Protein 3BK2 (pdb70)

GO terms:
  GO:0042802 identical protein binding (F, IPI)

Nearest PDB structures (foldseek):
  4xww-assembly1_B  TM=8.956E-01  e=1.267E-73  Deinococcus radiodurans
  7pcr-assembly1_A-2  TM=8.971E-01  e=1.942E-52  Helicobacter pylori 26695
  5a0v-assembly2_B  TM=9.326E-01  e=5.349E-48  Streptomyces coelicolor A3(2)
  8cgl-assembly1_A  TM=8.802E-01  e=2.478E-50  Helicobacter pylori B128
  6k6w-assembly2_B  TM=9.043E-01  e=8.623E-46  Staphylococcus epidermidis ATCC 12228

Organism: Thermus thermophilus (strain ATCC BAA-163 / DSM 7039 / HB27) (NCBI:txid262724)

Sequence (535 aa):
QDHVEIIPLGGGEIGKNITVFRFRDEIFVLDGGLAFPEEGPGVDLLIPRVDYLIEHRHKIKAWVLTHGHEDHIGGLPFLLPIFGKESPVPIYGARLTLGLLRGKLEEFGLRPGAFNLKEISPDDRIQVGRYFTLDLFRTHSIPDNSGVVIRTPIGTIVHTGDFKLDPTPIDGKVSHLAKVAQAGAEGVLLLIADATNAERPGYTPSEEIAKELDRVIGRAPGRVFVTTFASHIHRIQSVIWAAEKYGRKVAEGRSLKFSRIALELGYLKVKDRLYTLEEVKDLPDHQVLILATGSQGQPSVLHRLAFEGHAKAIKPGDTVILSSSPIPGNEEAVNRVINRLYALGAYVLYPPTYKVHASGHASQEELKLILNLTTPRFFLPWHGEVRHQNFKWLAESSRPPEKTLIGENGAVYRLTRETFEKVGEVPHGVLYVDGLGVGDITEEILADRRHAEEGLVVITALAGEDPVVEVVSRGFVKAGERLLGEVRRALEALKNGVREKKPLERIRDDIYYPVKKFLKKATGRDPILPVVIEG

Foldseek 3Di:
DWWKKKAWQDFLFFFQGKIWIDTDQAIEIEFGAWAQDFPPDQFGIKGKDVPVCLVSVVRYQAYEFFAQDRRGHVCVLPVVCSPNLADAREYEAADLNVLLNQLVNVVSVRDRNSYHYDHDAQQDWDDGPDFWIKGWWAFFLAPRGTWIWTQGPFFTETGGGFAFQAPQAQVRDGTDCPVLLVRQVVAHAEYEYALAALVFPDGWYHLVLLVLLLVVLLVQPFAEEEEDFLRSLRLVQSNLVSLVVQQAAEEEEQNVSSVVSCVVVVVHDHPPDYYYLVVCVPPTRSRYYYYDAYNSGHNVVLCQQQPVHDPSHQAASYEYEYAYADRVNCNVVVVVSVVSSVVRHYHYDYPPVHSNYIHRHTHLVRLVVSCSSRVHQEYEYTNHNPVSLNSQVSQVPVRRHVYYDHDDRQWMWIGHNPDIGTDGGHDIDMWTAGPVGINPDDPVNVVLVVLVPAWEKEWEWEQDPPIDIDIDTGPHDVQVRVCVVVLRCLRVLSVVCNVVVHDQVVSQVSSPVVSQVVCCVVVVGRRYHYHYHYD

Structure (mmCIF, N/CA/C/O backbone):
data_3BK2
#
_entry.id   3BK2
#
_cell.length_a   98.080
_cell.length_b   118.000
_cell.length_c   228.320
_cell.angle_alpha   90.000
_cell.angle_beta   90.000
_cell.angle_gamma   90.000
#
_symmetry.space_group_name_H-M   'F 2 2 2'
#
loop_
_entity.id
_entity.type
_entity.pdbx_description
1 polymer 'Metal dependent hydrolase'
2 non-polymer 'SULFATE ION'
3 non-polymer 'ZINC ION'
4 non-polymer "URIDINE-5'-MONOPHOSPHATE"
5 non-polymer GLYCEROL
6 water water
#
loop_
_atom_site.group_PDB
_atom_site.id
_atom_site.type_symbol
_atom_site.label_atom_id
_atom_site.label_alt_id
_atom_site.label_comp_id
_atom_site.label_asym_id
_atom_site.label_entity_id
_atom_site.label_seq_id
_atom_site.pdbx_PDB_ins_code
_atom_site.Cartn_x
_atom_site.Cartn_y
_atom_site.Cartn_z
_atom_site.occupancy
_atom_site.B_iso_or_equiv
_atom_site.auth_seq_id
_atom_site.auth_comp_id
_atom_site.auth_asym_id
_atom_site.auth_atom_id
_atom_site.pdbx_PDB_model_num
ATOM 1 N N . GLN A 1 14 ? -18.893 10.440 36.479 1.00 66.56 7 GLN A N 1
ATOM 2 C CA . GLN A 1 14 ? -18.838 10.725 35.017 1.00 66.83 7 GLN A CA 1
ATOM 3 C C . GLN A 1 14 ? -18.244 12.104 34.715 1.00 64.81 7 GLN A C 1
ATOM 4 O O . GLN A 1 14 ? -17.478 12.269 33.764 1.00 62.41 7 GLN A O 1
ATOM 10 N N . ASP A 1 15 ? -18.592 13.092 35.530 1.00 63.07 8 ASP A N 1
ATOM 11 C CA . ASP A 1 15 ? -18.090 14.445 35.331 1.00 56.61 8 ASP A CA 1
ATOM 12 C C . ASP A 1 15 ? -16.584 14.532 35.555 1.00 54.34 8 ASP A C 1
ATOM 13 O O . ASP A 1 15 ? -16.025 13.824 36.394 1.00 53.27 8 ASP A O 1
ATOM 18 N N . HIS A 1 16 ? -15.928 15.405 34.799 1.00 50.06 9 HIS A N 1
ATOM 19 C CA . HIS A 1 16 ? -14.488 15.579 34.930 1.00 47.74 9 HIS A CA 1
ATOM 20 C C . HIS A 1 16 ? -14.039 16.939 34.429 1.00 45.15 9 HIS A C 1
ATOM 21 O O . HIS A 1 16 ? -14.645 17.520 33.528 1.00 41.87 9 HIS A O 1
ATOM 28 N N . VAL A 1 17 ? -12.979 17.451 35.040 1.00 42.50 10 VAL A N 1
ATOM 29 C CA . VAL A 1 17 ? -12.418 18.727 34.636 1.00 39.12 10 VAL A CA 1
ATOM 30 C C . VAL A 1 17 ? -11.210 18.422 33.762 1.00 38.59 10 VAL A C 1
ATOM 31 O O . VAL A 1 17 ? -10.473 17.474 34.026 1.00 38.24 10 VAL A O 1
ATOM 35 N N . GLU A 1 18 ? -11.022 19.203 32.708 1.00 36.72 11 GLU A N 1
ATOM 36 C CA . GLU A 1 18 ? -9.874 19.002 31.846 1.00 37.61 11 GLU A CA 1
ATOM 37 C C . GLU A 1 18 ? -8.922 20.189 32.002 1.00 37.05 11 GLU A C 1
ATOM 38 O O . GLU A 1 18 ? -9.328 21.346 31.887 1.00 36.67 11 GLU A O 1
ATOM 44 N N . ILE A 1 19 ? -7.661 19.898 32.294 1.00 36.10 12 ILE A N 1
ATOM 45 C CA . ILE A 1 19 ? -6.662 20.947 32.457 1.00 36.67 12 ILE A CA 1
ATOM 46 C C . ILE A 1 19 ? -5.706 20.828 31.284 1.00 33.07 12 ILE A C 1
ATOM 47 O O . ILE A 1 19 ? -5.147 19.756 31.035 1.00 34.69 12 ILE A O 1
ATOM 52 N N . ILE A 1 20 ? -5.539 21.927 30.557 1.00 30.60 13 ILE A N 1
ATOM 53 C CA . ILE A 1 20 ? -4.691 21.937 29.375 1.00 31.89 13 ILE A CA 1
ATOM 54 C C . ILE A 1 20 ? -3.702 23.098 29.344 1.00 29.73 13 ILE A C 1
ATOM 55 O O . ILE A 1 20 ? -4.060 24.224 28.995 1.00 31.04 13 ILE A O 1
ATOM 60 N N . PRO A 1 21 ? -2.444 22.841 29.721 1.00 32.87 14 PRO A N 1
ATOM 61 C CA . PRO A 1 21 ? -1.430 23.899 29.712 1.00 30.43 14 PRO A CA 1
ATOM 62 C C . PRO A 1 21 ? -0.975 24.167 28.279 1.00 32.00 14 PRO A C 1
ATOM 63 O O . PRO A 1 21 ? -0.736 23.229 27.531 1.00 34.52 14 PRO A O 1
ATOM 67 N N . LEU A 1 22 ? -0.855 25.434 27.899 1.00 31.29 15 LEU A N 1
ATOM 68 C CA . LEU A 1 22 ? -0.391 25.776 26.554 1.00 32.03 15 LEU A CA 1
ATOM 69 C C . LEU A 1 22 ? 0.949 26.486 26.655 1.00 31.79 15 LEU A C 1
ATOM 70 O O . LEU A 1 22 ? 1.598 26.767 25.653 1.00 30.48 15 LEU A O 1
ATOM 75 N N . GLY A 1 23 ? 1.354 26.768 27.888 1.00 31.63 16 GLY A N 1
ATOM 76 C CA . GLY A 1 23 ? 2.620 27.426 28.141 1.00 30.42 16 GLY A CA 1
ATOM 77 C C . GLY A 1 23 ? 2.854 27.471 29.639 1.00 32.15 16 GLY A C 1
ATOM 78 O O . GLY A 1 23 ? 1.893 27.477 30.404 1.00 26.79 16 GLY A O 1
ATOM 79 N N . GLY A 1 24 ? 4.116 27.487 30.062 1.00 30.46 17 GLY A N 1
ATOM 80 C CA . GLY A 1 24 ? 4.418 27.543 31.488 1.00 32.01 17 GLY A CA 1
ATOM 81 C C . GLY A 1 24 ? 4.732 26.212 32.159 1.00 33.18 17 GLY A C 1
ATOM 82 O O . GLY A 1 24 ? 5.072 26.173 33.346 1.00 31.24 17 GLY A O 1
ATOM 91 N N . GLY A 1 26 ? 7.145 22.940 32.350 1.00 32.05 19 GLY A N 1
ATOM 92 C CA . GLY A 1 26 ? 8.465 22.499 31.936 1.00 33.65 19 GLY A CA 1
ATOM 93 C C . GLY A 1 26 ? 9.322 23.670 31.501 1.00 32.99 19 GLY A C 1
ATOM 94 O O . GLY A 1 26 ? 10.316 23.507 30.806 1.00 34.72 19 GLY A O 1
ATOM 95 N N . GLU A 1 27 ? 8.921 24.864 31.918 1.00 34.03 20 GLU A N 1
ATOM 96 C CA . GLU A 1 27 ? 9.645 26.085 31.587 1.00 32.89 20 GLU A CA 1
ATOM 97 C C . GLU A 1 27 ? 9.186 27.174 32.537 1.00 32.71 20 GLU A C 1
ATOM 98 O O . GLU A 1 27 ? 8.205 27.009 33.265 1.00 30.61 20 GLU A O 1
ATOM 104 N N . ILE A 1 28 ? 9.910 28.285 32.516 1.00 30.11 21 ILE A N 1
ATOM 105 C CA . ILE A 1 28 ? 9.568 29.452 33.309 1.00 33.78 21 ILE A CA 1
ATOM 106 C C . ILE A 1 28 ? 9.292 30.516 32.255 1.00 34.77 21 ILE A C 1
ATOM 107 O O . ILE A 1 28 ? 10.224 31.041 31.641 1.00 34.67 21 ILE A O 1
ATOM 112 N N . GLY A 1 29 ? 8.011 30.803 32.023 1.00 33.82 22 GLY A N 1
ATOM 113 C CA . GLY A 1 29 ? 7.638 31.782 31.015 1.00 30.09 22 GLY A CA 1
ATOM 114 C C . GLY A 1 29 ? 6.370 31.409 30.251 1.00 30.22 22 GLY A C 1
ATOM 115 O O . GLY A 1 29 ? 5.904 30.274 30.325 1.00 28.63 22 GLY A O 1
ATOM 116 N N . LYS A 1 30 ? 5.838 32.378 29.505 1.00 29.01 23 LYS A N 1
ATOM 117 C CA . LYS A 1 30 ? 4.616 32.252 28.711 1.00 28.86 23 LYS A CA 1
ATOM 118 C C . LYS A 1 30 ? 3.519 31.376 29.300 1.00 30.09 23 LYS A C 1
ATOM 119 O O . LYS A 1 30 ? 3.008 30.464 28.651 1.00 31.48 23 LYS A O 1
ATOM 125 N N . ASN A 1 31 ? 3.144 31.701 30.536 1.00 26.00 24 ASN A N 1
ATOM 126 C CA . ASN A 1 31 ? 2.108 30.985 31.261 1.00 30.04 24 ASN A CA 1
ATOM 127 C C . ASN A 1 31 ? 0.716 31.221 30.703 1.00 28.06 24 ASN A C 1
ATOM 128 O O . ASN A 1 31 ? 0.314 32.351 30.416 1.00 30.00 24 ASN A O 1
ATOM 133 N N . ILE A 1 32 ? -0.003 30.122 30.540 1.00 27.37 25 ILE A N 1
ATOM 134 C CA . ILE A 1 32 ? -1.377 30.120 30.073 1.00 27.09 25 ILE A CA 1
ATOM 135 C C . ILE A 1 32 ? -1.859 28.708 30.330 1.00 27.24 25 ILE A C 1
ATOM 136 O O . ILE A 1 32 ? -1.230 27.750 29.902 1.00 28.20 25 ILE A O 1
ATOM 141 N N . THR A 1 33 ? -2.966 28.584 31.048 1.00 26.98 26 THR A N 1
ATOM 142 C CA . THR A 1 33 ? -3.507 27.278 31.382 1.00 27.23 26 THR A CA 1
ATOM 143 C C . THR A 1 33 ? -5.012 27.280 31.143 1.00 30.04 26 THR A C 1
ATOM 144 O O . THR A 1 33 ? -5.732 28.185 31.582 1.00 28.42 26 THR A O 1
ATOM 148 N N . VAL A 1 34 ? -5.479 26.266 30.423 1.00 30.55 27 VAL A N 1
ATOM 149 C CA . VAL A 1 34 ? -6.892 26.156 30.095 1.00 28.25 27 VAL A CA 1
ATOM 150 C C . VAL A 1 34 ? -7.609 25.183 31.017 1.00 27.55 27 VAL A C 1
ATOM 151 O O . VAL A 1 34 ? -7.119 24.090 31.282 1.00 28.56 27 VAL A O 1
ATOM 155 N N . PHE A 1 35 ? -8.760 25.606 31.528 1.00 27.37 28 PHE A N 1
ATOM 156 C CA . PHE A 1 35 ? -9.568 24.746 32.381 1.00 28.71 28 PHE A CA 1
ATOM 157 C C . PHE A 1 35 ? -10.899 24.546 31.661 1.00 30.66 28 PHE A C 1
ATOM 158 O O . PHE A 1 35 ? -11.431 25.468 31.044 1.00 28.93 28 PHE A O 1
ATOM 166 N N . ARG A 1 36 ? -11.434 23.340 31.727 1.00 30.68 29 ARG A N 1
ATOM 167 C CA . ARG A 1 36 ? -12.692 23.076 31.060 1.00 34.99 29 ARG A CA 1
ATOM 168 C C . ARG A 1 36 ? -13.553 22.049 31.766 1.00 36.27 29 ARG A C 1
ATOM 169 O O . ARG A 1 36 ? -13.058 21.066 32.313 1.00 39.48 29 ARG A O 1
ATOM 177 N N . PHE A 1 37 ? -14.850 22.312 31.764 1.00 32.48 30 PHE A N 1
ATOM 178 C CA . PHE A 1 37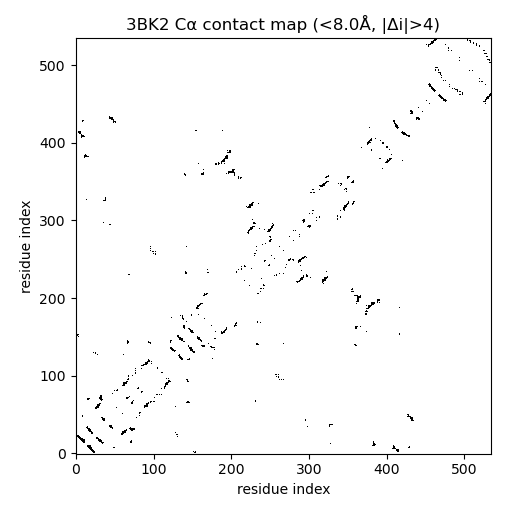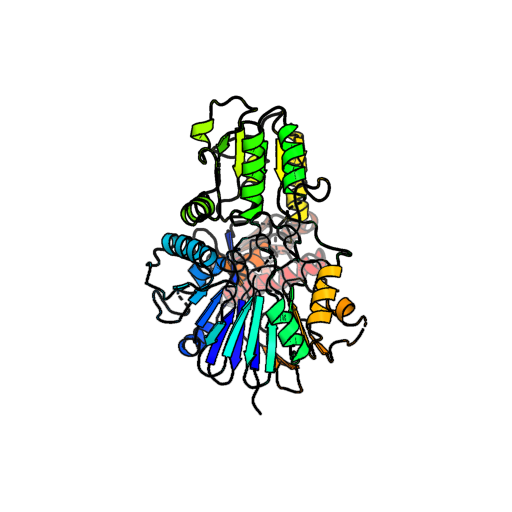 ? -15.833 21.399 32.325 1.00 38.58 30 PHE A CA 1
ATOM 179 C C . PHE A 1 37 ? -16.925 21.353 31.251 1.00 36.71 30 PHE A C 1
ATOM 180 O O . PHE A 1 37 ? -17.481 22.388 30.877 1.00 33.49 30 PHE A O 1
ATOM 188 N N . ARG A 1 38 ? -17.209 20.160 30.742 1.00 39.62 31 ARG A N 1
ATOM 189 C CA . ARG A 1 38 ? -18.198 19.995 29.682 1.00 43.18 31 ARG A CA 1
ATOM 190 C C . ARG A 1 38 ? -17.878 20.923 28.521 1.00 43.20 31 ARG A C 1
ATOM 191 O O . ARG A 1 38 ? -16.854 20.750 27.858 1.00 44.02 31 ARG A O 1
ATOM 199 N N . ASP A 1 39 ? -18.730 21.913 28.278 1.00 42.06 32 ASP A N 1
ATOM 200 C CA . ASP A 1 39 ? -18.498 22.843 27.179 1.00 42.87 32 ASP A CA 1
ATOM 201 C C . ASP A 1 39 ? -18.206 24.287 27.581 1.00 40.28 32 ASP A C 1
ATOM 202 O O . ASP A 1 39 ? -18.443 25.210 26.802 1.00 41.42 32 ASP A O 1
ATOM 207 N N . GLU A 1 40 ? -17.686 24.485 28.789 1.00 36.74 33 GLU A N 1
ATOM 208 C CA . GLU A 1 40 ? -17.358 25.829 29.253 1.00 35.12 33 GLU A CA 1
ATOM 209 C C . GLU A 1 40 ? -15.879 25.926 29.629 1.00 35.12 33 GLU A C 1
ATOM 210 O O . GLU A 1 40 ? -15.369 25.145 30.440 1.00 30.35 33 GLU A O 1
ATOM 216 N N . ILE A 1 41 ? -15.197 26.893 29.030 1.00 34.79 34 ILE A N 1
ATOM 217 C CA . ILE A 1 41 ? -13.766 27.086 29.256 1.00 34.25 34 ILE A CA 1
ATOM 218 C C . ILE A 1 41 ? -13.424 28.440 29.873 1.00 35.38 34 ILE A C 1
ATOM 219 O O . ILE A 1 41 ? -14.111 29.432 29.632 1.00 34.59 34 ILE A O 1
ATOM 224 N N . PHE A 1 42 ? -12.374 28.470 30.688 1.00 33.43 35 PHE A N 1
ATOM 225 C CA . PHE A 1 42 ? -11.878 29.732 31.217 1.00 30.18 35 PHE A CA 1
ATOM 226 C C . PHE A 1 42 ? -10.363 29.567 31.140 1.00 29.14 35 PHE A C 1
ATOM 227 O O . PHE A 1 42 ? -9.843 28.450 31.249 1.00 28.89 35 PHE A O 1
ATOM 235 N N . VAL A 1 43 ? -9.664 30.663 30.877 1.00 27.49 36 VAL A N 1
ATOM 236 C CA . VAL A 1 43 ? -8.221 30.610 30.737 1.00 29.74 36 VAL A CA 1
ATOM 237 C C . VAL A 1 43 ? -7.539 31.377 31.861 1.00 29.04 36 VAL A C 1
ATOM 238 O O . VAL A 1 43 ? -7.996 32.453 32.261 1.00 27.75 36 VAL A O 1
ATOM 242 N N . LEU A 1 44 ? -6.452 30.807 32.374 1.00 30.21 37 LEU A N 1
ATOM 243 C CA . LEU A 1 44 ? -5.682 31.430 33.442 1.00 26.85 37 LEU A CA 1
ATOM 244 C C . LEU A 1 44 ? -4.378 31.986 32.854 1.00 25.76 37 LEU A C 1
ATOM 245 O O . LEU A 1 44 ? -3.462 31.233 32.532 1.00 26.48 37 LEU A O 1
ATOM 250 N N . ASP A 1 45 ? -4.328 33.308 32.713 1.00 25.68 38 ASP A N 1
ATOM 251 C CA . ASP A 1 45 ? -3.181 34.047 32.177 1.00 28.24 38 ASP A CA 1
ATOM 252 C C . ASP A 1 45 ? -2.890 33.807 30.692 1.00 27.70 38 ASP A C 1
ATOM 253 O O . ASP A 1 45 ? -3.476 32.934 30.054 1.00 31.53 38 ASP A O 1
ATOM 258 N N . GLY A 1 46 ? -1.990 34.620 30.152 1.00 28.41 39 GLY A N 1
ATOM 259 C CA . GLY A 1 46 ? -1.594 34.512 28.758 1.00 29.70 39 GLY A CA 1
ATOM 260 C C . GLY A 1 46 ? -0.307 35.299 28.627 1.00 28.54 39 GLY A C 1
ATOM 261 O O . GLY A 1 46 ? -0.277 36.388 28.047 1.00 28.15 39 GLY A O 1
ATOM 262 N N . GLY A 1 47 ? 0.767 34.756 29.185 1.00 28.74 40 GLY A N 1
ATOM 263 C CA . GLY A 1 47 ? 2.031 35.468 29.139 1.00 26.25 40 GLY A CA 1
ATOM 264 C C . GLY A 1 47 ? 2.875 35.227 27.903 1.00 28.84 40 GLY A C 1
ATOM 265 O O . GLY A 1 47 ? 2.494 34.491 26.986 1.00 28.69 40 GLY A O 1
ATOM 266 N N . LEU A 1 48 ? 4.021 35.893 27.869 1.00 29.41 41 LEU A N 1
ATOM 267 C CA . LEU A 1 48 ? 4.979 35.722 26.792 1.00 31.39 41 LEU A CA 1
ATOM 268 C C . LEU A 1 48 ? 6.231 35.177 27.469 1.00 32.40 41 LEU A C 1
ATOM 269 O O . LEU A 1 48 ? 6.279 35.037 28.699 1.00 31.30 41 LEU A O 1
ATOM 274 N N . ALA A 1 49 ? 7.233 34.843 26.673 1.00 31.76 42 ALA A N 1
ATOM 275 C CA . ALA A 1 49 ? 8.487 34.375 27.228 1.00 33.41 42 ALA A CA 1
ATOM 276 C C . ALA A 1 49 ? 9.536 35.204 26.512 1.00 38.34 42 ALA A C 1
ATOM 277 O O . ALA A 1 49 ? 9.384 35.507 25.321 1.00 34.45 42 ALA A O 1
ATOM 279 N N . PHE A 1 50 ? 10.569 35.615 27.239 1.00 35.82 43 PHE A N 1
ATOM 280 C CA . PHE A 1 50 ? 11.644 36.378 26.635 1.00 38.77 43 PHE A CA 1
ATOM 281 C C . PHE A 1 50 ? 12.577 35.376 25.946 1.00 40.45 43 PHE A C 1
ATOM 282 O O . PHE A 1 50 ? 12.662 34.215 26.351 1.00 38.76 43 PHE A O 1
ATOM 290 N N . PRO A 1 51 ? 13.276 35.812 24.888 1.00 41.06 44 PRO A N 1
ATOM 291 C CA . PRO A 1 51 ? 14.192 34.953 24.137 1.00 46.19 44 PRO A CA 1
ATOM 292 C C . PRO A 1 51 ? 15.573 34.817 24.756 1.00 47.70 44 PRO A C 1
ATOM 293 O O . PRO A 1 51 ? 16.039 35.702 25.467 1.00 48.07 44 PRO A O 1
ATOM 297 N N . GLU A 1 52 ? 16.221 33.696 24.469 1.00 50.43 45 GLU A N 1
ATOM 298 C CA . GLU A 1 52 ? 17.573 33.455 24.946 1.00 52.33 45 GLU A CA 1
ATOM 299 C C . GLU A 1 52 ? 18.476 34.152 23.931 1.00 55.71 45 GLU A C 1
ATOM 300 O O . GLU A 1 52 ? 18.071 34.383 22.783 1.00 51.28 45 GLU A O 1
ATOM 306 N N . GLU A 1 53 ? 19.685 34.512 24.347 1.00 53.10 46 GLU A N 1
ATOM 307 C CA . GLU A 1 53 ? 20.614 35.143 23.418 1.00 55.92 46 GLU A CA 1
ATOM 308 C C . GLU A 1 53 ? 20.928 34.044 22.400 1.00 57.83 46 GLU A C 1
ATOM 309 O O . GLU A 1 53 ? 20.662 32.864 22.648 1.00 58.72 46 GLU A O 1
ATOM 315 N N . GLY A 1 54 ? 21.482 34.414 21.256 1.00 61.90 47 GLY A N 1
ATOM 316 C CA . GLY A 1 54 ? 21.779 33.404 20.257 1.00 65.18 47 GLY A CA 1
ATOM 317 C C . GLY A 1 54 ? 20.575 33.236 19.358 1.00 65.14 47 GLY A C 1
ATOM 318 O O . GLY A 1 54 ? 20.657 32.645 18.279 1.00 66.16 47 GLY A O 1
ATOM 327 N N . PRO A 1 56 ? 18.904 35.867 18.077 1.00 60.90 49 PRO A N 1
ATOM 328 C CA . PRO A 1 56 ? 18.841 37.284 17.705 1.00 61.23 49 PRO A CA 1
ATOM 329 C C . PRO A 1 56 ? 17.671 37.569 16.780 1.00 58.93 49 PRO A C 1
ATOM 330 O O . PRO A 1 56 ? 17.188 36.678 16.075 1.00 57.87 49 PRO A O 1
ATOM 334 N N . GLY A 1 57 ? 17.233 38.822 16.767 1.00 58.90 50 GLY A N 1
ATOM 335 C CA . GLY A 1 57 ? 16.115 39.202 15.923 1.00 60.62 50 GLY A CA 1
ATOM 336 C C . GLY A 1 57 ? 14.786 39.040 16.641 1.00 57.25 50 GLY A C 1
ATOM 337 O O . GLY A 1 57 ? 13.920 39.916 16.558 1.00 58.14 50 GLY A O 1
ATOM 338 N N . VAL A 1 58 ? 14.629 37.925 17.353 1.00 54.62 51 VAL A N 1
ATOM 339 C CA . VAL A 1 58 ? 13.400 37.634 18.091 1.00 54.08 51 VAL A CA 1
ATOM 340 C C . VAL A 1 58 ? 13.228 38.552 19.302 1.00 52.43 51 VAL A C 1
ATOM 341 O O . VAL A 1 58 ? 14.119 38.657 20.141 1.00 51.28 51 VAL A O 1
ATOM 345 N N . ASP A 1 59 ? 12.081 39.217 19.389 1.00 49.72 52 ASP A N 1
ATOM 346 C CA . ASP A 1 59 ? 11.813 40.113 20.509 1.00 50.08 52 ASP A CA 1
ATOM 347 C C . ASP A 1 59 ? 11.141 39.389 21.667 1.00 47.49 52 ASP A C 1
ATOM 348 O O . ASP A 1 59 ? 11.484 39.604 22.830 1.00 44.40 52 ASP A O 1
ATOM 353 N N . LEU A 1 60 ? 10.179 38.534 21.338 1.00 45.19 53 LEU A N 1
ATOM 354 C CA . LEU A 1 60 ? 9.441 37.798 22.348 1.00 42.67 53 LEU A CA 1
ATOM 355 C C . LEU A 1 60 ? 8.810 36.541 21.768 1.00 41.64 53 LEU A C 1
ATOM 356 O O . LEU A 1 60 ? 8.646 36.419 20.551 1.00 40.65 53 LEU A O 1
ATOM 361 N N . LEU A 1 61 ? 8.474 35.603 22.647 1.00 36.63 54 LEU A N 1
ATOM 362 C CA . LEU A 1 61 ? 7.843 34.362 22.236 1.00 36.19 54 LEU A CA 1
ATOM 363 C C . LEU A 1 61 ? 6.455 34.303 22.866 1.00 37.22 54 LEU A C 1
ATOM 364 O O . LEU A 1 61 ? 6.260 34.742 24.004 1.00 31.94 54 LEU A O 1
ATOM 369 N N . ILE A 1 62 ? 5.487 33.780 22.123 1.00 34.84 55 ILE A N 1
ATOM 370 C CA . ILE A 1 62 ? 4.138 33.642 22.646 1.00 34.96 55 ILE A CA 1
ATOM 371 C C . ILE A 1 62 ? 3.674 32.208 22.409 1.00 34.20 55 ILE A C 1
ATOM 372 O O . ILE A 1 62 ? 4.110 31.555 21.465 1.00 35.55 55 ILE A O 1
ATOM 377 N N . PRO A 1 63 ? 2.790 31.698 23.274 1.00 32.28 56 PRO A N 1
ATOM 378 C CA . PRO A 1 63 ? 2.301 30.328 23.113 1.00 32.98 56 PRO A CA 1
ATOM 379 C C . PRO A 1 63 ? 1.309 30.195 21.968 1.00 34.38 56 PRO A C 1
ATOM 380 O O . PRO A 1 63 ? 0.559 31.126 21.679 1.00 34.58 56 PRO A O 1
ATOM 384 N N . ARG A 1 64 ? 1.311 29.036 21.322 1.00 34.65 57 ARG A N 1
ATOM 385 C CA . ARG A 1 64 ? 0.366 28.780 20.242 1.00 39.23 57 ARG A CA 1
ATOM 386 C C . ARG A 1 64 ? -0.972 28.472 20.906 1.00 38.15 57 ARG A C 1
ATOM 387 O O . ARG A 1 64 ? -1.048 27.637 21.812 1.00 36.39 57 ARG A O 1
ATOM 395 N N . VAL A 1 65 ? -2.022 29.145 20.457 1.00 37.61 58 VAL A N 1
ATOM 396 C CA . VAL A 1 65 ? -3.342 28.953 21.035 1.00 38.41 58 VAL A CA 1
ATOM 397 C C . VAL A 1 65 ? -4.370 28.357 20.067 1.00 41.39 58 VAL A C 1
ATOM 398 O O . VAL A 1 65 ? -5.544 28.721 20.085 1.00 36.64 58 VAL A O 1
ATOM 402 N N . ASP A 1 66 ? -3.918 27.428 19.233 1.00 41.53 59 ASP A N 1
ATOM 403 C CA . ASP A 1 66 ? -4.776 26.764 18.257 1.00 41.80 59 ASP A CA 1
ATOM 404 C C . ASP A 1 66 ? -6.041 26.234 18.928 1.00 41.72 59 ASP A C 1
ATOM 405 O O . ASP A 1 66 ? -7.144 26.365 18.399 1.00 37.76 59 ASP A O 1
ATOM 410 N N . TYR A 1 67 ? -5.866 25.632 20.101 1.00 39.75 60 TYR A N 1
ATOM 411 C CA . TYR A 1 67 ? -6.974 25.050 20.847 1.00 38.64 60 TYR A CA 1
ATOM 412 C C . TYR A 1 67 ? -8.041 26.063 21.242 1.00 40.61 60 TYR A C 1
ATOM 413 O O . TYR A 1 67 ? -9.233 25.765 21.193 1.00 39.19 60 TYR A O 1
ATOM 422 N N . LEU A 1 68 ? -7.613 27.259 21.628 1.00 38.79 61 LEU A N 1
ATOM 423 C CA . LEU A 1 68 ? -8.545 28.302 22.039 1.00 40.21 61 LEU A CA 1
ATOM 424 C C . LEU A 1 68 ? -9.208 28.983 20.852 1.00 38.08 61 LEU A C 1
ATOM 425 O O . LEU A 1 68 ? -10.327 29.483 20.964 1.00 37.51 61 LEU A O 1
ATOM 430 N N . ILE A 1 69 ? -8.509 29.025 19.725 1.00 38.42 62 ILE A N 1
ATOM 431 C CA . ILE A 1 69 ? -9.062 29.638 18.527 1.00 41.31 62 ILE A CA 1
ATOM 432 C C . ILE A 1 69 ? -10.211 28.753 18.059 1.00 41.27 62 ILE A C 1
ATOM 433 O O . ILE A 1 69 ? -11.282 29.232 17.701 1.00 41.19 62 ILE A O 1
ATOM 438 N N . GLU A 1 70 ? -9.969 27.449 18.091 1.00 38.78 63 GLU A N 1
ATOM 439 C CA . GLU A 1 70 ? -10.947 26.460 17.677 1.00 42.67 63 GLU A CA 1
ATOM 440 C C . GLU A 1 70 ? -12.167 26.442 18.586 1.00 46.18 63 GLU A C 1
ATOM 441 O O . GLU A 1 70 ? -13.298 26.328 18.111 1.00 44.25 63 GLU A O 1
ATOM 447 N N . HIS A 1 71 ? -11.936 26.566 19.892 1.00 42.47 64 HIS A N 1
ATOM 448 C CA . HIS A 1 71 ? -13.015 26.542 20.875 1.00 41.14 64 HIS A CA 1
ATOM 449 C C . HIS A 1 71 ? -13.344 27.923 21.418 1.00 41.35 64 HIS A C 1
ATOM 450 O O . HIS A 1 71 ? -13.924 28.048 22.498 1.00 41.47 64 HIS A O 1
ATOM 457 N N . ARG A 1 72 ? -12.990 28.953 20.661 1.00 38.17 65 ARG A N 1
ATOM 458 C CA . ARG A 1 72 ? -13.199 30.327 21.094 1.00 39.67 65 ARG A CA 1
ATOM 459 C C . ARG A 1 72 ? -14.572 30.634 21.683 1.00 43.59 65 ARG A C 1
ATOM 460 O O . ARG A 1 72 ? -14.671 31.292 22.720 1.00 40.89 65 ARG A O 1
ATOM 468 N N . HIS A 1 73 ? -15.630 30.141 21.054 1.00 41.11 66 HIS A N 1
ATOM 469 C CA . HIS A 1 73 ? -16.961 30.433 21.553 1.00 44.36 66 HIS A CA 1
ATOM 470 C C . HIS A 1 73 ? -17.277 29.762 22.893 1.00 41.15 66 HIS A C 1
ATOM 471 O O . HIS A 1 73 ? -18.255 30.116 23.549 1.00 44.43 66 HIS A O 1
ATOM 478 N N . LYS A 1 74 ? -16.444 28.810 23.309 1.00 41.97 67 LYS A N 1
ATOM 479 C CA . LYS A 1 74 ? -16.647 28.115 24.586 1.00 39.14 67 LYS A CA 1
ATOM 480 C C . LYS A 1 74 ? -16.008 28.829 25.780 1.00 37.03 67 LYS A C 1
ATOM 481 O O . LYS A 1 74 ? -16.316 28.522 26.935 1.00 34.11 67 LYS A O 1
ATOM 487 N N . ILE A 1 75 ? -15.116 29.772 25.503 1.00 37.09 68 ILE A N 1
ATOM 488 C CA . ILE A 1 75 ? -14.424 30.517 26.557 1.00 37.75 68 ILE A CA 1
ATOM 489 C C . ILE A 1 75 ? -15.376 31.486 27.258 1.00 35.04 68 ILE A C 1
ATOM 490 O O . ILE A 1 75 ? -15.911 32.408 26.637 1.00 32.58 68 ILE A O 1
ATOM 495 N N . LYS A 1 76 ? -15.579 31.281 28.554 1.00 31.85 69 LYS A N 1
ATOM 496 C CA . LYS A 1 76 ? -16.484 32.130 29.319 1.00 29.64 69 LYS A CA 1
ATOM 497 C C . LYS A 1 76 ? -15.794 33.288 30.022 1.00 33.68 69 LYS A C 1
ATOM 498 O O . LYS A 1 76 ? -16.440 34.249 30.427 1.00 33.57 69 LYS A O 1
ATOM 504 N N . ALA A 1 77 ? -14.479 33.209 30.164 1.00 31.51 70 ALA A N 1
ATOM 505 C CA . ALA A 1 77 ? -13.749 34.274 30.837 1.00 30.92 70 ALA A CA 1
ATOM 506 C C . ALA A 1 77 ? -12.258 34.049 30.763 1.00 30.84 70 ALA A C 1
ATOM 507 O O . ALA A 1 77 ? -11.798 32.937 30.524 1.00 28.80 70 ALA A O 1
ATOM 509 N N . TRP A 1 78 ? -11.505 35.122 30.964 1.00 31.57 71 TRP A N 1
ATOM 510 C CA . TRP A 1 78 ? -10.060 35.030 30.985 1.00 29.80 71 TRP A CA 1
ATOM 511 C C . TRP A 1 78 ? -9.666 35.640 32.332 1.00 30.00 71 TRP A C 1
ATOM 512 O O . TRP A 1 78 ? -10.048 36.772 32.642 1.00 30.44 71 TRP A O 1
ATOM 523 N N . VAL A 1 79 ? -8.924 34.878 33.134 1.00 28.88 72 VAL A N 1
ATOM 524 C CA . VAL A 1 79 ? -8.499 35.328 34.453 1.00 26.38 72 VAL A CA 1
ATOM 525 C C . VAL A 1 79 ? -6.986 35.550 34.532 1.00 29.30 72 VAL A C 1
ATOM 526 O O . VAL A 1 79 ? -6.192 34.650 34.221 1.00 25.54 72 VAL A O 1
ATOM 530 N N . LEU A 1 80 ? -6.605 36.752 34.961 1.00 29.52 73 LEU A N 1
ATOM 531 C CA . LEU A 1 80 ? -5.197 37.152 35.072 1.00 27.27 73 LEU A CA 1
ATOM 532 C C . LEU A 1 80 ? -4.771 37.305 36.537 1.00 30.45 73 LEU A C 1
ATOM 533 O O . LEU A 1 80 ? -5.370 38.086 37.291 1.00 27.93 73 LEU A O 1
ATOM 538 N N . THR A 1 81 ? -3.728 36.562 36.917 1.00 28.04 74 THR A N 1
ATOM 539 C CA . THR A 1 81 ? -3.212 36.537 38.286 1.00 25.76 74 THR A CA 1
ATOM 540 C C . THR A 1 81 ? -2.350 37.716 38.728 1.00 26.21 74 THR A C 1
ATOM 541 O O . THR A 1 81 ? -2.336 38.061 39.917 1.00 26.45 74 THR A O 1
ATOM 545 N N . HIS A 1 82 ? -1.600 38.298 37.795 1.00 24.96 75 HIS A N 1
ATOM 546 C CA . HIS A 1 82 ? -0.756 39.453 38.084 1.00 24.95 75 HIS A CA 1
ATOM 547 C C . HIS A 1 82 ? -0.163 40.030 36.801 1.00 27.16 75 HIS A C 1
ATOM 548 O O . HIS A 1 82 ? -0.232 39.401 35.748 1.00 27.02 75 HIS A O 1
ATOM 555 N N . GLY A 1 83 ? 0.424 41.224 36.910 1.00 27.42 76 GLY A N 1
ATOM 556 C CA . GLY A 1 83 ? 0.964 41.918 35.752 1.00 29.87 76 GLY A CA 1
ATOM 557 C C . GLY A 1 83 ? 2.340 41.627 35.187 1.00 28.95 76 GLY A C 1
ATOM 558 O O . GLY A 1 83 ? 2.839 42.432 34.409 1.00 30.73 76 GLY A O 1
ATOM 559 N N . HIS A 1 84 ? 2.961 40.513 35.563 1.00 27.65 77 HIS A N 1
ATOM 560 C CA . HIS A 1 84 ? 4.273 40.149 35.020 1.00 29.53 77 HIS A CA 1
ATOM 561 C C . HIS A 1 84 ? 4.127 39.767 33.542 1.00 32.49 77 HIS A C 1
ATOM 562 O O . HIS A 1 84 ? 3.134 39.144 33.142 1.00 27.97 77 HIS A O 1
ATOM 569 N N . GLU A 1 85 ? 5.118 40.137 32.738 1.00 29.63 78 GLU A N 1
ATOM 570 C CA . GLU A 1 85 ? 5.080 39.871 31.305 1.00 31.65 78 GLU A CA 1
ATOM 571 C C . GLU A 1 85 ? 4.819 38.412 30.967 1.00 31.38 78 GLU A C 1
ATOM 572 O O . GLU A 1 85 ? 4.166 38.117 29.959 1.00 30.24 78 GLU A O 1
ATOM 578 N N . ASP A 1 86 ? 5.309 37.491 31.797 1.00 28.67 79 ASP A N 1
ATOM 579 C CA . ASP A 1 86 ? 5.075 36.080 31.514 1.00 29.52 79 ASP A CA 1
ATOM 580 C C . ASP A 1 86 ? 3.693 35.621 31.979 1.00 28.63 79 ASP A C 1
ATOM 581 O O . ASP A 1 86 ? 3.436 34.422 32.125 1.00 29.17 79 ASP A O 1
ATOM 586 N N . HIS A 1 87 ? 2.801 36.583 32.204 1.00 27.00 80 HIS A N 1
ATOM 587 C CA . HIS A 1 87 ? 1.431 36.267 32.591 1.00 29.96 80 HIS A CA 1
ATOM 588 C C . HIS A 1 87 ? 0.398 37.070 31.802 1.00 26.48 80 HIS A C 1
ATOM 589 O O . HIS A 1 87 ? -0.730 36.619 31.628 1.00 29.01 80 HIS A O 1
ATOM 596 N N . ILE A 1 88 ? 0.785 38.246 31.316 1.00 29.06 81 ILE A N 1
ATOM 597 C CA . ILE A 1 88 ? -0.122 39.082 30.524 1.00 31.85 81 ILE A CA 1
ATOM 598 C C . ILE A 1 88 ? 0.543 39.629 29.261 1.00 31.73 81 ILE A C 1
ATOM 599 O O . ILE A 1 88 ? -0.105 40.282 28.443 1.00 34.00 81 ILE A O 1
ATOM 604 N N . GLY A 1 89 ? 1.831 39.367 29.107 1.00 30.96 82 GLY A N 1
ATOM 605 C CA . GLY A 1 89 ? 2.559 39.872 27.958 1.00 29.09 82 GLY A CA 1
ATOM 606 C C . GLY A 1 89 ? 2.141 39.379 26.583 1.00 29.70 82 GLY A C 1
ATOM 607 O O . GLY A 1 89 ? 2.407 40.046 25.589 1.00 33.78 82 GLY A O 1
ATOM 608 N N . GLY A 1 90 ? 1.492 38.222 26.517 1.00 27.53 83 GLY A N 1
ATOM 609 C CA . GLY A 1 90 ? 1.081 37.691 25.231 1.00 31.83 83 GLY A CA 1
ATOM 610 C C . GLY A 1 90 ? -0.287 38.161 24.774 1.00 35.01 83 GLY A C 1
ATOM 611 O O . GLY A 1 90 ? -0.598 38.118 23.586 1.00 35.09 83 GLY A O 1
ATOM 612 N N . LEU A 1 91 ? -1.099 38.621 25.718 1.00 33.21 84 LEU A N 1
ATOM 613 C CA . LEU A 1 91 ? -2.457 39.079 25.431 1.00 33.70 84 LEU A CA 1
ATOM 614 C C . LEU A 1 91 ? -2.659 40.023 24.239 1.00 36.90 84 LEU A C 1
ATOM 615 O O . LEU A 1 91 ? -3.621 39.867 23.486 1.00 39.20 84 LEU A O 1
ATOM 620 N N . PRO A 1 92 ? -1.780 41.025 24.061 1.00 37.03 85 PRO A N 1
ATOM 621 C CA . PRO A 1 92 ? -1.956 41.934 22.923 1.00 37.57 85 PRO A CA 1
ATOM 622 C C . PRO A 1 92 ? -1.897 41.184 21.594 1.00 40.67 85 PRO A C 1
ATOM 623 O O . PRO A 1 92 ? -2.349 41.683 20.563 1.00 39.99 85 PRO A O 1
ATOM 627 N N . PHE A 1 93 ? -1.329 39.985 21.633 1.00 36.92 86 PHE A N 1
ATOM 628 C CA . PHE A 1 93 ? -1.198 39.150 20.451 1.00 36.89 86 PHE A CA 1
ATOM 629 C C . PHE A 1 93 ? -2.256 38.054 20.451 1.00 38.81 86 PHE A C 1
ATOM 630 O O . PHE A 1 93 ? -2.918 37.821 19.442 1.00 38.08 86 PHE A O 1
ATOM 638 N N . LEU A 1 94 ? -2.414 37.398 21.598 1.00 34.39 87 LEU A N 1
ATOM 639 C CA . LEU A 1 94 ? -3.367 36.301 21.742 1.00 35.60 87 LEU A CA 1
ATOM 640 C C . LEU A 1 94 ? -4.831 36.673 21.563 1.00 36.78 87 LEU A C 1
ATOM 641 O O . LEU A 1 94 ? -5.566 35.956 20.889 1.00 38.90 87 LEU A O 1
ATOM 646 N N . LEU A 1 95 ? -5.255 37.782 22.167 1.00 34.19 88 LEU A N 1
ATOM 647 C CA . LEU A 1 95 ? -6.650 38.202 22.074 1.00 39.26 88 LEU A CA 1
ATOM 648 C C . LEU A 1 95 ? -7.119 38.377 20.622 1.00 41.00 88 LEU A C 1
ATOM 649 O O . LEU A 1 95 ? -8.129 37.800 20.227 1.00 42.23 88 LEU A O 1
ATOM 654 N N . PRO A 1 96 ? -6.399 39.173 19.812 1.00 42.08 89 PRO A N 1
ATOM 655 C CA . PRO A 1 96 ? -6.807 39.360 18.412 1.00 43.11 89 PRO A CA 1
ATOM 656 C C . PRO A 1 96 ? -6.873 38.025 17.649 1.00 43.18 89 PRO A C 1
ATOM 657 O O . PRO A 1 96 ? -7.765 37.806 16.835 1.00 45.25 89 PRO A O 1
ATOM 669 N N . ILE A 1 98 ? -7.621 35.128 18.812 1.00 39.57 91 ILE A N 1
ATOM 670 C CA . ILE A 1 98 ? -8.725 34.299 19.270 1.00 42.68 91 ILE A CA 1
ATOM 671 C C . ILE A 1 98 ? -10.116 34.899 19.072 1.00 43.75 91 ILE A C 1
ATOM 672 O O . ILE A 1 98 ? -11.030 34.209 18.616 1.00 45.56 91 ILE A O 1
ATOM 677 N N . PHE A 1 99 ? -10.271 36.177 19.412 1.00 44.20 92 PHE A N 1
ATOM 678 C CA . PHE A 1 99 ? -11.568 36.854 19.323 1.00 45.79 92 PHE A CA 1
ATOM 679 C C . PHE A 1 99 ? -11.694 37.897 18.213 1.00 46.95 92 PHE A C 1
ATOM 680 O O . PHE A 1 99 ? -12.800 38.294 17.859 1.00 46.46 92 PHE A O 1
ATOM 688 N N . GLY A 1 100 ? -10.569 38.348 17.675 1.00 46.76 93 GLY A N 1
ATOM 689 C CA . GLY A 1 100 ? -10.622 39.376 16.656 1.00 48.87 93 GLY A CA 1
ATOM 690 C C . GLY A 1 100 ? -10.283 40.685 17.342 1.00 49.27 93 GLY A C 1
ATOM 691 O O . GLY A 1 100 ? -9.634 40.677 18.389 1.00 49.40 93 GLY A O 1
ATOM 692 N N . LYS A 1 101 ? -10.725 41.808 16.790 1.00 51.69 94 LYS A N 1
ATOM 693 C CA . LYS A 1 101 ? -10.403 43.097 17.392 1.00 55.67 94 LYS A CA 1
ATOM 694 C C . LYS A 1 101 ? -11.345 43.546 18.510 1.00 52.60 94 LYS A C 1
ATOM 695 O O . LYS A 1 101 ? -11.242 44.669 19.007 1.00 51.92 94 LYS A O 1
ATOM 701 N N . GLU A 1 102 ? -12.253 42.665 18.917 1.00 49.32 95 GLU A N 1
ATOM 702 C CA . GLU A 1 102 ? -13.189 42.977 19.995 1.00 50.34 95 GLU A CA 1
ATOM 703 C C . GLU A 1 102 ? -13.809 41.709 20.555 1.00 47.38 95 GLU A C 1
ATOM 704 O O . GLU A 1 102 ? -13.843 40.676 19.884 1.00 47.20 95 GLU A O 1
ATOM 710 N N . SER A 1 103 ? -14.296 41.789 21.788 1.00 43.21 96 SER A N 1
ATOM 711 C CA . SER A 1 103 ? -14.924 40.640 22.428 1.00 44.66 96 SER A CA 1
ATOM 712 C C . SER A 1 103 ? -15.678 41.025 23.695 1.00 42.32 96 SER A C 1
ATOM 713 O O . SER A 1 103 ? -15.306 41.974 24.390 1.00 42.31 96 SER A O 1
ATOM 716 N N . PRO A 1 104 ? -16.769 40.298 23.994 1.00 42.50 97 PRO A N 1
ATOM 717 C CA . PRO A 1 104 ? -17.606 40.524 25.176 1.00 41.72 97 PRO A CA 1
ATOM 718 C C . PRO A 1 104 ? -17.125 39.651 26.339 1.00 38.59 97 PRO A C 1
ATOM 719 O O . PRO A 1 104 ? -17.568 39.815 27.479 1.00 36.88 97 PRO A O 1
ATOM 723 N N . VAL A 1 105 ? -16.232 38.713 26.038 1.00 39.39 98 VAL A N 1
ATOM 724 C CA . VAL A 1 105 ? -15.724 37.797 27.055 1.00 35.59 98 VAL A CA 1
ATOM 725 C C . VAL A 1 105 ? -15.060 38.548 28.205 1.00 35.59 98 VAL A C 1
ATOM 726 O O . VAL A 1 105 ? -14.187 39.396 27.990 1.00 35.51 98 VAL A O 1
ATOM 730 N N . PRO A 1 106 ? -15.476 38.246 29.444 1.00 31.75 99 PRO A N 1
ATOM 731 C CA . PRO A 1 106 ? -14.938 38.880 30.650 1.00 35.89 99 PRO A CA 1
ATOM 732 C C . PRO A 1 106 ? -13.465 38.549 30.853 1.00 31.13 99 PRO A C 1
ATOM 733 O O . PRO A 1 106 ? -13.093 37.376 30.854 1.00 32.36 99 PRO A O 1
ATOM 737 N N . ILE A 1 107 ? -12.642 39.578 31.027 1.00 34.19 100 ILE A N 1
ATOM 738 C CA . ILE A 1 107 ? -11.217 39.404 31.290 1.00 30.84 100 ILE A CA 1
ATOM 739 C C . ILE A 1 107 ? -11.002 39.994 32.685 1.00 32.01 100 ILE A C 1
ATOM 740 O O . ILE A 1 107 ? -10.907 41.210 32.845 1.00 33.19 100 ILE A O 1
ATOM 745 N N . TYR A 1 108 ? -10.945 39.130 33.696 1.00 29.51 101 TYR A N 1
ATOM 746 C CA . TYR A 1 108 ? -10.789 39.587 35.070 1.00 30.70 101 TYR A CA 1
ATOM 747 C C . TYR A 1 108 ? -9.339 39.756 35.497 1.00 32.08 101 TYR A C 1
ATOM 748 O O . TYR A 1 108 ? -8.471 38.973 35.114 1.00 28.87 101 TYR A O 1
ATOM 757 N N . GLY A 1 109 ? -9.101 40.783 36.307 1.00 30.42 102 GLY A N 1
ATOM 758 C CA . GLY A 1 109 ? -7.773 41.062 36.811 1.00 29.19 102 GLY A CA 1
ATOM 759 C C . GLY A 1 109 ? -7.820 42.185 37.827 1.00 31.29 102 GLY A C 1
ATOM 760 O O . GLY A 1 109 ? -8.755 42.987 37.833 1.00 32.27 102 GLY A O 1
ATOM 761 N N . ALA A 1 110 ? -6.822 42.235 38.700 1.00 27.83 103 ALA A N 1
ATOM 762 C CA . ALA A 1 110 ? -6.746 43.279 39.716 1.00 30.52 103 ALA A CA 1
ATOM 763 C C . ALA A 1 110 ? -6.451 44.622 39.056 1.00 28.52 103 ALA A C 1
ATOM 764 O O . ALA A 1 110 ? -6.071 44.683 37.884 1.00 32.21 103 ALA A O 1
ATOM 766 N N . ARG A 1 111 ? -6.607 45.690 39.830 1.00 32.46 104 ARG A N 1
ATOM 767 C CA . ARG A 1 111 ? -6.385 47.039 39.347 1.00 33.97 104 ARG A CA 1
ATOM 768 C C . ARG A 1 111 ? -5.061 47.258 38.624 1.00 33.55 104 ARG A C 1
ATOM 769 O O . ARG A 1 111 ? -5.051 47.740 37.490 1.00 32.73 104 ARG A O 1
ATOM 777 N N . LEU A 1 112 ? -3.942 46.923 39.268 1.00 30.90 105 LEU A N 1
ATOM 778 C CA . LEU A 1 112 ? -2.648 47.143 38.624 1.00 29.48 105 LEU A CA 1
ATOM 779 C C . LEU A 1 112 ? -2.504 46.268 37.396 1.00 27.90 105 LEU A C 1
ATOM 780 O O . LEU A 1 112 ? -2.031 46.726 36.357 1.00 30.85 105 LEU A O 1
ATOM 785 N N . THR A 1 113 ? -2.926 45.011 37.522 1.00 28.77 106 THR A N 1
ATOM 786 C CA . THR A 1 113 ? -2.839 44.045 36.433 1.00 29.86 106 THR A CA 1
ATOM 787 C C . THR A 1 113 ? -3.533 44.576 35.178 1.00 32.29 106 THR A C 1
ATOM 788 O O . THR A 1 113 ? -2.969 44.541 34.081 1.00 31.46 106 THR A O 1
ATOM 792 N N . LEU A 1 114 ? -4.755 45.073 35.339 1.00 34.09 107 LEU A N 1
ATOM 793 C CA . LEU A 1 114 ? -5.497 45.601 34.199 1.00 35.26 107 LEU A CA 1
ATOM 794 C C . LEU A 1 114 ? -4.942 46.941 33.732 1.00 35.34 107 LEU A C 1
ATOM 795 O O . LEU A 1 114 ? -4.971 47.248 32.540 1.00 36.17 107 LEU A O 1
ATOM 800 N N . GLY A 1 115 ? -4.433 47.736 34.668 1.00 35.07 108 GLY A N 1
ATOM 801 C CA . GLY A 1 115 ? -3.840 49.008 34.303 1.00 33.80 108 GLY A CA 1
ATOM 802 C C . GLY A 1 115 ? -2.689 48.763 33.337 1.00 38.01 108 GLY A C 1
ATOM 803 O O . GLY A 1 115 ? -2.581 49.428 32.306 1.00 39.26 108 GLY A O 1
ATOM 804 N N . LEU A 1 116 ? -1.826 47.801 33.657 1.00 36.27 109 LEU A N 1
ATOM 805 C CA . LEU A 1 116 ? -0.702 47.485 32.784 1.00 36.35 109 LEU A CA 1
ATOM 806 C C . LEU A 1 116 ? -1.210 46.877 31.474 1.00 39.99 109 LEU A C 1
ATOM 807 O O . LEU A 1 116 ? -0.718 47.214 30.395 1.00 41.16 109 LEU A O 1
ATOM 812 N N . LEU A 1 117 ? -2.199 45.990 31.559 1.00 37.43 110 LEU A N 1
ATOM 813 C CA . LEU A 1 117 ? -2.746 45.384 30.348 1.00 40.34 110 LEU A CA 1
ATOM 814 C C . LEU A 1 117 ? -3.282 46.455 29.397 1.00 44.77 110 LEU A C 1
ATOM 815 O O . LEU A 1 117 ? -2.954 46.452 28.212 1.00 45.83 110 LEU A O 1
ATOM 820 N N . ARG A 1 118 ? -4.110 47.364 29.913 1.00 41.45 111 ARG A N 1
ATOM 821 C CA . ARG A 1 118 ? -4.664 48.431 29.082 1.00 44.26 111 ARG A CA 1
ATOM 822 C C . ARG A 1 118 ? -3.542 49.221 28.420 1.00 47.81 111 ARG A C 1
ATOM 823 O O . ARG A 1 118 ? -3.660 49.632 27.265 1.00 50.24 111 ARG A O 1
ATOM 831 N N . GLY A 1 119 ? -2.454 49.420 29.157 1.00 46.40 112 GLY A N 1
ATOM 832 C CA . GLY A 1 119 ? -1.319 50.143 28.618 1.00 48.72 112 GLY A CA 1
ATOM 833 C C . GLY A 1 119 ? -0.747 49.439 27.402 1.00 51.75 112 GLY A C 1
ATOM 834 O O . GLY A 1 119 ? -0.407 50.081 26.411 1.00 55.63 112 GLY A O 1
ATOM 835 N N . LYS A 1 120 ? -0.641 48.115 27.481 1.00 48.03 113 LYS A N 1
ATOM 836 C CA . LYS A 1 120 ? -0.118 47.309 26.383 1.00 49.75 113 LYS A CA 1
ATOM 837 C C . LYS A 1 120 ? -1.060 47.332 25.182 1.00 53.54 113 LYS A C 1
ATOM 838 O O . LYS A 1 120 ? -0.627 47.547 24.051 1.00 54.20 113 LYS A O 1
ATOM 844 N N . LEU A 1 121 ? -2.345 47.100 25.431 1.00 50.97 114 LEU A N 1
ATOM 845 C CA . LEU A 1 121 ? -3.337 47.092 24.362 1.00 53.01 114 LEU A CA 1
ATOM 846 C C . LEU A 1 121 ? -3.304 48.398 23.573 1.00 57.70 114 LEU A C 1
ATOM 847 O O . LEU A 1 121 ? -3.347 48.388 22.346 1.00 59.26 114 LEU A O 1
ATOM 852 N N . GLU A 1 122 ? -3.231 49.519 24.283 1.00 59.36 115 GLU A N 1
ATOM 853 C CA . GLU A 1 122 ? -3.160 50.828 23.643 1.00 60.37 115 GLU A CA 1
ATOM 854 C C . GLU A 1 122 ? -2.127 50.788 22.524 1.00 60.15 115 GLU A C 1
ATOM 855 O O . GLU A 1 122 ? -2.425 51.109 21.374 1.00 61.00 115 GLU A O 1
ATOM 861 N N . GLU A 1 123 ? -0.912 50.381 22.878 1.00 58.71 116 GLU A N 1
ATOM 862 C CA . GLU A 1 123 ? 0.199 50.303 21.937 1.00 60.40 116 GLU A CA 1
ATOM 863 C C . GLU A 1 123 ? -0.073 49.491 20.672 1.00 59.96 116 GLU A C 1
ATOM 864 O O . GLU A 1 123 ? 0.631 49.640 19.677 1.00 59.69 116 GLU A O 1
ATOM 870 N N . PHE A 1 124 ? -1.080 48.628 20.705 1.00 59.41 117 PHE A N 1
ATOM 871 C CA . PHE A 1 124 ? -1.398 47.810 19.541 1.00 57.22 117 PHE A CA 1
ATOM 872 C C . PHE A 1 124 ? -2.639 48.314 18.827 1.00 61.24 117 PHE A C 1
ATOM 873 O O . PHE A 1 124 ? -3.226 47.614 18.006 1.00 61.19 117 PHE A O 1
ATOM 881 N N . GLY A 1 125 ? -3.036 49.540 19.139 1.00 63.27 118 GLY A N 1
ATOM 882 C CA . GLY A 1 125 ? -4.212 50.102 18.507 1.00 63.85 118 GLY A CA 1
ATOM 883 C C . GLY A 1 125 ? -5.478 49.409 18.967 1.00 65.90 118 GLY A C 1
ATOM 884 O O . GLY A 1 125 ? -6.549 49.627 18.401 1.00 66.94 118 GLY A O 1
ATOM 885 N N . LEU A 1 126 ? -5.364 48.558 19.983 1.00 62.77 119 LEU A N 1
ATOM 886 C CA . LEU A 1 126 ? -6.540 47.871 20.498 1.00 64.22 119 LEU A CA 1
ATOM 887 C C . LEU A 1 126 ? -7.342 48.860 21.336 1.00 65.16 119 LEU A C 1
ATOM 888 O O . LEU A 1 126 ? -6.891 49.305 22.393 1.00 67.11 119 LEU A O 1
ATOM 893 N N . ARG A 1 127 ? -8.525 49.215 20.845 1.00 66.60 120 ARG A N 1
ATOM 894 C CA . ARG A 1 127 ? -9.394 50.162 21.536 1.00 69.21 120 ARG A CA 1
ATOM 895 C C . ARG A 1 127 ? -9.535 49.827 23.020 1.00 69.79 120 ARG A C 1
ATOM 896 O O . ARG A 1 127 ? -9.253 48.703 23.451 1.00 67.14 120 ARG A O 1
ATOM 898 N N . PRO A 1 128 ? -9.980 50.806 23.824 1.00 70.59 121 PRO A N 1
ATOM 899 C CA . PRO A 1 128 ? -10.158 50.620 25.267 1.00 70.01 121 PRO A CA 1
ATOM 900 C C . PRO A 1 128 ? -11.158 49.510 25.551 1.00 66.07 121 PRO A C 1
ATOM 901 O O . PRO A 1 128 ? -10.785 48.382 25.891 1.00 62.22 121 PRO A O 1
ATOM 905 N N . GLY A 1 129 ? -12.434 49.855 25.400 1.00 62.23 122 GLY A N 1
ATOM 906 C CA . GLY A 1 129 ? -13.509 48.912 25.633 1.00 60.66 122 GLY A CA 1
ATOM 907 C C . GLY A 1 129 ? -13.652 47.909 24.511 1.00 57.93 122 GLY A C 1
ATOM 908 O O . GLY A 1 129 ? -14.673 47.231 24.409 1.00 58.32 122 GLY A O 1
ATOM 909 N N . ALA A 1 130 ? -12.636 47.820 23.658 1.00 59.76 123 ALA A N 1
ATOM 910 C CA . ALA A 1 130 ? -12.662 46.861 22.565 1.00 57.78 123 ALA A CA 1
ATOM 911 C C . ALA A 1 130 ? -12.811 45.499 23.224 1.00 54.86 123 ALA A C 1
ATOM 912 O O . ALA A 1 130 ? -13.342 44.553 22.637 1.00 51.40 123 ALA A O 1
ATOM 914 N N . PHE A 1 131 ? -12.335 45.417 24.461 1.00 51.94 124 PHE A N 1
ATOM 915 C CA . PHE A 1 131 ? -12.415 44.190 25.233 1.00 49.91 124 PHE A CA 1
ATOM 916 C C . PHE A 1 131 ? -13.087 44.472 26.565 1.00 47.50 124 PHE A C 1
ATOM 917 O O . PHE A 1 131 ? -13.157 45.620 27.004 1.00 50.20 124 PHE A O 1
ATOM 925 N N . ASN A 1 132 ? -13.593 43.421 27.197 1.00 41.83 125 ASN A N 1
ATOM 926 C CA . ASN A 1 132 ? -14.320 43.555 28.448 1.00 41.31 125 ASN A CA 1
ATOM 927 C C . ASN A 1 1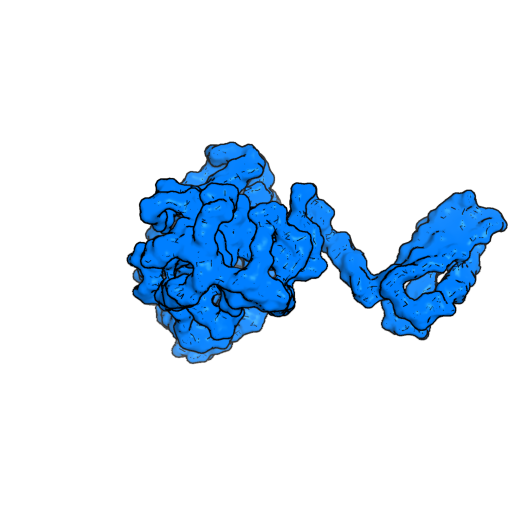32 ? -13.461 43.275 29.677 1.00 39.51 125 ASN A C 1
ATOM 928 O O . ASN A 1 132 ? -13.558 42.212 30.283 1.00 38.72 125 ASN A O 1
ATOM 933 N N . LEU A 1 133 ? -12.619 44.236 30.044 1.00 39.90 126 LEU A N 1
ATOM 934 C CA . LEU A 1 133 ? -11.754 44.075 31.208 1.00 38.25 126 LEU A CA 1
ATOM 935 C C . LEU A 1 133 ? -12.567 44.319 32.470 1.00 39.51 126 LEU A C 1
ATOM 936 O O . LEU A 1 133 ? -13.168 45.375 32.637 1.00 43.34 126 LEU A O 1
ATOM 941 N N . LYS A 1 134 ? -12.586 43.333 33.356 1.00 37.20 127 LYS A N 1
ATOM 942 C CA . LYS A 1 134 ? -13.338 43.441 34.594 1.00 36.34 127 LYS A CA 1
ATOM 943 C C . LYS A 1 134 ? -12.403 43.472 35.791 1.00 35.95 127 LYS A C 1
ATOM 944 O O . LYS A 1 134 ? -11.780 42.474 36.145 1.00 33.95 127 LYS A O 1
ATOM 950 N N . GLU A 1 135 ? -12.313 44.641 36.407 1.00 36.23 128 GLU A N 1
ATOM 951 C CA . GLU A 1 135 ? -11.445 44.863 37.551 1.00 36.27 128 GLU A CA 1
ATOM 952 C C . GLU A 1 135 ? -11.983 44.216 38.812 1.00 37.58 128 GLU A C 1
ATOM 953 O O . GLU A 1 135 ? -13.132 44.451 39.200 1.00 36.41 128 GLU A O 1
ATOM 959 N N . ILE A 1 136 ? -11.147 43.401 39.450 1.00 32.46 129 ILE A N 1
ATOM 960 C CA . ILE A 1 136 ? -11.531 42.726 40.678 1.00 31.10 129 ILE A CA 1
ATOM 961 C C . ILE A 1 136 ? -10.487 42.885 41.770 1.00 34.53 129 ILE A C 1
ATOM 962 O O . ILE A 1 136 ? -9.398 43.410 41.550 1.00 33.22 129 ILE A O 1
ATOM 967 N N . SER A 1 137 ? -10.838 42.415 42.957 1.00 32.50 130 SER A N 1
ATOM 968 C CA . SER A 1 137 ? -9.944 42.472 44.096 1.00 34.56 130 SER A CA 1
ATOM 969 C C . SER A 1 137 ? -9.025 41.252 44.074 1.00 31.43 130 SER A C 1
ATOM 970 O O . SER A 1 137 ? -9.413 40.187 43.613 1.00 32.68 130 SER A O 1
ATOM 973 N N . PRO A 1 138 ? -7.782 41.400 44.550 1.00 30.96 131 PRO A N 1
ATOM 974 C CA . PRO A 1 138 ? -6.869 40.250 44.558 1.00 30.13 131 PRO A CA 1
ATOM 975 C C . PRO A 1 138 ? -7.419 39.112 45.425 1.00 30.14 131 PRO A C 1
ATOM 976 O O . PRO A 1 138 ? -6.936 37.976 45.363 1.00 27.91 131 PRO A O 1
ATOM 980 N N . ASP A 1 139 ? -8.433 39.434 46.225 1.00 29.09 132 ASP A N 1
ATOM 981 C CA . ASP A 1 139 ? -9.066 38.475 47.127 1.00 29.30 132 ASP A CA 1
ATOM 982 C C . ASP A 1 139 ? -10.531 38.209 46.768 1.00 31.23 132 ASP A C 1
ATOM 983 O O . ASP A 1 139 ? -11.300 37.698 47.580 1.00 31.86 132 ASP A O 1
ATOM 988 N N . ASP A 1 140 ? -10.909 38.546 45.545 1.00 31.02 133 ASP A N 1
ATOM 989 C CA . ASP A 1 140 ? -12.286 38.401 45.093 1.00 32.00 133 ASP A CA 1
ATOM 990 C C . ASP A 1 140 ? -12.800 36.986 44.858 1.00 33.29 133 ASP A C 1
ATOM 991 O O . ASP A 1 140 ? -12.054 36.007 44.888 1.00 32.53 133 ASP A O 1
ATOM 996 N N . ARG A 1 141 ? -14.101 36.894 44.626 1.00 29.24 134 ARG A N 1
ATOM 997 C CA . ARG A 1 141 ? -14.742 35.626 44.309 1.00 30.85 134 ARG A CA 1
ATOM 998 C C . ARG A 1 141 ? -15.533 35.880 43.033 1.00 36.07 134 ARG A C 1
ATOM 999 O O . ARG A 1 141 ? -16.341 36.810 42.979 1.00 35.31 134 ARG A O 1
ATOM 1007 N N . ILE A 1 142 ? -15.298 35.075 42.001 1.00 32.40 135 ILE A N 1
ATOM 1008 C CA . ILE A 1 142 ? -16.030 35.268 40.762 1.00 33.19 135 ILE A CA 1
ATOM 1009 C C . ILE A 1 142 ? -16.627 33.970 40.258 1.00 35.59 135 ILE A C 1
ATOM 1010 O O . ILE A 1 142 ? -16.063 32.897 40.451 1.00 34.61 135 ILE A O 1
ATOM 1015 N N . GLN A 1 143 ? -17.791 34.079 39.629 1.00 33.23 136 GLN A N 1
ATOM 1016 C CA . GLN A 1 143 ? -18.481 32.927 39.084 1.00 31.20 136 GLN A CA 1
ATOM 1017 C C . GLN A 1 143 ? -18.213 32.905 37.584 1.00 32.95 136 GLN A C 1
ATOM 1018 O O . GLN A 1 143 ? -18.429 33.899 36.888 1.00 33.00 136 GLN A O 1
ATOM 1024 N N . VAL A 1 144 ? -17.725 31.774 37.092 1.00 31.18 137 VAL A N 1
ATOM 1025 C CA . VAL A 1 144 ? -17.424 31.648 35.677 1.00 32.04 137 VAL A CA 1
ATOM 1026 C C . VAL A 1 144 ? -18.344 30.614 35.044 1.00 32.42 137 VAL A C 1
ATOM 1027 O O . VAL A 1 144 ? -18.170 29.409 35.226 1.00 33.15 137 VAL A O 1
ATOM 1031 N N . GLY A 1 145 ? -19.329 31.100 34.300 1.00 36.31 138 GLY A N 1
ATOM 1032 C CA . GLY A 1 145 ? -20.269 30.205 33.662 1.00 37.47 138 GLY A CA 1
ATOM 1033 C C . GLY A 1 145 ? -21.066 29.483 34.725 1.00 35.04 138 GLY A C 1
ATOM 1034 O O . GLY A 1 145 ? -21.297 30.029 35.802 1.00 35.92 138 GLY A O 1
ATOM 1035 N N . ARG A 1 146 ? -21.460 28.248 34.431 1.00 37.09 139 ARG A N 1
ATOM 1036 C CA . ARG A 1 146 ? -22.249 27.437 35.347 1.00 36.19 139 ARG A CA 1
ATOM 1037 C C . ARG A 1 146 ? -21.416 26.548 36.261 1.00 39.71 139 ARG A C 1
ATOM 1038 O O . ARG A 1 146 ? -21.848 26.202 37.359 1.00 35.69 139 ARG A O 1
ATOM 1046 N N . TYR A 1 147 ? -20.220 26.188 35.810 1.00 35.34 140 TYR A N 1
ATOM 1047 C CA . TYR A 1 147 ? -19.399 25.237 36.542 1.00 36.48 140 TYR A CA 1
ATOM 1048 C C . TYR A 1 147 ? -18.207 25.673 37.387 1.00 36.94 140 TYR A C 1
ATOM 1049 O O . TYR A 1 147 ? -17.695 24.870 38.167 1.00 37.25 140 TYR A O 1
ATOM 1058 N N . PHE A 1 148 ? -17.756 26.916 37.252 1.00 35.04 141 PHE A N 1
ATOM 1059 C CA . PHE A 1 148 ? -16.593 27.356 38.016 1.00 33.46 141 PHE A CA 1
ATOM 1060 C C . PHE A 1 148 ? -16.820 28.537 38.946 1.00 32.65 141 PHE A C 1
ATOM 1061 O O . PHE A 1 148 ? -17.380 29.559 38.552 1.00 33.33 141 PHE A O 1
ATOM 1069 N N . THR A 1 149 ? -16.369 28.386 40.186 1.00 31.47 142 THR A N 1
ATOM 1070 C CA . THR A 1 149 ? -16.445 29.449 41.175 1.00 30.84 142 THR A CA 1
ATOM 1071 C C . THR A 1 149 ? -14.997 29.656 41.583 1.00 31.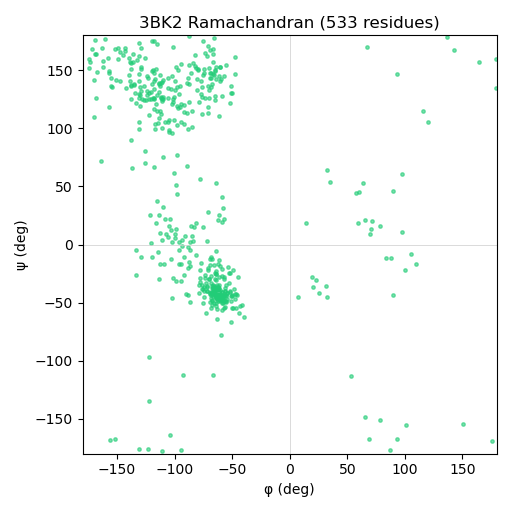60 142 THR A C 1
ATOM 1072 O O . THR A 1 149 ? -14.388 28.772 42.195 1.00 32.52 142 THR A O 1
ATOM 1076 N N . LEU A 1 150 ? -14.438 30.808 41.221 1.00 31.05 143 LEU A N 1
ATOM 1077 C CA . LEU A 1 150 ? -13.041 31.091 41.532 1.00 32.75 143 LEU A CA 1
ATOM 1078 C C . LEU A 1 150 ? -12.878 32.022 42.738 1.00 31.05 143 LEU A C 1
ATOM 1079 O O . LEU A 1 150 ? -13.443 33.119 42.786 1.00 31.83 143 LEU A O 1
ATOM 1084 N N . ASP A 1 151 ? -12.106 31.563 43.714 1.00 27.87 144 ASP A N 1
ATOM 1085 C CA . ASP A 1 151 ? -11.847 32.332 44.921 1.00 28.60 144 ASP A CA 1
ATOM 1086 C C . ASP A 1 151 ? -10.394 32.757 44.903 1.00 29.53 144 ASP A C 1
ATOM 1087 O O . ASP A 1 151 ? -9.509 31.962 45.214 1.00 27.37 144 ASP A O 1
ATOM 1092 N N . LEU A 1 152 ? -10.145 34.002 44.517 1.0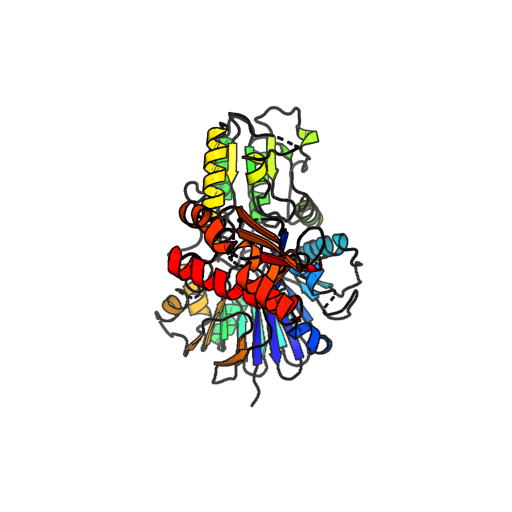0 29.71 145 LEU A N 1
ATOM 1093 C CA . LEU A 1 152 ? -8.785 34.505 44.470 1.00 27.47 145 LEU A CA 1
ATOM 1094 C C . LEU A 1 152 ? -8.287 34.906 45.854 1.00 30.66 145 LEU A C 1
ATOM 1095 O O . LEU A 1 152 ? -9.069 35.294 46.728 1.00 28.66 145 LEU A O 1
ATOM 1100 N N . PHE A 1 153 ? -6.982 34.790 46.055 1.00 28.60 146 PHE A N 1
ATOM 1101 C CA . PHE A 1 153 ? -6.372 35.184 47.318 1.00 28.32 146 PHE A CA 1
ATOM 1102 C C . PHE A 1 153 ? -5.024 35.840 47.049 1.00 27.72 146 PHE A C 1
ATOM 1103 O O . PHE A 1 153 ? -4.227 35.361 46.241 1.00 26.06 146 PHE A O 1
ATOM 1111 N N . ARG A 1 154 ? -4.786 36.956 47.723 1.00 26.49 147 ARG A N 1
ATOM 1112 C CA . ARG A 1 154 ? -3.553 37.702 47.550 1.00 28.94 147 ARG A CA 1
ATOM 1113 C C . ARG A 1 154 ? -2.333 36.928 48.035 1.00 30.26 147 ARG A C 1
ATOM 1114 O O . ARG A 1 154 ? -2.358 36.321 49.107 1.00 28.11 147 ARG A O 1
ATOM 1130 N N . THR A 1 156 ? 2.047 37.351 48.271 1.00 25.46 149 THR A N 1
ATOM 1131 C CA . THR A 1 156 ? 3.188 38.233 48.083 1.00 24.77 149 THR A CA 1
ATOM 1132 C C . THR A 1 156 ? 4.002 37.704 46.902 1.00 26.72 149 THR A C 1
ATOM 1133 O O . THR A 1 156 ? 4.172 36.491 46.746 1.00 23.50 149 THR A O 1
ATOM 1137 N N . HIS A 1 157 ? 4.485 38.618 46.067 1.00 27.32 150 HIS A N 1
ATOM 1138 C CA . HIS A 1 157 ? 5.282 38.257 44.903 1.00 27.98 150 HIS A CA 1
ATOM 1139 C C . HIS A 1 157 ? 6.143 39.462 44.519 1.00 30.08 150 HIS A C 1
ATOM 1140 O O . HIS A 1 157 ? 6.251 40.415 45.296 1.00 32.35 150 HIS A O 1
ATOM 1147 N N . SER A 1 158 ? 6.760 39.426 43.340 1.00 29.13 151 SER A N 1
ATOM 1148 C CA . SER A 1 158 ? 7.624 40.518 42.908 1.00 30.71 151 SER A CA 1
ATOM 1149 C C . SER A 1 158 ? 6.890 41.667 42.213 1.00 32.12 151 SER A C 1
ATOM 1150 O O . SER A 1 158 ? 7.511 42.503 41.545 1.00 33.15 151 SER A O 1
ATOM 1153 N N . ILE A 1 159 ? 5.570 41.702 42.376 1.00 31.36 152 ILE A N 1
ATOM 1154 C CA . ILE A 1 159 ? 4.735 42.763 41.816 1.00 28.87 152 ILE A CA 1
ATOM 1155 C C . ILE A 1 159 ? 3.469 42.840 42.663 1.00 30.27 152 ILE A C 1
ATOM 1156 O O . ILE A 1 159 ? 2.983 41.816 43.132 1.00 29.18 152 ILE A O 1
ATOM 1161 N N . PRO A 1 160 ? 2.930 44.055 42.895 1.00 30.33 153 PRO A N 1
ATOM 1162 C CA . PRO A 1 160 ? 1.706 44.179 43.704 1.00 30.71 153 PRO A CA 1
ATOM 1163 C C . PRO A 1 160 ? 0.495 43.552 42.990 1.00 28.10 153 PRO A C 1
ATOM 1164 O O . PRO A 1 160 ? 0.571 43.228 41.800 1.00 28.33 153 PRO A O 1
ATOM 1168 N N . ASP A 1 161 ? -0.611 43.392 43.715 1.00 28.96 154 ASP A N 1
ATOM 1169 C CA . ASP A 1 161 ? -1.843 42.841 43.146 1.00 27.49 154 ASP A CA 1
ATOM 1170 C C . ASP A 1 161 ? -1.694 41.460 42.526 1.00 29.65 154 ASP A C 1
ATOM 1171 O O . ASP A 1 161 ? -2.218 41.188 41.436 1.00 27.44 154 ASP A O 1
ATOM 1176 N N . ASN A 1 162 ? -0.994 40.585 43.233 1.00 26.10 155 ASN A N 1
ATOM 1177 C CA . ASN A 1 162 ? -0.748 39.230 42.761 1.00 23.92 155 ASN A CA 1
ATOM 1178 C C . ASN A 1 162 ? -1.604 38.232 43.513 1.00 27.56 155 ASN A C 1
ATOM 1179 O O . ASN A 1 162 ? -1.690 38.283 44.743 1.00 25.30 155 ASN A O 1
ATOM 1184 N N . SER A 1 163 ? -2.213 37.302 42.774 1.00 25.05 156 SER A N 1
ATOM 1185 C CA . SER A 1 163 ? -3.092 36.315 43.382 1.00 24.89 156 SER A CA 1
ATOM 1186 C C . SER A 1 163 ? -2.908 34.862 42.984 1.00 27.18 156 SER A C 1
ATOM 1187 O O . SER A 1 163 ? -2.364 34.540 41.928 1.00 26.60 156 SER A O 1
ATOM 1190 N N . GLY A 1 164 ? -3.399 33.998 43.866 1.00 24.13 157 GLY A N 1
ATOM 1191 C CA . GLY A 1 164 ? -3.429 32.573 43.620 1.00 25.29 157 GLY A CA 1
ATOM 1192 C C . GLY A 1 164 ? -4.935 32.388 43.479 1.00 26.58 157 GLY A C 1
ATOM 1193 O O . GLY A 1 164 ? -5.676 33.375 43.546 1.00 25.10 157 GLY A O 1
ATOM 1194 N N . VAL A 1 165 ? -5.424 31.173 43.276 1.00 27.48 158 VAL A N 1
ATOM 1195 C CA . VAL A 1 165 ? -6.864 31.013 43.161 1.00 26.89 158 VAL A CA 1
ATOM 1196 C C . VAL A 1 165 ? -7.379 29.621 43.520 1.00 25.42 158 VAL A C 1
ATOM 1197 O O . VAL A 1 165 ? -6.781 28.607 43.165 1.00 24.59 158 VAL A O 1
ATOM 1201 N N . VAL A 1 166 ? -8.469 29.587 44.277 1.00 25.67 159 VAL A N 1
ATOM 1202 C CA . VAL A 1 166 ? -9.104 28.332 44.636 1.00 29.33 159 VAL A CA 1
ATOM 1203 C C . VAL A 1 166 ? -10.134 28.144 43.517 1.00 30.80 159 VAL A C 1
ATOM 1204 O O . VAL A 1 166 ? -11.064 28.939 43.376 1.00 29.72 159 VAL A O 1
ATOM 1208 N N . ILE A 1 167 ? -9.944 27.123 42.694 1.00 29.47 160 ILE A N 1
ATOM 1209 C CA . ILE A 1 167 ? -10.867 26.877 41.597 1.00 31.22 160 ILE A CA 1
ATOM 1210 C C . ILE A 1 167 ? -11.856 25.809 42.034 1.00 31.64 160 ILE A C 1
ATOM 1211 O O . ILE A 1 167 ? -11.519 24.627 42.088 1.00 29.88 160 ILE A O 1
ATOM 1216 N N . ARG A 1 168 ? -13.069 26.236 42.370 1.00 31.60 161 ARG A N 1
ATOM 1217 C CA . ARG A 1 168 ? -14.100 25.313 42.816 1.00 32.46 161 ARG A CA 1
ATOM 1218 C C . ARG A 1 168 ? -14.849 24.790 41.599 1.00 32.90 161 ARG A C 1
ATOM 1219 O O . ARG A 1 168 ? -15.409 25.571 40.829 1.00 30.91 161 ARG A O 1
ATOM 1227 N N . THR A 1 169 ? -14.856 23.468 41.441 1.00 35.04 162 THR A N 1
ATOM 1228 C CA . THR A 1 169 ? -15.510 22.814 40.309 1.00 37.35 162 THR A CA 1
ATOM 1229 C C . THR A 1 169 ? -16.603 21.862 40.790 1.00 38.36 162 THR A C 1
ATOM 1230 O O . THR A 1 169 ? -16.780 21.663 41.990 1.00 36.25 162 THR A O 1
ATOM 1234 N N . PRO A 1 170 ? -17.357 21.260 39.854 1.00 42.57 163 PRO A N 1
ATOM 1235 C CA . PRO A 1 170 ? -18.427 20.328 40.228 1.00 42.15 163 PRO A CA 1
ATOM 1236 C C . PRO A 1 170 ? -17.912 19.013 40.825 1.00 44.58 163 PRO A C 1
ATOM 1237 O O . PRO A 1 170 ? -18.660 18.284 41.469 1.00 43.97 163 PRO A O 1
ATOM 1241 N N . ILE A 1 171 ? -16.637 18.712 40.603 1.00 41.19 164 ILE A N 1
ATOM 1242 C CA . ILE A 1 171 ? -16.050 17.475 41.110 1.00 41.00 164 ILE A CA 1
ATOM 1243 C C . ILE A 1 171 ? -15.001 17.699 42.194 1.00 39.71 164 ILE A C 1
ATOM 1244 O O . ILE A 1 171 ? -14.297 16.764 42.569 1.00 40.62 164 ILE A O 1
ATOM 1249 N N . GLY A 1 172 ? -14.884 18.928 42.688 1.00 37.10 165 GLY A N 1
ATOM 1250 C CA . GLY A 1 172 ? -13.899 19.196 43.718 1.00 38.47 165 GLY A CA 1
ATOM 1251 C C . GLY A 1 172 ? -13.099 20.474 43.541 1.00 35.57 165 GLY A C 1
ATOM 1252 O O . GLY A 1 172 ? -13.253 21.203 42.563 1.00 35.61 165 GLY A O 1
ATOM 1253 N N . THR A 1 173 ? -12.220 20.733 44.499 1.00 36.87 166 THR A N 1
ATOM 1254 C CA . THR A 1 173 ? -11.407 21.939 44.502 1.00 35.25 166 THR A CA 1
ATOM 1255 C C . THR A 1 173 ? -9.993 21.795 43.949 1.00 32.70 166 THR A C 1
ATOM 1256 O O . THR A 1 173 ? -9.267 20.852 44.259 1.00 31.80 166 THR A O 1
ATOM 1260 N N . ILE A 1 174 ? -9.608 22.759 43.130 1.00 32.21 167 ILE A N 1
ATOM 1261 C CA . ILE A 1 174 ? -8.270 22.800 42.562 1.00 30.56 167 ILE A CA 1
ATOM 1262 C C . ILE A 1 174 ? -7.633 24.052 43.152 1.00 30.05 167 ILE A C 1
ATOM 1263 O O . ILE A 1 174 ? -8.097 25.158 42.895 1.00 28.99 167 ILE A O 1
ATOM 1268 N N . VAL A 1 175 ? -6.593 23.891 43.956 1.00 26.22 168 VAL A N 1
ATOM 1269 C CA . VAL A 1 175 ? -5.937 25.068 44.507 1.00 26.79 168 VAL A CA 1
ATOM 1270 C C . VAL A 1 175 ? -4.754 25.437 43.620 1.00 26.08 168 VAL A C 1
ATOM 1271 O O . VAL A 1 175 ? -3.849 24.622 43.408 1.00 26.86 168 VAL A O 1
ATOM 1275 N N . HIS A 1 176 ? -4.773 26.654 43.085 1.00 27.43 169 HIS A N 1
ATOM 1276 C CA . HIS A 1 176 ? -3.676 27.120 42.248 1.00 24.81 169 HIS A CA 1
ATOM 1277 C C . HIS A 1 176 ? -2.966 28.221 43.031 1.00 28.20 169 HIS A C 1
ATOM 1278 O O . HIS A 1 176 ? -3.537 29.282 43.277 1.00 26.51 169 HIS A O 1
ATOM 1285 N N . THR A 1 177 ? -1.729 27.956 43.444 1.00 26.91 170 THR A N 1
ATOM 1286 C CA . THR A 1 177 ? -0.958 28.924 44.227 1.00 26.28 170 THR A CA 1
ATOM 1287 C C . THR A 1 177 ? -0.619 30.210 43.491 1.00 26.46 170 THR A C 1
ATOM 1288 O O . THR A 1 177 ? -0.388 31.243 44.125 1.00 26.61 170 THR A O 1
ATOM 1292 N N . GLY A 1 178 ? -0.582 30.148 42.161 1.00 24.49 171 GLY A N 1
ATOM 1293 C CA . GLY A 1 178 ? -0.184 31.304 41.379 1.00 25.26 171 GLY A CA 1
ATOM 1294 C C . GLY A 1 178 ? 1.305 31.496 41.655 1.00 25.76 171 GLY A C 1
ATOM 1295 O O . GLY A 1 178 ? 1.949 30.600 42.215 1.00 24.38 171 GLY A O 1
ATOM 1296 N N . ASP A 1 179 ? 1.866 32.633 41.259 1.00 24.73 172 ASP A N 1
ATOM 1297 C CA . ASP A 1 179 ? 3.275 32.930 41.529 1.00 24.60 172 ASP A CA 1
ATOM 1298 C C . ASP A 1 179 ? 3.339 33.431 42.975 1.00 25.59 172 ASP A C 1
ATOM 1299 O O . ASP A 1 179 ? 2.539 34.292 43.358 1.00 27.81 172 ASP A O 1
ATOM 1304 N N . PHE A 1 180 ? 4.278 32.928 43.775 1.00 22.85 173 PHE A N 1
ATOM 1305 C CA . PHE A 1 180 ? 4.350 33.389 45.154 1.00 25.00 173 PHE A CA 1
ATOM 1306 C C . PHE A 1 180 ? 5.576 32.991 45.950 1.00 25.82 173 PHE A C 1
ATOM 1307 O O . PHE A 1 180 ? 6.316 32.073 45.607 1.00 21.93 173 PHE A O 1
ATOM 1315 N N . LYS A 1 181 ? 5.734 33.713 47.049 1.00 25.35 174 LYS A N 1
ATOM 1316 C CA . LYS A 1 181 ? 6.729 33.452 48.068 1.00 24.97 174 LYS A CA 1
ATOM 1317 C C . LYS A 1 181 ? 5.924 33.948 49.263 1.00 26.68 174 LYS A C 1
ATOM 1318 O O . LYS A 1 181 ? 4.875 34.573 49.079 1.00 24.36 174 LYS A O 1
ATOM 1324 N N . LEU A 1 182 ? 6.350 33.630 50.475 1.00 26.06 175 LEU A N 1
ATOM 1325 C CA . LEU A 1 182 ? 5.611 34.090 51.637 1.00 26.86 175 LEU A CA 1
ATOM 1326 C C . LEU A 1 182 ? 6.465 35.146 52.326 1.00 28.39 175 LEU A C 1
ATOM 1327 O O . LEU A 1 182 ? 7.086 34.882 53.351 1.00 27.30 175 LEU A O 1
ATOM 1332 N N . ASP A 1 183 ? 6.509 36.334 51.726 1.00 27.67 176 ASP A N 1
ATOM 1333 C CA . ASP A 1 183 ? 7.292 37.452 52.240 1.00 28.23 176 ASP A CA 1
ATOM 1334 C C . ASP A 1 183 ? 6.622 37.977 53.507 1.00 31.20 176 ASP A C 1
ATOM 1335 O O . ASP A 1 183 ? 5.522 38.522 53.453 1.00 27.49 176 ASP A O 1
ATOM 1340 N N . PRO A 1 184 ? 7.282 37.825 54.665 1.00 30.49 177 PRO A N 1
ATOM 1341 C CA . PRO A 1 184 ? 6.727 38.287 55.941 1.00 31.05 177 PRO A CA 1
ATOM 1342 C C . PRO A 1 184 ? 6.714 39.798 56.081 1.00 32.49 177 PRO A C 1
ATOM 1343 O O . PRO A 1 184 ? 5.978 40.340 56.909 1.00 31.83 177 PRO A O 1
ATOM 1347 N N . THR A 1 185 ? 7.547 40.472 55.288 1.00 29.56 178 THR A N 1
ATOM 1348 C CA . THR A 1 185 ? 7.633 41.922 55.346 1.00 30.59 178 THR A CA 1
ATOM 1349 C C . THR A 1 185 ? 7.695 42.594 53.967 1.00 33.58 178 THR A C 1
ATOM 1350 O O . THR A 1 185 ? 8.708 43.199 53.605 1.00 33.67 178 THR A O 1
ATOM 1354 N N . PRO A 1 186 ? 6.609 42.496 53.180 1.00 33.02 179 PRO A N 1
ATOM 1355 C CA . PRO A 1 186 ? 6.575 43.112 51.847 1.00 32.29 179 PRO A CA 1
ATOM 1356 C C . PRO A 1 186 ? 6.660 44.639 51.879 1.00 36.26 179 PRO A C 1
ATOM 1357 O O . PRO A 1 186 ? 6.181 45.289 52.814 1.00 34.94 179 PRO A O 1
ATOM 1361 N N . ILE A 1 187 ? 7.259 45.187 50.829 1.00 34.28 180 ILE A N 1
ATOM 1362 C CA . ILE A 1 187 ? 7.454 46.621 50.653 1.00 36.36 180 ILE A CA 1
ATOM 1363 C C . ILE A 1 187 ? 6.175 47.461 50.719 1.00 36.75 180 ILE A C 1
ATOM 1364 O O . ILE A 1 187 ? 6.192 48.591 51.221 1.00 37.45 180 ILE A O 1
ATOM 1369 N N . ASP A 1 188 ? 5.070 46.919 50.220 1.00 34.84 181 ASP A N 1
ATOM 1370 C CA . ASP A 1 188 ? 3.817 47.660 50.238 1.00 34.53 181 ASP A CA 1
ATOM 1371 C C . ASP A 1 188 ? 2.963 47.352 51.464 1.00 36.08 181 ASP A C 1
ATOM 1372 O O . ASP A 1 188 ? 1.846 47.846 51.581 1.00 36.74 181 ASP A O 1
ATOM 1377 N N . GLY A 1 189 ? 3.494 46.539 52.374 1.00 35.08 182 GLY A N 1
ATOM 1378 C CA . GLY A 1 189 ? 2.760 46.191 53.577 1.00 34.28 182 GLY A CA 1
ATOM 1379 C C . GLY A 1 189 ? 1.572 45.270 53.371 1.00 36.38 182 GLY A C 1
ATOM 1380 O O . GLY A 1 189 ? 0.750 45.109 54.269 1.00 36.13 182 GLY A O 1
ATOM 1381 N N . LYS A 1 190 ? 1.472 44.653 52.199 1.00 34.16 183 LYS A N 1
ATOM 1382 C CA . LYS A 1 190 ? 0.357 43.749 51.913 1.00 33.66 183 LYS A CA 1
ATOM 1383 C C . LYS A 1 190 ? 0.797 42.279 51.959 1.00 33.33 183 LYS A C 1
ATOM 1384 O O . LYS A 1 190 ? 1.329 41.740 50.984 1.00 31.66 183 LYS A O 1
ATOM 1390 N N . VAL A 1 191 ? 0.565 41.642 53.106 1.00 29.81 184 VAL A N 1
ATOM 1391 C CA . VAL A 1 191 ? 0.943 40.250 53.326 1.00 29.42 184 VAL A CA 1
ATOM 1392 C C . VAL A 1 191 ? 0.052 39.249 52.585 1.00 33.00 184 VAL A C 1
ATOM 1393 O O . VAL A 1 191 ? -1.034 39.595 52.114 1.00 30.25 184 VAL A O 1
ATOM 1397 N N . SER A 1 192 ? 0.517 38.008 52.478 1.00 28.75 185 SER A N 1
ATOM 1398 C CA . SER A 1 192 ? -0.261 36.972 51.806 1.00 27.45 185 SER A CA 1
ATOM 1399 C C . SER A 1 192 ? -1.519 36.611 52.613 1.00 30.77 185 SER A C 1
ATOM 1400 O O . SER A 1 192 ? -1.502 36.602 53.848 1.00 28.47 185 SER A O 1
ATOM 1403 N N . HIS A 1 193 ? -2.613 36.328 51.911 1.00 28.10 186 HIS A N 1
ATOM 1404 C CA . HIS A 1 193 ? -3.861 35.938 52.567 1.00 29.92 186 HIS A CA 1
ATOM 1405 C C . HIS A 1 193 ? -4.032 34.445 52.371 1.00 28.85 186 HIS A C 1
ATOM 1406 O O . HIS A 1 193 ? -4.352 33.983 51.278 1.00 31.31 186 HIS A O 1
ATOM 1413 N N . LEU A 1 194 ? -3.820 33.695 53.448 1.00 24.72 187 LEU A N 1
ATOM 1414 C CA . LEU A 1 194 ? -3.877 32.242 53.401 1.00 27.50 187 LEU A CA 1
ATOM 1415 C C . LEU A 1 194 ? -5.145 31.594 53.951 1.00 27.92 187 LEU A C 1
ATOM 1416 O O . LEU A 1 194 ? -5.253 30.360 53.970 1.00 28.13 187 LEU A O 1
ATOM 1421 N N . ALA A 1 195 ? -6.100 32.410 54.391 1.00 28.58 188 ALA A N 1
ATOM 1422 C CA . ALA A 1 195 ? -7.345 31.892 54.952 1.00 29.90 188 ALA A CA 1
ATOM 1423 C C . ALA A 1 195 ? -8.087 30.999 53.971 1.00 30.51 188 ALA A C 1
ATOM 1424 O O . ALA A 1 195 ? -8.532 29.921 54.336 1.00 29.88 188 ALA A O 1
ATOM 1426 N N . LYS A 1 196 ? -8.219 31.440 52.724 1.00 29.47 189 LYS A N 1
ATOM 1427 C CA . LYS A 1 196 ? -8.914 30.632 51.729 1.00 29.98 189 LYS A CA 1
ATOM 1428 C C . LYS A 1 196 ? -8.171 29.326 51.444 1.00 31.26 189 LYS A C 1
ATOM 1429 O O . LYS A 1 196 ? -8.789 28.280 51.231 1.00 30.94 189 LYS A O 1
ATOM 1435 N N . VAL A 1 197 ? -6.844 29.383 51.452 1.00 30.67 190 VAL A N 1
ATOM 1436 C CA . VAL A 1 197 ? -6.036 28.196 51.201 1.00 28.82 190 VAL A CA 1
ATOM 1437 C C . VAL A 1 197 ? -6.143 27.199 52.355 1.00 29.03 190 VAL A C 1
ATOM 1438 O O . VAL A 1 197 ? -6.384 26.011 52.138 1.00 28.74 190 VAL A O 1
ATOM 1442 N N . ALA A 1 198 ? -5.966 27.674 53.584 1.00 29.54 191 ALA A N 1
ATOM 1443 C CA . ALA A 1 198 ? -6.058 26.782 54.735 1.00 31.04 191 ALA A CA 1
ATOM 1444 C C . ALA A 1 198 ? -7.467 26.183 54.795 1.00 27.13 191 ALA A C 1
ATOM 1445 O O . ALA A 1 198 ? -7.635 24.984 55.042 1.00 29.00 191 ALA A O 1
ATOM 1447 N N . GLN A 1 199 ? -8.469 27.028 54.567 1.00 31.15 192 GLN A N 1
ATOM 1448 C CA . GLN A 1 199 ? -9.878 26.622 54.568 1.00 31.78 192 GLN A CA 1
ATOM 1449 C C . GLN A 1 199 ? -10.111 25.486 53.564 1.00 32.73 192 GLN A C 1
ATOM 1450 O O . GLN A 1 199 ? -10.729 24.471 53.888 1.00 32.77 192 GLN A O 1
ATOM 1456 N N . ALA A 1 200 ? -9.616 25.664 52.343 1.00 32.27 193 ALA A N 1
ATOM 1457 C CA . ALA A 1 200 ? -9.767 24.643 51.312 1.00 34.45 193 ALA A CA 1
ATOM 1458 C C . ALA A 1 200 ? -9.054 23.365 51.733 1.00 31.05 193 ALA A C 1
ATOM 1459 O O . ALA A 1 200 ? -9.542 22.262 51.495 1.00 33.36 193 ALA A O 1
ATOM 1461 N N . GLY A 1 201 ? -7.897 23.515 52.363 1.00 30.62 194 GLY A N 1
ATOM 1462 C CA . GLY A 1 201 ? -7.152 22.349 52.810 1.00 30.41 194 GLY A CA 1
ATOM 1463 C C . GLY A 1 201 ? -7.972 21.503 53.768 1.00 31.93 194 GLY A C 1
ATOM 1464 O O . GLY A 1 201 ? -8.022 20.282 53.638 1.00 33.49 194 GLY A O 1
ATOM 1465 N N . ALA A 1 202 ? -8.623 22.151 54.730 1.00 31.74 195 ALA A N 1
ATOM 1466 C CA . ALA A 1 202 ? -9.442 21.437 55.708 1.00 34.98 195 ALA A CA 1
ATOM 1467 C C . ALA A 1 202 ? -10.664 20.787 55.050 1.00 34.76 195 ALA A C 1
ATOM 1468 O O . ALA A 1 202 ? -11.080 19.706 55.451 1.00 38.24 195 ALA A O 1
ATOM 1470 N N . GLU A 1 203 ? -11.235 21.440 54.040 1.00 35.29 196 GLU A N 1
ATOM 1471 C CA . GLU A 1 203 ? -12.399 20.894 53.338 1.00 37.69 196 GLU A CA 1
ATOM 1472 C C . GLU A 1 203 ? -11.987 19.740 52.436 1.00 37.68 196 GLU A C 1
ATOM 1473 O O . GLU A 1 203 ? -12.772 18.830 52.172 1.00 39.21 196 GLU A O 1
ATOM 1479 N N . GLY A 1 204 ? -10.745 19.787 51.971 1.00 35.25 197 GLY A N 1
ATOM 1480 C CA . GLY A 1 204 ? -10.234 18.744 51.107 1.00 30.98 197 GLY A CA 1
ATOM 1481 C C . GLY A 1 204 ? -9.902 19.281 49.731 1.00 36.55 197 GLY A C 1
ATOM 1482 O O . GLY A 1 204 ? -10.792 19.725 49.003 1.00 36.78 197 GLY A O 1
ATOM 1483 N N . VAL A 1 205 ? -8.620 19.250 49.379 1.00 33.83 198 VAL A N 1
ATOM 1484 C CA . VAL A 1 205 ? -8.172 19.721 48.075 1.00 33.60 198 VAL A CA 1
ATOM 1485 C C . VAL A 1 205 ? -7.927 18.524 47.163 1.00 33.12 198 VAL A C 1
ATOM 1486 O O . VAL A 1 205 ? -7.148 17.619 47.487 1.00 32.03 198 VAL A O 1
ATOM 1490 N N . LEU A 1 206 ? -8.611 18.518 46.026 1.00 33.53 199 LEU A N 1
ATOM 1491 C CA . LEU A 1 206 ? -8.477 17.436 45.064 1.00 34.63 199 LEU A CA 1
ATOM 1492 C C . LEU A 1 206 ? -7.151 17.569 44.320 1.00 31.23 199 LEU A C 1
ATOM 1493 O O . LEU A 1 206 ? -6.379 16.612 44.228 1.00 32.02 199 LEU A O 1
ATOM 1498 N N . LEU A 1 207 ? -6.889 18.764 43.801 1.00 30.03 200 LEU A N 1
ATOM 1499 C CA . LEU A 1 207 ? -5.665 19.003 43.057 1.00 31.62 200 LEU A CA 1
ATOM 1500 C C . LEU A 1 207 ? -4.971 20.305 43.432 1.00 30.42 200 LEU A C 1
ATOM 1501 O O . LEU A 1 207 ? -5.605 21.350 43.607 1.00 29.48 200 LEU A O 1
ATOM 1506 N N . LEU A 1 208 ? -3.656 20.225 43.558 1.00 30.32 201 LEU A N 1
ATOM 1507 C CA . LEU A 1 208 ? -2.846 21.394 43.861 1.00 26.26 201 LEU A CA 1
ATOM 1508 C C . LEU A 1 208 ? -1.927 21.652 42.667 1.00 27.42 201 LEU A C 1
ATOM 1509 O O . LEU A 1 208 ? -1.260 20.739 42.183 1.00 27.59 201 LEU A O 1
ATOM 1514 N N . ILE A 1 209 ? -1.930 22.886 42.173 1.00 27.90 202 ILE A N 1
ATOM 1515 C CA . ILE A 1 209 ? -1.025 23.286 41.099 1.00 26.86 202 ILE A CA 1
ATOM 1516 C C . ILE A 1 209 ? -0.182 24.342 41.809 1.00 26.99 202 ILE A C 1
ATOM 1517 O O . ILE A 1 209 ? -0.727 25.326 42.325 1.00 28.04 202 ILE A O 1
ATOM 1522 N N . ALA A 1 210 ? 1.133 24.140 41.865 1.00 23.90 203 ALA A N 1
ATOM 1523 C CA . ALA A 1 210 ? 1.984 25.074 42.605 1.00 28.33 203 ALA A CA 1
ATOM 1524 C C . ALA A 1 210 ? 3.308 25.482 41.963 1.00 27.42 203 ALA A C 1
ATOM 1525 O O . ALA A 1 210 ? 3.928 24.719 41.224 1.00 26.94 203 ALA A O 1
ATOM 1527 N N . ASP A 1 211 ? 3.725 26.699 42.302 1.00 25.04 204 ASP A N 1
ATOM 1528 C CA . ASP A 1 211 ? 4.945 27.353 41.836 1.00 25.66 204 ASP A CA 1
ATOM 1529 C C . ASP A 1 211 ? 6.185 26.564 42.256 1.00 26.97 204 ASP A C 1
ATOM 1530 O O . ASP A 1 211 ? 6.529 26.517 43.438 1.00 24.54 204 ASP A O 1
ATOM 1535 N N . ALA A 1 212 ? 6.852 25.965 41.273 1.00 23.61 205 ALA A N 1
ATOM 1536 C CA . ALA A 1 212 ? 8.044 25.139 41.477 1.00 27.22 205 ALA A CA 1
ATOM 1537 C C . ALA A 1 212 ? 9.395 25.827 41.201 1.00 27.56 205 ALA A C 1
ATOM 1538 O O . ALA A 1 212 ? 10.445 25.189 41.262 1.00 27.58 205 ALA A O 1
ATOM 1540 N N . THR A 1 213 ? 9.374 27.121 40.911 1.00 25.03 206 THR A N 1
ATOM 1541 C CA . THR A 1 213 ? 10.596 27.844 40.597 1.00 29.37 206 THR A CA 1
ATOM 1542 C C . THR A 1 213 ? 11.811 27.545 41.488 1.00 31.89 206 THR A C 1
ATOM 1543 O O . THR A 1 213 ? 12.882 27.213 40.977 1.00 31.04 206 THR A O 1
ATOM 1547 N N . ASN A 1 214 ? 11.653 27.656 42.806 1.00 27.71 207 ASN A N 1
ATOM 1548 C CA . ASN A 1 214 ? 12.765 27.413 43.734 1.00 28.92 207 ASN A CA 1
ATOM 1549 C C . ASN A 1 214 ? 12.606 26.146 44.558 1.00 30.50 207 ASN A C 1
ATOM 1550 O O . ASN A 1 214 ? 13.047 26.091 45.707 1.00 30.78 207 ASN A O 1
ATOM 1555 N N . ALA A 1 215 ? 11.974 25.131 43.978 1.00 27.24 208 ALA A N 1
ATOM 1556 C CA . ALA A 1 215 ? 11.757 23.875 44.681 1.00 30.96 208 ALA A CA 1
ATOM 1557 C C . ALA A 1 215 ? 13.061 23.171 45.061 1.00 30.97 208 ALA A C 1
ATOM 1558 O O . ALA A 1 215 ? 13.064 22.272 45.907 1.00 34.63 208 ALA A O 1
ATOM 1560 N N . GLU A 1 216 ? 14.167 23.565 44.442 1.00 29.25 209 GLU A N 1
ATOM 1561 C CA . GLU A 1 216 ? 15.433 22.933 44.770 1.00 33.56 209 GLU A CA 1
ATOM 1562 C C . GLU A 1 216 ? 16.217 23.742 45.811 1.00 33.61 209 GLU A C 1
ATOM 1563 O O . GLU A 1 216 ? 17.253 23.295 46.289 1.00 31.53 209 GLU A O 1
ATOM 1569 N N . ARG A 1 217 ? 15.694 24.916 46.175 1.00 30.98 210 ARG A N 1
ATOM 1570 C CA . ARG A 1 217 ? 16.325 25.804 47.161 1.00 31.21 210 ARG A CA 1
ATOM 1571 C C . ARG A 1 217 ? 15.852 25.582 48.605 1.00 30.89 210 ARG A C 1
ATOM 1572 O O . ARG A 1 217 ? 14.670 25.725 48.907 1.00 29.31 210 ARG A O 1
ATOM 1580 N N . PRO A 1 218 ? 16.778 25.244 49.520 1.00 32.84 211 PRO A N 1
ATOM 1581 C CA . PRO A 1 218 ? 16.400 25.022 50.922 1.00 31.53 211 PRO A CA 1
ATOM 1582 C C . PRO A 1 218 ? 16.065 26.353 51.592 1.00 31.26 211 PRO A C 1
ATOM 1583 O O . PRO A 1 218 ? 16.430 27.414 51.084 1.00 31.75 211 PRO A O 1
ATOM 1587 N N . GLY A 1 219 ? 15.374 26.286 52.726 1.00 30.75 212 GLY A N 1
ATOM 1588 C CA . GLY A 1 219 ? 15.051 27.490 53.468 1.00 30.37 212 GLY A CA 1
ATOM 1589 C C . GLY A 1 219 ? 13.908 28.337 52.961 1.00 28.40 212 GLY A C 1
ATOM 1590 O O . GLY A 1 219 ? 12.958 27.842 52.357 1.00 31.49 212 GLY A O 1
ATOM 1591 N N . TYR A 1 220 ? 13.997 29.634 53.226 1.00 27.81 213 TYR A N 1
ATOM 1592 C CA . TYR A 1 220 ? 12.966 30.569 52.813 1.00 32.08 213 TYR A CA 1
ATOM 1593 C C . TYR A 1 220 ? 13.574 31.676 51.964 1.00 32.13 213 TYR A C 1
ATOM 1594 O O . TYR A 1 220 ? 14.704 32.099 52.188 1.00 30.23 213 TYR A O 1
ATOM 1603 N N . THR A 1 221 ? 12.818 32.140 50.981 1.00 29.43 214 THR A N 1
ATOM 1604 C CA . THR A 1 221 ? 13.295 33.204 50.113 1.00 29.08 214 THR A CA 1
ATOM 1605 C C . THR A 1 221 ? 13.384 34.496 50.912 1.00 29.32 214 THR A C 1
ATOM 1606 O O . THR A 1 221 ? 12.482 34.816 51.679 1.00 29.79 214 THR A O 1
ATOM 1610 N N . PRO A 1 222 ? 14.482 35.248 50.750 1.00 31.05 215 PRO A N 1
ATOM 1611 C CA . PRO A 1 222 ? 14.649 36.506 51.479 1.00 30.68 215 PRO A CA 1
ATOM 1612 C C . PRO A 1 222 ? 13.551 37.501 51.121 1.00 34.75 215 PRO A C 1
ATOM 1613 O O . PRO A 1 222 ? 13.098 37.550 49.973 1.00 32.64 215 PRO A O 1
ATOM 1617 N N . SER A 1 223 ? 13.139 38.291 52.109 1.00 31.59 216 SER A N 1
ATOM 1618 C CA . SER A 1 223 ? 12.112 39.311 51.934 1.00 30.10 216 SER A CA 1
ATOM 1619 C C . SER A 1 223 ? 12.593 40.456 51.055 1.00 33.38 216 SER A C 1
ATOM 1620 O O . SER A 1 223 ? 13.775 40.818 51.067 1.00 34.81 216 SER A O 1
ATOM 1623 N N . GLU A 1 224 ? 11.669 41.041 50.305 1.00 31.00 217 GLU A N 1
ATOM 1624 C CA . GLU A 1 224 ? 12.005 42.164 49.441 1.00 31.76 217 GLU A CA 1
ATOM 1625 C C . GLU A 1 224 ? 12.586 43.304 50.288 1.00 33.64 217 GLU A C 1
ATOM 1626 O O . GLU A 1 224 ? 13.374 44.118 49.805 1.00 31.17 217 GLU A O 1
ATOM 1640 N N . GLU A 1 226 ? 14.672 42.994 52.768 1.00 30.57 219 GLU A N 1
ATOM 1641 C CA . GLU A 1 226 ? 16.099 42.744 52.976 1.00 36.22 219 GLU A CA 1
ATOM 1642 C C . GLU A 1 226 ? 16.865 43.370 51.818 1.00 35.12 219 GLU A C 1
ATOM 1643 O O . GLU A 1 226 ? 17.880 44.037 52.015 1.00 35.93 219 GLU A O 1
ATOM 1649 N N . ILE A 1 227 ? 16.369 43.146 50.605 1.00 31.10 220 ILE A N 1
ATOM 1650 C CA . ILE A 1 227 ? 17.002 43.692 49.418 1.00 28.55 220 ILE A CA 1
ATOM 1651 C C . ILE A 1 227 ? 16.959 45.210 49.469 1.00 33.08 220 ILE A C 1
ATOM 1652 O O . ILE A 1 227 ? 17.941 45.876 49.156 1.00 34.96 220 ILE A O 1
ATOM 1657 N N . ALA A 1 228 ? 15.814 45.754 49.865 1.00 33.07 221 ALA A N 1
ATOM 1658 C CA . ALA A 1 228 ? 15.656 47.199 49.962 1.00 31.63 221 ALA A CA 1
ATOM 1659 C C . ALA A 1 228 ? 16.746 47.775 50.866 1.00 32.48 221 ALA A C 1
ATOM 1660 O O . ALA A 1 228 ? 17.340 48.800 50.551 1.00 33.59 221 ALA A O 1
ATOM 1662 N N . LYS A 1 229 ? 17.006 47.111 51.988 1.00 32.16 222 LYS A N 1
ATOM 1663 C CA . LYS A 1 229 ? 18.034 47.570 52.917 1.00 35.79 222 LYS A CA 1
ATOM 1664 C C . LYS A 1 229 ? 19.426 47.465 52.311 1.00 36.17 222 LYS A C 1
ATOM 1665 O O . LYS A 1 229 ? 20.237 48.376 52.461 1.00 36.14 222 LYS A O 1
ATOM 1671 N N . GLU A 1 230 ? 19.702 46.357 51.627 1.00 32.58 223 GLU A N 1
ATOM 1672 C CA . GLU A 1 230 ? 21.003 46.170 51.000 1.00 34.89 223 GLU A CA 1
ATOM 1673 C C . GLU A 1 230 ? 21.202 47.184 49.874 1.00 36.38 223 GLU A C 1
ATOM 1674 O O . GLU A 1 230 ? 22.282 47.745 49.725 1.00 32.71 223 GLU A O 1
ATOM 1680 N N . LEU A 1 231 ? 20.160 47.416 49.080 1.00 34.75 224 LEU A N 1
ATOM 1681 C CA . LEU A 1 231 ? 20.242 48.388 47.989 1.00 33.32 224 LEU A CA 1
ATOM 1682 C C . LEU A 1 231 ? 20.519 49.760 48.598 1.00 35.45 224 LEU A C 1
ATOM 1683 O O . LEU A 1 231 ? 21.253 50.574 48.037 1.00 34.02 224 LEU A O 1
ATOM 1688 N N . ASP A 1 232 ? 19.916 50.008 49.753 1.00 32.55 225 ASP A N 1
ATOM 1689 C CA . ASP A 1 232 ? 20.102 51.266 50.458 1.00 36.66 225 ASP A CA 1
ATOM 1690 C C . ASP A 1 232 ? 21.588 51.424 50.799 1.00 39.10 225 ASP A C 1
ATOM 1691 O O . ASP A 1 232 ? 22.181 52.482 50.580 1.00 36.14 225 ASP A O 1
ATOM 1696 N N . ARG A 1 233 ? 22.180 50.353 51.321 1.00 39.66 226 ARG A N 1
ATOM 1697 C CA . ARG A 1 233 ? 23.589 50.340 51.702 1.00 40.33 226 ARG A CA 1
ATOM 1698 C C . ARG A 1 233 ? 24.551 50.539 50.534 1.00 39.25 226 ARG A C 1
ATOM 1699 O O . ARG A 1 233 ? 25.391 51.439 50.564 1.00 42.40 226 ARG A O 1
ATOM 1707 N N . VAL A 1 234 ? 24.438 49.700 49.508 1.00 36.96 227 VAL A N 1
ATOM 1708 C CA . VAL A 1 234 ? 25.345 49.804 48.371 1.00 41.13 227 VAL A CA 1
ATOM 1709 C C . VAL A 1 234 ? 25.185 51.106 47.603 1.00 40.59 227 VAL A C 1
ATOM 1710 O O . VAL A 1 234 ? 26.151 51.606 47.030 1.00 38.89 227 VAL A O 1
ATOM 1714 N N . ILE A 1 235 ? 23.978 51.667 47.595 1.00 37.11 228 ILE A N 1
ATOM 1715 C CA . ILE A 1 235 ? 23.761 52.918 46.882 1.00 37.15 228 ILE A CA 1
ATOM 1716 C C . ILE A 1 235 ? 24.361 54.084 47.663 1.00 39.07 228 ILE A C 1
ATOM 1717 O O . ILE A 1 235 ? 24.961 54.991 47.082 1.00 39.64 228 ILE A O 1
ATOM 1722 N N . GLY A 1 236 ? 24.212 54.053 48.982 1.00 38.59 229 GLY A N 1
ATOM 1723 C CA . GLY A 1 236 ? 24.770 55.115 49.792 1.00 43.36 229 GLY A CA 1
ATOM 1724 C C . GLY A 1 236 ? 26.285 55.060 49.775 1.00 43.65 229 GLY A C 1
ATOM 1725 O O . GLY A 1 236 ? 26.953 55.981 50.228 1.00 48.86 229 GLY A O 1
ATOM 1726 N N . ARG A 1 237 ? 26.825 53.974 49.237 1.00 42.85 230 ARG A N 1
ATOM 1727 C CA . ARG A 1 237 ? 28.268 53.768 49.160 1.00 46.42 230 ARG A CA 1
ATOM 1728 C C . ARG A 1 237 ? 28.823 54.192 47.798 1.00 44.37 230 ARG A C 1
ATOM 1729 O O . ARG A 1 237 ? 30.026 54.375 47.641 1.00 44.98 230 ARG A O 1
ATOM 1737 N N . ALA A 1 238 ? 27.940 54.339 46.816 1.00 40.62 231 ALA A N 1
ATOM 1738 C CA . ALA A 1 238 ? 28.350 54.708 45.465 1.00 40.27 231 ALA A CA 1
ATOM 1739 C C . ALA A 1 238 ? 28.958 56.100 45.400 1.00 42.10 231 ALA A C 1
ATOM 1740 O O . ALA A 1 238 ? 28.330 57.079 45.793 1.00 40.03 231 ALA A O 1
ATOM 1742 N N . PRO A 1 239 ? 30.191 56.205 44.878 1.00 44.47 232 PRO A N 1
ATOM 1743 C CA . PRO A 1 239 ? 30.895 57.488 44.762 1.00 42.82 232 PRO A CA 1
ATOM 1744 C C . PRO A 1 239 ? 30.295 58.386 43.686 1.00 41.73 232 PRO A C 1
ATOM 1745 O O . PRO A 1 239 ? 30.187 59.602 43.867 1.00 43.48 232 PRO A O 1
ATOM 1749 N N . GLY A 1 240 ? 29.920 57.784 42.561 1.00 38.45 233 GLY A N 1
ATOM 1750 C CA . GLY A 1 240 ? 29.360 58.554 41.467 1.00 41.23 233 GLY A CA 1
ATOM 1751 C C . GLY A 1 240 ? 27.981 58.097 41.050 1.00 41.89 233 GLY A C 1
ATOM 1752 O O . GLY A 1 240 ? 27.115 57.856 41.891 1.00 42.17 233 GLY A O 1
ATOM 1753 N N . ARG A 1 241 ? 27.775 57.976 39.745 1.00 40.27 234 ARG A N 1
ATOM 1754 C CA . ARG A 1 241 ? 26.483 57.558 39.226 1.00 41.87 234 ARG A CA 1
ATOM 1755 C C . ARG A 1 241 ? 26.148 56.119 39.592 1.00 40.02 234 ARG A C 1
ATOM 1756 O O . ARG A 1 241 ? 27.031 55.304 39.868 1.00 40.15 234 ARG A O 1
ATOM 1764 N N . VAL A 1 242 ? 24.858 55.815 39.594 1.00 38.34 235 VAL A N 1
ATOM 1765 C CA . VAL A 1 242 ? 24.387 54.473 39.886 1.00 35.90 235 VAL A CA 1
ATOM 1766 C C . VAL A 1 242 ? 23.404 54.046 38.803 1.00 34.72 235 VAL A C 1
ATOM 1767 O O . VAL A 1 242 ? 22.481 54.781 38.476 1.00 35.55 235 VAL A O 1
ATOM 1771 N N . PHE A 1 243 ? 23.626 52.870 38.228 1.00 34.51 236 PHE A N 1
ATOM 1772 C CA . PHE A 1 243 ? 22.725 52.324 37.220 1.00 33.09 236 PHE A CA 1
ATOM 1773 C C . PHE A 1 243 ? 22.101 51.084 37.840 1.00 34.45 236 PHE A C 1
ATOM 1774 O O . PHE A 1 243 ? 22.804 50.243 38.404 1.00 30.56 236 PHE A O 1
ATOM 1782 N N . VAL A 1 244 ? 20.782 50.975 37.758 1.00 30.63 237 VAL A N 1
ATOM 1783 C CA . VAL A 1 244 ? 20.103 49.802 38.286 1.00 28.99 237 VAL A CA 1
ATOM 1784 C C . VAL A 1 244 ? 19.239 49.225 37.174 1.00 30.36 237 VAL A C 1
ATOM 1785 O O . VAL A 1 244 ? 18.424 49.932 36.577 1.00 32.52 237 VAL A O 1
ATOM 1789 N N . THR A 1 245 ? 19.448 47.948 36.873 1.00 28.92 238 THR A N 1
ATOM 1790 C CA . THR A 1 245 ? 18.671 47.275 35.843 1.00 30.73 238 THR A CA 1
ATOM 1791 C C . THR A 1 245 ? 17.752 46.251 36.507 1.00 31.69 238 THR A C 1
ATOM 1792 O O . THR A 1 245 ? 18.128 45.608 37.484 1.00 30.92 238 THR A O 1
ATOM 1796 N N . THR A 1 246 ? 16.538 46.124 35.985 1.00 30.78 239 THR A N 1
ATOM 1797 C CA . THR A 1 246 ? 15.564 45.178 36.519 1.00 32.49 239 THR A CA 1
ATOM 1798 C C . THR A 1 246 ? 14.412 45.105 35.534 1.00 33.24 239 THR A C 1
ATOM 1799 O O . THR A 1 246 ? 14.410 45.828 34.535 1.00 35.38 239 THR A O 1
ATOM 1803 N N . PHE A 1 247 ? 13.441 44.233 35.789 1.00 34.17 240 PHE A N 1
ATOM 1804 C CA . PHE A 1 247 ? 12.306 44.139 34.878 1.00 33.47 240 PHE A CA 1
ATOM 1805 C C . PHE A 1 247 ? 11.396 45.332 35.117 1.00 34.31 240 PHE A C 1
ATOM 1806 O O . PHE A 1 247 ? 11.268 45.815 36.249 1.00 30.31 240 PHE A O 1
ATOM 1814 N N . ALA A 1 248 ? 10.774 45.812 34.048 1.00 32.92 241 ALA A N 1
ATOM 1815 C CA . ALA A 1 248 ? 9.885 46.959 34.139 1.00 36.52 241 ALA A CA 1
ATOM 1816 C C . ALA A 1 248 ? 8.692 46.699 35.055 1.00 31.11 241 ALA A C 1
ATOM 1817 O O . ALA A 1 248 ? 8.141 47.627 35.645 1.00 33.26 241 ALA A O 1
ATOM 1819 N N . SER A 1 249 ? 8.294 45.438 35.172 1.00 31.89 242 SER A N 1
ATOM 1820 C CA . SER A 1 249 ? 7.140 45.090 35.992 1.00 33.57 242 SER A CA 1
ATOM 1821 C C . SER A 1 249 ? 7.477 44.760 37.442 1.00 32.97 242 SER A C 1
ATOM 1822 O O . SER A 1 249 ? 6.610 44.318 38.188 1.00 33.61 242 SER A O 1
ATOM 1825 N N . HIS A 1 250 ? 8.730 44.959 37.842 1.00 32.50 243 HIS A N 1
ATOM 1826 C CA . HIS A 1 250 ? 9.129 44.683 39.224 1.00 31.76 243 HIS A CA 1
ATOM 1827 C C . HIS A 1 250 ? 8.911 45.952 40.038 1.00 32.07 243 HIS A C 1
ATOM 1828 O O . HIS A 1 250 ? 9.856 46.588 40.506 1.00 29.44 243 HIS A O 1
ATOM 1835 N N . ILE A 1 251 ? 7.642 46.304 40.203 1.00 31.64 244 ILE A N 1
ATOM 1836 C CA . ILE A 1 251 ? 7.258 47.508 40.914 1.00 28.61 244 ILE A CA 1
ATOM 1837 C C . ILE A 1 251 ? 7.815 47.594 42.341 1.00 28.78 244 ILE A C 1
ATOM 1838 O O . ILE A 1 251 ? 8.241 48.664 42.770 1.00 30.88 244 ILE A O 1
ATOM 1843 N N . HIS A 1 252 ? 7.827 46.480 43.071 1.00 28.71 245 HIS A N 1
ATOM 1844 C CA . HIS A 1 252 ? 8.373 46.492 44.431 1.00 30.11 245 HIS A CA 1
ATOM 1845 C C . HIS A 1 252 ? 9.853 46.889 44.409 1.00 30.85 245 HIS A C 1
ATOM 1846 O O . HIS A 1 252 ? 10.288 47.753 45.175 1.00 29.90 245 HIS A O 1
ATOM 1853 N N . ARG A 1 253 ? 10.626 46.259 43.528 1.00 30.11 246 ARG A N 1
ATOM 1854 C CA . ARG A 1 253 ? 12.050 46.560 43.420 1.00 28.55 246 ARG A CA 1
ATOM 1855 C C . ARG A 1 253 ? 12.270 48.019 43.035 1.00 29.14 246 ARG A C 1
ATOM 1856 O O . ARG A 1 253 ? 13.135 48.693 43.599 1.00 28.81 246 ARG A O 1
ATOM 1864 N N . ILE A 1 254 ? 11.480 48.496 42.072 1.00 30.14 247 ILE A N 1
ATOM 1865 C CA . ILE A 1 254 ? 11.580 49.875 41.611 1.00 29.34 247 ILE A CA 1
ATOM 1866 C C . ILE A 1 254 ? 11.342 50.839 42.775 1.00 31.72 247 ILE A C 1
ATOM 1867 O O . ILE A 1 254 ? 12.032 51.852 42.902 1.00 33.46 247 ILE A O 1
ATOM 1872 N N . GLN A 1 255 ? 10.377 50.518 43.631 1.00 30.21 248 GLN A N 1
ATOM 1873 C CA . GLN A 1 255 ? 10.092 51.352 44.799 1.00 31.73 248 GLN A CA 1
ATOM 1874 C C . GLN A 1 255 ? 11.285 51.308 45.765 1.00 30.86 248 GLN A C 1
ATOM 1875 O O . GLN A 1 255 ? 11.681 52.333 46.331 1.00 32.39 248 GLN A O 1
ATOM 1881 N N . SER A 1 256 ? 11.844 50.117 45.964 1.00 30.39 249 SER A N 1
ATOM 1882 C CA . SER A 1 256 ? 12.996 49.956 46.856 1.00 34.44 249 SER A CA 1
ATOM 1883 C C . SER A 1 256 ? 14.168 50.821 46.387 1.00 30.41 249 SER A C 1
ATOM 1884 O O . SER A 1 256 ? 14.867 51.426 47.195 1.00 31.04 249 SER A O 1
ATOM 1887 N N . VAL A 1 257 ? 14.372 50.863 45.073 1.00 28.44 250 VAL A N 1
ATOM 1888 C CA . VAL A 1 257 ? 15.446 51.638 44.474 1.00 31.46 250 VAL A CA 1
ATOM 1889 C C . VAL A 1 257 ? 15.162 53.125 44.643 1.00 34.14 250 VAL A C 1
ATOM 1890 O O . VAL A 1 257 ? 16.039 53.899 45.035 1.00 35.22 250 VAL A O 1
ATOM 1894 N N . ILE A 1 258 ? 13.928 53.521 44.350 1.00 31.99 251 ILE A N 1
ATOM 1895 C CA . ILE A 1 258 ? 13.543 54.917 44.485 1.00 32.59 251 ILE A CA 1
ATOM 1896 C C . ILE A 1 258 ? 13.775 55.418 45.911 1.00 33.74 251 ILE A C 1
ATOM 1897 O O . ILE A 1 258 ? 14.290 56.513 46.102 1.00 37.14 251 ILE A O 1
ATOM 1902 N N . TRP A 1 259 ? 13.415 54.619 46.912 1.00 34.59 252 TRP A N 1
ATOM 1903 C CA . TRP A 1 259 ? 13.617 55.032 48.302 1.00 34.25 252 TRP A CA 1
ATOM 1904 C C . TRP A 1 259 ? 15.092 55.218 48.606 1.00 38.33 252 TRP A C 1
ATOM 1905 O O . TRP A 1 259 ? 15.473 56.123 49.352 1.00 38.32 252 TRP A O 1
ATOM 1916 N N . ALA A 1 260 ? 15.915 54.341 48.041 1.00 36.30 253 ALA A N 1
ATOM 1917 C CA . ALA A 1 260 ? 17.356 54.394 48.246 1.00 36.21 253 ALA A CA 1
ATOM 1918 C C . ALA A 1 260 ? 17.903 55.683 47.653 1.00 38.35 253 ALA A C 1
ATOM 1919 O O . ALA A 1 260 ? 18.631 56.424 48.316 1.00 38.52 253 ALA A O 1
ATOM 1921 N N . ALA A 1 261 ? 17.538 55.946 46.402 1.00 35.62 254 ALA A N 1
ATOM 1922 C CA . ALA A 1 261 ? 17.985 57.144 45.707 1.00 38.59 254 ALA A CA 1
ATOM 1923 C C . ALA A 1 261 ? 17.581 58.412 46.463 1.00 41.07 254 ALA A C 1
ATOM 1924 O O . ALA A 1 261 ? 18.381 59.341 46.614 1.00 42.65 254 ALA A O 1
ATOM 1926 N N . GLU A 1 262 ? 16.340 58.442 46.940 1.00 40.34 255 GLU A N 1
ATOM 1927 C CA . GLU A 1 262 ? 15.828 59.596 47.671 1.00 41.67 255 GLU A CA 1
ATOM 1928 C C . GLU A 1 262 ? 16.568 59.847 48.976 1.00 41.37 255 GLU A C 1
ATOM 1929 O O . GLU A 1 262 ? 16.916 60.982 49.288 1.00 43.00 255 GLU A O 1
ATOM 1935 N N . LYS A 1 263 ? 16.811 58.785 49.734 1.00 41.10 256 LYS A N 1
ATOM 1936 C CA . LYS A 1 263 ? 17.510 58.897 51.005 1.00 43.24 256 LYS A CA 1
ATOM 1937 C C . LYS A 1 263 ? 18.895 59.536 50.884 1.00 42.68 256 LYS A C 1
ATOM 1938 O O . LYS A 1 263 ? 19.360 60.187 51.820 1.00 43.08 256 LYS A O 1
ATOM 1944 N N . TYR A 1 264 ? 19.549 59.361 49.740 1.00 40.47 257 TYR A N 1
ATOM 1945 C CA . TYR A 1 264 ? 20.885 59.919 49.547 1.00 43.20 257 TYR A CA 1
ATOM 1946 C C . TYR A 1 264 ? 20.917 61.095 48.587 1.00 46.82 257 TYR A C 1
ATOM 1947 O O . TYR A 1 264 ? 21.957 61.412 48.008 1.00 45.34 257 TYR A O 1
ATOM 1956 N N . GLY A 1 265 ? 19.768 61.741 48.423 1.00 43.72 258 GLY A N 1
ATOM 1957 C CA . GLY A 1 265 ? 19.683 62.896 47.556 1.00 42.23 258 GLY A CA 1
ATOM 1958 C C . GLY A 1 265 ? 20.042 62.671 46.103 1.00 42.96 258 GLY A C 1
ATOM 1959 O O . GLY A 1 265 ? 20.769 63.467 45.513 1.00 49.76 258 GLY A O 1
ATOM 1960 N N . ARG A 1 266 ? 19.545 61.589 45.516 1.00 43.18 259 ARG A N 1
ATOM 1961 C CA . ARG A 1 266 ? 19.799 61.317 44.105 1.00 43.81 259 ARG A CA 1
ATOM 1962 C C . ARG A 1 266 ? 18.478 61.433 43.343 1.00 44.70 259 ARG A C 1
ATOM 1963 O O . ARG A 1 266 ? 17.444 60.958 43.814 1.00 41.65 259 ARG A O 1
ATOM 1971 N N . LYS A 1 267 ? 18.506 62.078 42.182 1.00 44.64 260 LYS A N 1
ATOM 1972 C CA . LYS A 1 267 ? 17.303 62.199 41.367 1.00 47.01 260 LYS A CA 1
ATOM 1973 C C . LYS A 1 267 ? 17.252 60.964 40.478 1.00 45.53 260 LYS A C 1
ATOM 1974 O O . LYS A 1 267 ? 18.274 60.536 39.937 1.00 41.69 260 LYS A O 1
ATOM 1980 N N . VAL A 1 268 ? 16.061 60.393 40.336 1.00 41.20 261 VAL A N 1
ATOM 1981 C CA . VAL A 1 268 ? 15.883 59.178 39.554 1.00 41.09 261 VAL A CA 1
ATOM 1982 C C . VAL A 1 268 ? 15.458 59.380 38.105 1.00 43.31 261 VAL A C 1
ATOM 1983 O O . VAL A 1 268 ? 14.385 59.915 37.820 1.00 46.30 261 VAL A O 1
ATOM 1987 N N . ALA A 1 269 ? 16.316 58.934 37.193 1.00 40.70 262 ALA A N 1
ATOM 1988 C CA . ALA A 1 269 ? 16.059 59.011 35.764 1.00 43.65 262 ALA A CA 1
ATOM 1989 C C . ALA A 1 269 ? 15.679 57.606 35.329 1.00 42.59 262 ALA A C 1
ATOM 1990 O O . ALA A 1 269 ? 16.124 56.625 35.926 1.00 39.70 262 ALA A O 1
ATOM 2000 N N . GLU A 1 271 ? 15.161 54.886 31.920 1.00 39.34 264 GLU A N 1
ATOM 2001 C CA . GLU A 1 271 ? 15.393 54.588 30.510 1.00 42.46 264 GLU A CA 1
ATOM 2002 C C . GLU A 1 271 ? 14.787 53.241 30.163 1.00 40.79 264 GLU A C 1
ATOM 2003 O O . GLU A 1 271 ? 14.950 52.267 30.898 1.00 39.62 264 GLU A O 1
ATOM 2009 N N . GLY A 1 272 ? 14.084 53.190 29.039 1.00 41.48 265 GLY A N 1
ATOM 2010 C CA . GLY A 1 272 ? 13.429 51.959 28.635 1.00 42.17 265 GLY A CA 1
ATOM 2011 C C . GLY A 1 272 ? 11.937 52.227 28.536 1.00 47.14 265 GLY A C 1
ATOM 2012 O O . GLY A 1 272 ? 11.245 52.354 29.549 1.00 44.23 265 GLY A O 1
ATOM 2013 N N . ARG A 1 273 ? 11.449 52.316 27.305 1.00 46.42 266 ARG A N 1
ATOM 2014 C CA . ARG A 1 273 ? 10.050 52.606 27.029 1.00 48.00 266 ARG A CA 1
ATOM 2015 C C . ARG A 1 273 ? 9.053 51.887 27.937 1.00 47.93 266 ARG A C 1
ATOM 2016 O O . ARG A 1 273 ? 8.174 52.511 28.537 1.00 47.29 266 ARG A O 1
ATOM 2024 N N . SER A 1 274 ? 9.192 50.572 28.031 1.00 45.68 267 SER A N 1
ATOM 2025 C CA . SER A 1 274 ? 8.299 49.763 28.842 1.00 45.95 267 SER A CA 1
ATOM 2026 C C . SER A 1 274 ? 8.305 50.104 30.331 1.00 45.52 267 SER A C 1
ATOM 2027 O O . SER A 1 274 ? 7.271 50.018 30.996 1.00 44.01 267 SER A O 1
ATOM 2038 N N . LEU A 1 276 ? 9.139 53.124 31.721 1.00 42.17 269 LEU A N 1
ATOM 2039 C CA . LEU A 1 276 ? 8.602 54.459 31.937 1.00 44.03 269 LEU A CA 1
ATOM 2040 C C . LEU A 1 276 ? 7.085 54.317 31.933 1.00 42.35 269 LEU A C 1
ATOM 2041 O O . LEU A 1 276 ? 6.392 54.900 32.761 1.00 39.01 269 LEU A O 1
ATOM 2046 N N . LYS A 1 277 ? 6.590 53.512 30.998 1.00 43.58 270 LYS A N 1
ATOM 2047 C CA . LYS A 1 277 ? 5.161 53.275 30.836 1.00 44.59 270 LYS A CA 1
ATOM 2048 C C . LYS A 1 277 ? 4.557 52.581 32.045 1.00 42.40 270 LYS A C 1
ATOM 2049 O O . LYS A 1 277 ? 3.567 53.047 32.606 1.00 41.98 270 LYS A O 1
ATOM 2055 N N . PHE A 1 278 ? 5.147 51.458 32.440 1.00 39.78 271 PHE A N 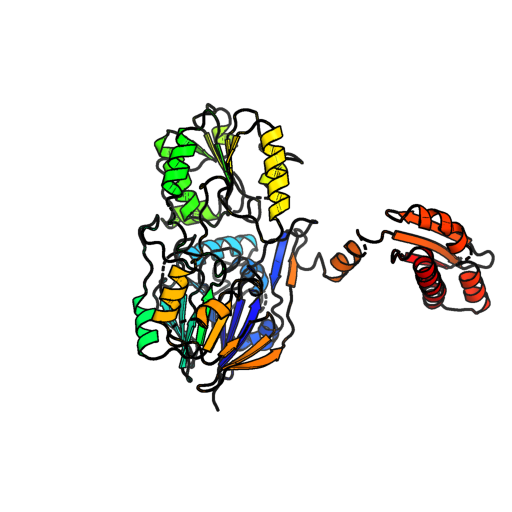1
ATOM 2056 C CA . PHE A 1 278 ? 4.645 50.719 33.584 1.00 39.57 271 PHE A CA 1
ATOM 2057 C C . PHE A 1 278 ? 4.730 51.553 34.851 1.00 38.93 271 PHE A C 1
ATOM 2058 O O . PHE A 1 278 ? 3.824 51.510 35.678 1.00 36.10 271 PHE A O 1
ATOM 2066 N N . SER A 1 279 ? 5.808 52.323 34.989 1.00 36.66 272 SER A N 1
ATOM 2067 C CA . SER A 1 279 ? 5.999 53.171 36.160 1.00 38.18 272 SER A CA 1
ATOM 2068 C C . SER A 1 279 ? 4.992 54.323 36.220 1.00 37.05 272 SER A C 1
ATOM 2069 O O . SER A 1 279 ? 4.488 54.648 37.292 1.00 35.93 272 SER A O 1
ATOM 2072 N N . ARG A 1 280 ? 4.710 54.950 35.080 1.00 38.12 273 ARG A N 1
ATOM 2073 C CA . ARG A 1 280 ? 3.729 56.029 35.055 1.00 40.11 273 ARG A CA 1
ATOM 2074 C C . ARG A 1 280 ? 2.394 55.478 35.558 1.00 38.74 273 ARG A C 1
ATOM 2075 O O . ARG A 1 280 ? 1.766 56.058 36.438 1.00 39.60 273 ARG A O 1
ATOM 2083 N N . ILE A 1 281 ? 1.975 54.348 34.992 1.00 36.96 274 ILE A N 1
ATOM 2084 C CA . ILE A 1 281 ? 0.725 53.701 35.377 1.00 36.86 274 ILE A CA 1
ATOM 2085 C C . ILE A 1 281 ? 0.712 53.375 36.871 1.00 37.55 274 ILE A C 1
ATOM 2086 O O . ILE A 1 281 ? -0.283 53.617 37.550 1.00 33.81 274 ILE A O 1
ATOM 2091 N N . ALA A 1 282 ? 1.819 52.840 37.384 1.00 33.71 275 ALA A N 1
ATOM 2092 C CA . ALA A 1 282 ? 1.909 52.516 38.802 1.00 33.51 275 ALA A CA 1
ATOM 2093 C C . ALA A 1 282 ? 1.767 53.783 39.648 1.00 33.39 275 ALA A C 1
ATOM 2094 O O . ALA A 1 282 ? 1.143 53.762 40.709 1.00 36.27 275 ALA A O 1
ATOM 2096 N N . LEU A 1 283 ? 2.349 54.885 39.184 1.00 33.88 276 LEU A N 1
ATOM 2097 C CA . LEU A 1 283 ? 2.254 56.147 39.918 1.00 36.96 276 LEU A CA 1
ATOM 2098 C C . LEU A 1 283 ? 0.816 56.674 39.916 1.00 34.44 276 LEU A C 1
ATOM 2099 O O . LEU A 1 283 ? 0.290 57.059 40.959 1.00 33.61 276 LEU A O 1
ATOM 2104 N N . GLU A 1 284 ? 0.187 56.683 38.745 1.00 35.97 277 GLU A N 1
ATOM 2105 C CA . GLU A 1 284 ? -1.189 57.159 38.624 1.00 35.89 277 GLU A CA 1
ATOM 2106 C C . GLU A 1 284 ? -2.125 56.383 39.547 1.00 38.57 277 GLU A C 1
ATOM 2107 O O . GLU A 1 284 ? -2.981 56.962 40.220 1.00 41.57 277 GLU A O 1
ATOM 2113 N N . LEU A 1 285 ? -1.950 55.066 39.579 1.00 38.12 278 LEU A N 1
ATOM 2114 C CA . LEU A 1 285 ? -2.802 54.203 40.383 1.00 36.12 278 LEU A CA 1
ATOM 2115 C C . LEU A 1 285 ? -2.370 54.086 41.840 1.00 38.34 278 LEU A C 1
ATOM 2116 O O . LEU A 1 285 ? -2.971 53.337 42.609 1.00 37.64 278 LEU A O 1
ATOM 2121 N N . GLY A 1 286 ? -1.325 54.823 42.214 1.00 35.37 279 GLY A N 1
ATOM 2122 C CA . GLY A 1 286 ? -0.859 54.819 43.592 1.00 34.94 279 GLY A CA 1
ATOM 2123 C C . GLY A 1 286 ? -0.026 53.657 44.104 1.00 35.89 279 GLY A C 1
ATOM 2124 O O . GLY A 1 28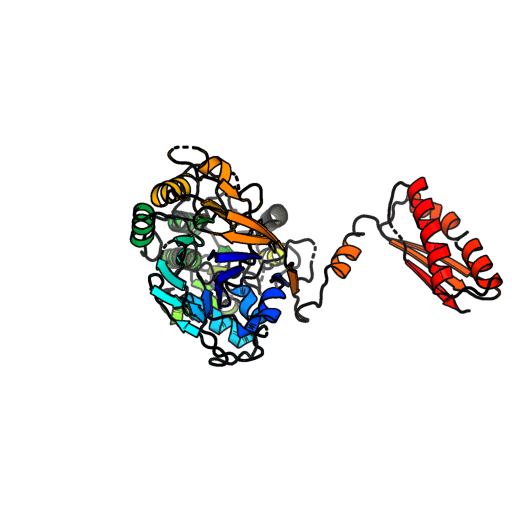6 ? 0.124 53.501 45.317 1.00 38.19 279 GLY A O 1
ATOM 2125 N N . TYR A 1 287 ? 0.517 52.835 43.212 1.00 34.01 280 TYR A N 1
ATOM 2126 C CA . TYR A 1 287 ? 1.332 51.705 43.646 1.00 34.61 280 TYR A CA 1
ATOM 2127 C C . TYR A 1 287 ? 2.780 52.110 43.851 1.00 35.23 280 TYR A C 1
ATOM 2128 O O . TYR A 1 287 ? 3.538 51.406 44.518 1.00 35.18 280 TYR A O 1
ATOM 2137 N N . LEU A 1 288 ? 3.155 53.248 43.270 1.00 34.47 281 LEU A N 1
ATOM 2138 C CA . LEU A 1 288 ? 4.500 53.794 43.414 1.00 36.64 281 LEU A CA 1
ATOM 2139 C C . LEU A 1 288 ? 4.417 55.213 43.977 1.00 38.68 281 LEU A C 1
ATOM 2140 O O . LEU A 1 288 ? 3.504 55.975 43.648 1.00 38.53 281 LEU A O 1
ATOM 2145 N N . LYS A 1 289 ? 5.371 55.562 44.829 1.00 39.84 282 LYS A N 1
ATOM 2146 C CA . LYS A 1 289 ? 5.422 56.902 45.394 1.00 43.67 282 LYS A CA 1
ATOM 2147 C C . LYS A 1 289 ? 6.829 57.484 45.221 1.00 41.62 282 LYS A C 1
ATOM 2148 O O . LYS A 1 289 ? 7.828 56.825 45.513 1.00 39.88 282 LYS A O 1
ATOM 2154 N N . VAL A 1 290 ? 6.898 58.718 44.734 1.00 42.75 283 VAL A N 1
ATOM 2155 C CA . VAL A 1 290 ? 8.174 59.391 44.513 1.00 45.36 283 VAL A CA 1
ATOM 2156 C C . VAL A 1 290 ? 8.192 60.796 45.126 1.00 48.95 283 VAL A C 1
ATOM 2157 O O . VAL A 1 290 ? 7.393 61.654 44.741 1.00 48.87 283 VAL A O 1
ATOM 2161 N N . LYS A 1 291 ? 9.101 61.024 46.076 1.00 45.75 284 LYS A N 1
ATOM 2162 C CA . LYS A 1 291 ? 9.227 62.329 46.735 1.00 47.63 284 LYS A CA 1
ATOM 2163 C C . LYS A 1 291 ? 9.155 63.464 45.724 1.00 50.41 284 LYS A C 1
ATOM 2164 O O . LYS A 1 291 ? 8.303 64.342 45.821 1.00 52.01 284 LYS A O 1
ATOM 2170 N N . ASP A 1 292 ? 10.073 63.447 44.765 1.00 47.81 285 ASP A N 1
ATOM 2171 C CA . ASP A 1 292 ? 10.112 64.459 43.722 1.00 48.68 285 ASP A CA 1
ATOM 2172 C C . ASP A 1 292 ? 9.300 63.892 42.561 1.00 50.26 285 ASP A C 1
ATOM 2173 O O . ASP A 1 292 ? 8.085 63.732 42.669 1.00 50.35 285 ASP A O 1
ATOM 2178 N N . ARG A 1 293 ? 9.983 63.583 41.462 1.00 46.02 286 ARG A N 1
ATOM 2179 C CA . ARG A 1 293 ? 9.360 63.013 40.271 1.00 48.42 286 ARG A CA 1
ATOM 2180 C C . ARG A 1 293 ? 10.404 62.178 39.544 1.00 48.24 286 ARG A C 1
ATOM 2181 O O . ARG A 1 293 ? 11.586 62.241 39.866 1.00 47.95 286 ARG A O 1
ATOM 2189 N N . LEU A 1 294 ? 9.963 61.390 38.569 1.00 46.45 287 LEU A N 1
ATOM 2190 C CA . LEU A 1 294 ? 10.875 60.578 37.779 1.00 46.20 287 LEU A CA 1
ATOM 2191 C C . LEU A 1 294 ? 11.309 61.445 36.607 1.00 49.77 287 LEU A C 1
ATOM 2192 O O . LEU A 1 294 ? 10.492 62.163 36.031 1.00 51.25 287 LEU A O 1
ATOM 2197 N N . TYR A 1 295 ? 12.594 61.381 36.266 1.00 46.65 288 TYR A N 1
ATOM 2198 C CA . TYR A 1 295 ? 13.144 62.173 35.174 1.00 50.46 288 TYR A CA 1
ATOM 2199 C C . TYR A 1 295 ? 13.636 61.314 34.016 1.00 48.47 288 TYR A C 1
ATOM 2200 O O . TYR A 1 295 ? 13.683 60.087 34.109 1.00 46.56 288 TYR A O 1
ATOM 2209 N N . THR A 1 296 ? 14.006 61.975 32.924 1.00 50.76 289 THR A N 1
ATOM 2210 C CA . THR A 1 296 ? 14.532 61.291 31.748 1.00 51.15 289 THR A CA 1
ATOM 2211 C C . THR A 1 296 ? 16.047 61.467 31.781 1.00 51.88 289 THR A C 1
ATOM 2212 O O . THR A 1 296 ? 16.568 62.240 32.586 1.00 52.61 289 THR A O 1
ATOM 2216 N N . LEU A 1 297 ? 16.754 60.752 30.914 1.00 55.93 290 LEU A N 1
ATOM 2217 C CA . LEU A 1 297 ? 18.207 60.857 30.872 1.00 54.79 290 LEU A CA 1
ATOM 2218 C C . LEU A 1 297 ? 18.634 62.295 30.598 1.00 56.99 290 LEU A C 1
ATOM 2219 O O . LEU A 1 297 ? 19.485 62.847 31.299 1.00 53.84 290 LEU A O 1
ATOM 2224 N N . GLU A 1 298 ? 18.027 62.900 29.581 1.00 59.65 291 GLU A N 1
ATOM 2225 C CA . GLU A 1 298 ? 18.349 64.270 29.202 1.00 59.47 291 GLU A CA 1
ATOM 2226 C C . GLU A 1 298 ? 18.217 65.256 30.357 1.00 58.43 291 GLU A C 1
ATOM 2227 O O . GLU A 1 298 ? 19.065 66.130 30.527 1.00 60.57 291 GLU A O 1
ATOM 2233 N N . GLU A 1 299 ? 17.163 65.108 31.155 1.00 55.45 292 GLU A N 1
ATOM 2234 C CA . GLU A 1 299 ? 16.927 66.007 32.282 1.00 54.72 292 GLU A CA 1
ATOM 2235 C C . GLU A 1 299 ? 18.004 65.938 33.358 1.00 56.32 292 GLU A C 1
ATOM 2236 O O . GLU A 1 299 ? 18.207 66.902 34.097 1.00 56.19 292 GLU A O 1
ATOM 2242 N N . VAL A 1 300 ? 18.689 64.803 33.455 1.00 54.69 293 VAL A N 1
ATOM 2243 C CA . VAL A 1 300 ? 19.740 64.647 34.456 1.00 58.39 293 VAL A CA 1
ATOM 2244 C C . VAL A 1 300 ? 21.128 64.715 33.825 1.00 59.91 293 VAL A C 1
ATOM 2245 O O . VAL A 1 300 ? 22.133 64.491 34.498 1.00 61.52 293 VAL A O 1
ATOM 2249 N N . LYS A 1 301 ? 21.170 65.037 32.535 1.00 60.72 294 LYS A N 1
ATOM 2250 C CA . LYS A 1 301 ? 22.423 65.139 31.789 1.00 64.08 294 LYS A CA 1
ATOM 2251 C C . LYS A 1 301 ? 23.577 65.786 32.561 1.00 67.07 294 LYS A C 1
ATOM 2252 O O . LYS A 1 301 ? 24.606 65.148 32.797 1.00 68.02 294 LYS A O 1
ATOM 2258 N N . ASP A 1 302 ? 23.411 67.048 32.950 1.00 66.60 295 ASP A N 1
ATOM 2259 C CA . ASP A 1 302 ? 24.465 67.753 33.666 1.00 67.33 295 ASP A CA 1
ATOM 2260 C C . ASP A 1 302 ? 24.315 67.803 35.180 1.00 65.23 295 ASP A C 1
ATOM 2261 O O . ASP A 1 302 ? 24.533 68.845 35.801 1.00 67.63 295 ASP A O 1
ATOM 2266 N N . LEU A 1 303 ? 23.939 66.680 35.777 1.00 61.30 296 LEU A N 1
ATOM 2267 C CA . LEU A 1 303 ? 23.824 66.606 37.225 1.00 58.30 296 LEU A CA 1
ATOM 2268 C C . LEU A 1 303 ? 25.113 66.000 37.752 1.00 55.13 296 LEU A C 1
ATOM 2269 O O . LEU A 1 303 ? 25.765 65.216 37.062 1.00 54.87 296 LEU A O 1
ATOM 2274 N N . PRO A 1 304 ? 25.513 66.369 38.974 1.00 56.19 297 PRO A N 1
ATOM 2275 C CA . PRO A 1 304 ? 26.747 65.790 39.512 1.00 52.83 297 PRO A CA 1
ATOM 2276 C C . PRO A 1 304 ? 26.571 64.272 39.504 1.00 53.07 297 PRO A C 1
ATOM 2277 O O . PRO A 1 304 ? 25.462 63.786 39.718 1.00 52.36 297 PRO A O 1
ATOM 2281 N N . ASP A 1 305 ? 27.648 63.531 39.256 1.00 49.60 298 ASP A N 1
ATOM 2282 C CA . ASP A 1 305 ? 27.568 62.072 39.224 1.00 47.07 298 ASP A CA 1
ATOM 2283 C C . ASP A 1 305 ? 26.892 61.479 40.463 1.00 47.08 298 ASP A C 1
ATOM 2284 O O . ASP A 1 305 ? 26.053 60.586 40.351 1.00 45.53 298 ASP A O 1
ATOM 2289 N N . HIS A 1 306 ? 27.251 61.984 41.641 1.00 45.50 299 HIS A N 1
ATOM 2290 C CA . HIS A 1 306 ? 26.705 61.470 42.898 1.00 46.06 299 HIS A CA 1
ATOM 2291 C C . HIS A 1 306 ? 25.246 61.812 43.201 1.00 46.70 299 HIS A C 1
ATOM 2292 O O . HIS A 1 306 ? 24.732 61.466 44.265 1.00 43.60 299 HIS A O 1
ATOM 2299 N N . GLN A 1 307 ? 24.577 62.493 42.283 1.00 47.24 300 GLN A N 1
ATOM 2300 C CA . GLN A 1 307 ? 23.178 62.842 42.502 1.00 49.03 300 GLN A CA 1
ATOM 2301 C C . GLN A 1 307 ? 22.329 62.256 41.389 1.00 45.92 300 GLN A C 1
ATOM 2302 O O . GLN A 1 307 ? 21.252 62.760 41.086 1.00 46.87 300 GLN A O 1
ATOM 2308 N N . VAL A 1 308 ? 22.819 61.184 40.783 1.00 44.48 301 VAL A N 1
ATOM 2309 C CA . VAL A 1 308 ? 22.101 60.552 39.687 1.00 46.05 301 VAL A CA 1
ATOM 2310 C C . VAL A 1 308 ? 21.949 59.044 39.821 1.00 44.34 301 VAL A C 1
ATOM 2311 O O . VAL A 1 308 ? 22.923 58.328 40.065 1.00 41.74 301 VAL A O 1
ATOM 2315 N N . LEU A 1 309 ? 20.720 58.565 39.668 1.00 39.49 302 LEU A N 1
ATOM 2316 C CA . LEU A 1 309 ? 20.473 57.132 39.694 1.00 37.80 302 LEU A CA 1
ATOM 2317 C C . LEU A 1 309 ? 19.615 56.832 38.478 1.00 39.26 302 LEU A C 1
ATOM 2318 O O . LEU A 1 309 ? 18.577 57.460 38.263 1.00 39.39 302 LEU A O 1
ATOM 2323 N N . ILE A 1 310 ? 20.070 55.890 37.667 1.00 36.09 303 ILE A N 1
ATOM 2324 C CA . ILE A 1 310 ? 19.342 55.527 36.469 1.00 35.87 303 ILE A CA 1
ATOM 2325 C C . ILE A 1 310 ? 18.736 54.140 36.581 1.00 36.16 303 ILE A C 1
ATOM 2326 O O . ILE A 1 310 ? 19.423 53.157 36.861 1.00 36.29 303 ILE A O 1
ATOM 2331 N N . LEU A 1 311 ? 17.432 54.081 36.366 1.00 32.23 304 LEU A N 1
ATOM 2332 C CA . LEU A 1 311 ? 16.689 52.837 36.404 1.00 34.33 304 LEU A CA 1
ATOM 2333 C C . LEU A 1 311 ? 16.491 52.502 34.927 1.00 34.02 304 LEU A C 1
ATOM 2334 O O . LEU A 1 311 ? 15.931 53.297 34.176 1.00 35.65 304 LEU A O 1
ATOM 2339 N N . ALA A 1 312 ? 16.977 51.344 34.497 1.00 33.69 305 ALA A N 1
ATOM 2340 C CA . ALA A 1 312 ? 16.846 50.985 33.094 1.00 37.58 305 ALA A CA 1
ATOM 2341 C C . ALA A 1 312 ? 16.512 49.527 32.828 1.00 37.07 305 ALA A C 1
ATOM 2342 O O . ALA A 1 312 ? 16.697 48.652 33.680 1.00 34.11 305 ALA A O 1
ATOM 2344 N N . THR A 1 313 ? 16.008 49.287 31.624 1.00 35.84 306 THR A N 1
ATOM 2345 C CA . THR A 1 313 ? 15.661 47.951 31.172 1.00 34.24 306 THR A CA 1
ATOM 2346 C C . THR A 1 313 ? 15.603 47.995 29.651 1.00 35.71 306 THR A C 1
ATOM 2347 O O . THR A 1 313 ? 15.786 49.057 29.060 1.00 38.31 306 THR A O 1
ATOM 2351 N N . GLY A 1 314 ? 15.353 46.849 29.026 1.00 37.56 307 GLY A N 1
ATOM 2352 C CA . GLY A 1 314 ? 15.279 46.793 27.577 1.00 42.01 307 GLY A CA 1
ATOM 2353 C C . GLY A 1 314 ? 13.918 47.232 27.073 1.00 47.54 307 GLY A C 1
ATOM 2354 O O . GLY A 1 314 ? 12.949 47.272 27.831 1.00 44.14 307 GLY A O 1
ATOM 2355 N N . SER A 1 315 ? 13.835 47.554 25.788 1.00 51.25 308 SER A N 1
ATOM 2356 C CA . SER A 1 315 ? 12.578 48.012 25.206 1.00 53.06 308 SER A CA 1
ATOM 2357 C C . SER A 1 315 ? 11.369 47.141 25.551 1.00 54.29 308 SER A C 1
ATOM 2358 O O . SER A 1 315 ? 10.275 47.662 25.800 1.00 53.44 308 SER A O 1
ATOM 2361 N N . GLN A 1 316 ? 11.567 45.825 25.585 1.00 49.68 309 GLN A N 1
ATOM 2362 C CA . GLN A 1 316 ? 10.480 44.897 25.874 1.00 47.76 309 GLN A CA 1
ATOM 2363 C C . GLN A 1 316 ? 10.224 44.628 27.358 1.00 47.90 309 GLN A C 1
ATOM 2364 O O . GLN A 1 316 ? 9.358 43.825 27.702 1.00 43.98 309 GLN A O 1
ATOM 2370 N N . GLY A 1 317 ? 10.975 45.280 28.240 1.00 44.40 310 GLY A N 1
ATOM 2371 C CA . GLY A 1 317 ? 10.754 45.067 29.660 1.00 41.12 310 GLY A CA 1
ATOM 2372 C C . GLY A 1 317 ? 11.833 44.303 30.408 1.00 40.64 310 GLY A C 1
ATOM 2373 O O . GLY A 1 317 ? 11.868 44.330 31.639 1.00 39.01 310 GLY A O 1
ATOM 2374 N N . GLN A 1 318 ? 12.701 43.608 29.683 1.00 39.05 311 GLN A N 1
ATOM 2375 C CA . GLN A 1 318 ? 13.779 42.860 30.323 1.00 40.93 311 GLN A CA 1
ATOM 2376 C C . GLN A 1 318 ? 15.097 43.625 30.197 1.00 37.48 311 GLN A C 1
ATOM 2377 O O . GLN A 1 318 ? 15.347 44.286 29.193 1.00 37.08 311 GLN A O 1
ATOM 2383 N N . PRO A 1 319 ? 15.959 43.530 31.223 1.00 36.04 312 PRO A N 1
ATOM 2384 C CA . PRO A 1 319 ? 17.266 44.191 31.312 1.00 33.40 312 PRO A CA 1
ATOM 2385 C C . PRO A 1 319 ? 18.339 43.790 30.294 1.00 33.17 312 PRO A C 1
ATOM 2386 O O . PRO A 1 319 ? 19.200 44.595 29.962 1.00 31.32 312 PRO A O 1
ATOM 2398 N N . SER A 1 321 ? 18.861 43.458 26.927 1.00 35.44 314 SER A N 1
ATOM 2399 C CA . SER A 1 321 ? 19.217 44.328 25.809 1.00 39.00 314 SER A CA 1
ATOM 2400 C C . SER A 1 321 ? 19.887 45.643 26.201 1.00 39.71 314 SER A C 1
ATOM 2401 O O . SER A 1 321 ? 20.783 46.106 25.500 1.00 42.43 314 SER A O 1
ATOM 2404 N N . VAL A 1 322 ? 19.465 46.247 27.309 1.00 36.13 315 VAL A N 1
ATOM 2405 C CA . VAL A 1 322 ? 20.075 47.508 27.730 1.00 36.96 315 VAL A CA 1
ATOM 2406 C C . VAL A 1 322 ? 21.455 47.232 28.346 1.00 38.67 315 VAL A C 1
ATOM 2407 O O . VAL A 1 322 ? 22.379 48.020 28.177 1.00 39.67 315 VAL A O 1
ATOM 2411 N N . LEU A 1 323 ? 21.586 46.106 29.047 1.00 33.99 316 LEU A N 1
ATOM 2412 C CA . LEU A 1 323 ? 22.859 45.751 29.651 1.00 36.27 316 LEU A CA 1
ATOM 2413 C C . LEU A 1 323 ? 23.880 45.454 28.552 1.00 38.64 316 LEU A C 1
ATOM 2414 O O . LEU A 1 323 ? 25.040 45.860 28.639 1.00 38.46 316 LEU A O 1
ATOM 2419 N N . HIS A 1 324 ? 23.430 44.741 27.523 1.00 37.94 317 HIS A N 1
ATOM 2420 C CA . HIS A 1 324 ? 24.265 44.349 26.403 1.00 42.93 317 HIS A CA 1
ATOM 2421 C C . HIS A 1 324 ? 24.755 45.550 25.612 1.00 46.18 317 HIS A C 1
ATOM 2422 O O . HIS A 1 324 ? 25.907 45.580 25.178 1.00 45.39 317 HIS A O 1
ATOM 2429 N N . ARG A 1 325 ? 23.885 46.542 25.432 1.00 43.51 318 ARG A N 1
ATOM 2430 C CA . ARG A 1 325 ? 24.254 47.745 24.695 1.00 44.47 318 ARG A CA 1
ATOM 2431 C C . ARG A 1 325 ? 25.214 48.596 25.508 1.00 46.99 318 ARG A C 1
ATOM 2432 O O . ARG A 1 325 ? 26.160 49.166 24.967 1.00 46.97 318 ARG A O 1
ATOM 2440 N N . LEU A 1 326 ? 24.963 48.680 26.809 1.00 42.69 319 LEU A N 1
ATOM 2441 C CA . LEU A 1 326 ? 25.808 49.455 27.704 1.00 42.82 319 LEU A CA 1
ATOM 2442 C C . LEU A 1 326 ? 27.217 48.852 27.739 1.00 44.30 319 LEU A C 1
ATOM 2443 O O . LEU A 1 326 ? 28.212 49.556 27.917 1.00 42.73 319 LEU A O 1
ATOM 2448 N N . ALA A 1 327 ? 27.294 47.542 27.544 1.00 43.00 320 ALA A N 1
ATOM 2449 C CA . ALA A 1 327 ? 28.574 46.845 27.596 1.00 44.91 320 ALA A CA 1
ATOM 2450 C C . ALA A 1 327 ? 29.280 46.646 26.259 1.00 46.77 320 ALA A C 1
ATOM 2451 O O . ALA A 1 327 ? 30.505 46.633 26.208 1.00 48.36 320 ALA A O 1
ATOM 2453 N N . PHE A 1 328 ? 28.515 46.504 25.181 1.00 46.77 321 PHE A N 1
ATOM 2454 C CA . PHE A 1 328 ? 29.105 46.245 23.875 1.00 50.47 321 PHE A CA 1
ATOM 2455 C C . PHE A 1 328 ? 28.803 47.237 22.761 1.00 54.22 321 PHE A C 1
ATOM 2456 O O . PHE A 1 328 ? 29.471 48.266 22.643 1.00 56.54 321 PHE A O 1
ATOM 2464 N N . GLU A 1 329 ? 27.808 46.918 21.935 1.00 57.64 322 GLU A N 1
ATOM 2465 C CA . GLU A 1 329 ? 27.442 47.767 20.801 1.00 58.24 322 GLU A CA 1
ATOM 2466 C C . GLU A 1 329 ? 27.258 49.252 21.109 1.00 57.06 322 GLU A C 1
ATOM 2467 O O . GLU A 1 329 ? 27.353 50.087 20.209 1.00 57.92 322 GLU A O 1
ATOM 2473 N N . GLY A 1 330 ? 26.998 49.586 22.369 1.00 53.12 323 GLY A N 1
ATOM 2474 C CA . GLY A 1 330 ? 26.828 50.982 22.724 1.00 50.32 323 GLY A CA 1
ATOM 2475 C C . GLY A 1 330 ? 25.387 51.458 22.699 1.00 52.26 323 GLY A C 1
ATOM 2476 O O . GLY A 1 330 ? 24.578 51.020 21.878 1.00 51.12 323 GLY A O 1
ATOM 2477 N N . HIS A 1 331 ? 25.076 52.378 23.603 1.00 53.56 324 HIS A N 1
ATOM 2478 C CA . HIS A 1 331 ? 23.733 52.929 23.724 1.00 52.66 324 HIS A CA 1
ATOM 2479 C C . HIS A 1 331 ? 23.754 54.389 23.268 1.00 52.04 324 HIS A C 1
ATOM 2480 O O . HIS A 1 331 ? 24.691 55.126 23.569 1.00 51.89 324 HIS A O 1
ATOM 2487 N N . ALA A 1 332 ? 22.719 54.806 22.546 1.00 53.89 325 ALA A N 1
ATOM 2488 C CA . ALA A 1 332 ? 22.654 56.171 22.029 1.00 52.98 325 ALA A CA 1
ATOM 2489 C C . ALA A 1 332 ? 22.439 57.261 23.074 1.00 54.91 325 ALA A C 1
ATOM 2490 O O . ALA A 1 332 ? 22.907 58.386 22.911 1.00 57.23 325 ALA A O 1
ATOM 2492 N N . LYS A 1 333 ? 21.750 56.921 24.155 1.00 53.53 326 LYS A N 1
ATOM 2493 C CA . LYS A 1 333 ? 21.425 57.895 25.190 1.00 54.62 326 LYS A CA 1
ATOM 2494 C C . LYS A 1 333 ? 22.367 57.941 26.386 1.00 54.86 326 LYS A C 1
ATOM 2495 O O . LYS A 1 333 ? 22.401 58.933 27.116 1.00 55.67 326 LYS A O 1
ATOM 2509 N N . ALA A 1 335 ? 26.293 56.158 28.276 1.00 48.23 328 ALA A N 1
ATOM 2510 C CA . ALA A 1 335 ? 27.512 55.370 28.161 1.00 46.61 328 ALA A CA 1
ATOM 2511 C C . ALA A 1 335 ? 28.148 55.147 29.528 1.00 45.96 328 ALA A C 1
ATOM 2512 O O . ALA A 1 335 ? 28.144 56.044 30.378 1.00 47.26 328 ALA A O 1
ATOM 2514 N N . ILE A 1 336 ? 28.690 53.949 29.738 1.00 43.92 329 ILE A N 1
ATOM 2515 C CA . ILE A 1 336 ? 29.338 53.625 31.002 1.00 40.43 329 ILE A CA 1
ATOM 2516 C C . ILE A 1 336 ? 30.714 54.281 31.044 1.00 42.87 329 ILE A C 1
ATOM 2517 O O . ILE A 1 336 ? 31.411 54.335 30.034 1.00 41.89 329 ILE A O 1
ATOM 2522 N N . LYS A 1 337 ? 31.093 54.788 32.212 1.00 42.04 330 LYS A N 1
ATOM 2523 C CA . LYS A 1 337 ? 32.394 55.414 32.381 1.00 43.50 330 LYS A CA 1
ATOM 2524 C C . LYS A 1 337 ? 32.973 54.954 33.715 1.00 43.54 330 LYS A C 1
ATOM 2525 O O . LYS A 1 337 ? 32.229 54.557 34.616 1.00 41.51 330 LYS A O 1
ATOM 2531 N N . PRO A 1 338 ? 34.311 54.989 33.856 1.00 43.48 331 PRO A N 1
ATOM 2532 C CA . PRO A 1 338 ? 34.975 54.567 35.094 1.00 38.67 331 PRO A CA 1
ATOM 2533 C C . PRO A 1 338 ? 34.376 55.254 36.309 1.00 40.35 331 PRO A C 1
ATOM 2534 O O . PRO A 1 338 ? 34.118 56.453 36.280 1.00 43.15 331 PRO A O 1
ATOM 2538 N N . GLY A 1 339 ? 34.147 54.497 37.376 1.00 38.92 332 GLY A N 1
ATOM 2539 C CA . GLY A 1 339 ? 33.578 55.090 38.573 1.00 40.67 332 GLY A CA 1
ATOM 2540 C C . GLY A 1 339 ? 32.089 54.835 38.688 1.00 41.22 332 GLY A C 1
ATOM 2541 O O . GLY A 1 339 ? 31.528 54.910 39.779 1.00 39.31 332 GLY A O 1
ATOM 2542 N N . ASP A 1 340 ? 31.442 54.543 37.564 1.00 40.76 333 ASP A N 1
ATOM 2543 C CA . ASP A 1 340 ? 30.014 54.257 37.577 1.00 38.82 333 ASP A CA 1
ATOM 2544 C C . ASP A 1 340 ? 29.761 52.965 38.339 1.00 37.57 333 ASP A C 1
ATOM 2545 O O . ASP A 1 340 ? 30.572 52.040 38.295 1.00 38.16 333 ASP A O 1
ATOM 2550 N N . THR A 1 341 ? 28.636 52.909 39.039 1.00 38.11 334 THR A N 1
ATOM 2551 C CA . THR A 1 341 ? 28.253 51.709 39.762 1.00 33.92 334 THR A CA 1
ATOM 2552 C C . THR A 1 341 ? 27.053 51.128 39.027 1.00 35.64 334 THR A C 1
ATOM 2553 O O . THR A 1 341 ? 26.080 51.836 38.751 1.00 35.68 334 THR A O 1
ATOM 2557 N N . VAL A 1 342 ? 27.138 49.851 38.675 1.00 32.44 335 VAL A N 1
ATOM 2558 C CA . VAL A 1 342 ? 26.055 49.193 37.969 1.00 31.18 335 VAL A CA 1
ATOM 2559 C C . VAL A 1 342 ? 25.531 48.039 38.806 1.00 32.57 335 VAL A C 1
ATOM 2560 O O . VAL A 1 342 ? 26.284 47.157 39.231 1.00 30.26 335 VAL A O 1
ATOM 2564 N N . ILE A 1 343 ? 24.227 48.048 39.042 1.00 30.92 336 ILE A N 1
ATOM 2565 C CA . ILE A 1 343 ? 23.584 47.020 39.851 1.00 30.64 336 ILE A CA 1
ATOM 2566 C C . ILE A 1 343 ? 22.557 46.227 39.067 1.00 30.91 336 ILE A C 1
ATOM 2567 O O . ILE A 1 343 ? 21.550 46.774 38.612 1.00 30.85 336 ILE A O 1
ATOM 2572 N N . LEU A 1 344 ? 22.807 44.934 38.913 1.00 29.06 337 LEU A N 1
ATOM 2573 C CA . LEU A 1 344 ? 21.872 44.077 38.213 1.00 31.58 337 LEU A CA 1
ATOM 2574 C C . LEU A 1 344 ? 20.896 43.578 39.278 1.00 32.70 337 LEU A C 1
ATOM 2575 O O . LEU A 1 344 ? 21.201 42.647 40.027 1.00 31.82 337 LEU A O 1
ATOM 2580 N N . SER A 1 345 ? 19.729 44.216 39.353 1.00 28.50 338 SER A N 1
ATOM 2581 C CA . SER A 1 345 ? 18.731 43.864 40.359 1.00 28.15 338 SER A CA 1
ATOM 2582 C C . SER A 1 345 ? 17.622 42.949 39.842 1.00 30.56 338 SER A C 1
ATOM 2583 O O . SER A 1 345 ? 16.441 43.231 40.009 1.00 28.39 338 SER A O 1
ATOM 2586 N N . SER A 1 346 ? 18.031 41.853 39.212 1.00 30.92 339 SER A N 1
ATOM 2587 C CA . SER A 1 346 ? 17.130 40.833 38.685 1.00 30.00 339 SER A CA 1
ATOM 2588 C C . SER A 1 346 ? 17.987 39.627 38.301 1.00 33.25 339 SER A C 1
ATOM 2589 O O . SER A 1 346 ? 19.209 39.741 38.195 1.00 32.43 339 SER A O 1
ATOM 2592 N N . SER A 1 347 ? 17.357 38.472 38.113 1.00 31.92 340 SER A N 1
ATOM 2593 C CA . SER A 1 347 ? 18.096 37.280 37.720 1.00 35.21 340 SER A CA 1
ATOM 2594 C C . SER A 1 347 ? 17.943 37.110 36.207 1.00 34.22 340 SER A C 1
ATOM 2595 O O . SER A 1 347 ? 16.950 37.538 35.617 1.00 35.13 340 SER A O 1
ATOM 2598 N N . PRO A 1 348 ? 18.930 36.480 35.562 1.00 37.34 341 PRO A N 1
ATOM 2599 C CA . PRO A 1 348 ? 18.875 36.281 34.111 1.00 34.95 341 PRO A CA 1
ATOM 2600 C C . PRO A 1 348 ? 17.742 35.383 33.638 1.00 38.35 341 PRO A C 1
ATOM 2601 O O . PRO A 1 348 ? 17.301 34.493 34.351 1.00 37.27 341 PRO A O 1
ATOM 2605 N N . ILE A 1 349 ? 17.276 35.638 32.424 1.00 41.11 342 ILE A N 1
ATOM 2606 C CA . ILE A 1 349 ? 16.239 34.827 31.801 1.00 41.38 342 ILE A CA 1
ATOM 2607 C C . ILE A 1 349 ? 16.849 33.434 31.632 1.00 41.23 342 ILE A C 1
ATOM 2608 O O . ILE A 1 349 ? 18.035 33.312 31.335 1.00 42.25 342 ILE A O 1
ATOM 2613 N N . PRO A 1 350 ? 16.057 32.366 31.829 1.00 43.11 343 PRO A N 1
ATOM 2614 C CA . PRO A 1 350 ? 16.636 31.027 31.662 1.00 44.00 343 PRO A CA 1
ATOM 2615 C C . PRO A 1 350 ? 17.335 30.949 30.309 1.00 46.65 343 PRO A C 1
ATOM 2616 O O . PRO A 1 350 ? 16.708 31.178 29.276 1.00 40.31 343 PRO A O 1
ATOM 2620 N N . GLY A 1 351 ? 18.631 30.647 30.319 1.00 49.71 344 GLY A N 1
ATOM 2621 C CA . GLY A 1 351 ? 19.380 30.551 29.077 1.00 48.28 344 GLY A CA 1
ATOM 2622 C C . GLY A 1 351 ? 20.305 31.730 28.829 1.00 48.84 344 GLY A C 1
ATOM 2623 O O . GLY A 1 351 ? 21.108 31.712 27.893 1.00 49.62 344 GLY A O 1
ATOM 2624 N N . ASN A 1 352 ? 20.201 32.756 29.666 1.00 45.62 345 ASN A N 1
ATOM 2625 C CA . ASN A 1 352 ? 21.032 33.948 29.523 1.00 43.47 345 ASN A CA 1
ATOM 2626 C C . ASN A 1 352 ? 22.057 34.086 30.637 1.00 42.60 345 ASN A C 1
ATOM 2627 O O . ASN A 1 352 ? 22.786 35.076 30.703 1.00 39.29 345 ASN A O 1
ATOM 2632 N N . GLU A 1 353 ? 22.113 33.094 31.513 1.00 42.07 346 GLU A N 1
ATOM 2633 C CA . GLU A 1 353 ? 23.030 33.151 32.638 1.00 46.46 346 GLU A CA 1
ATOM 2634 C C . GLU A 1 353 ? 24.457 33.521 32.270 1.00 43.47 346 GLU A C 1
ATOM 2635 O O . GLU A 1 353 ? 25.025 34.474 32.805 1.00 42.46 346 GLU A O 1
ATOM 2641 N N . GLU A 1 354 ? 25.041 32.772 31.349 1.00 42.80 347 GLU A N 1
ATOM 2642 C CA . GLU A 1 354 ? 26.411 33.036 30.975 1.00 43.41 347 GLU A CA 1
ATOM 2643 C C . GLU A 1 354 ? 26.554 34.171 29.962 1.00 42.00 347 GLU A C 1
ATOM 2644 O O . GLU A 1 354 ? 27.659 34.650 29.691 1.00 40.84 347 GLU A O 1
ATOM 2650 N N . ALA A 1 355 ? 25.424 34.631 29.435 1.00 40.07 348 ALA A N 1
ATOM 2651 C CA . ALA A 1 355 ? 25.429 35.772 28.529 1.00 39.20 348 ALA A CA 1
ATOM 2652 C C . ALA A 1 355 ? 25.559 36.981 29.464 1.00 37.33 348 ALA A C 1
ATOM 2653 O O . ALA A 1 355 ? 26.196 37.981 29.131 1.00 32.23 348 ALA A O 1
ATOM 2655 N N . VAL A 1 356 ? 24.949 36.872 30.644 1.00 31.96 349 VAL A N 1
ATOM 2656 C CA . VAL A 1 356 ? 25.015 37.937 31.646 1.00 32.63 349 VAL A CA 1
ATOM 2657 C C . VAL A 1 356 ? 26.435 38.030 32.201 1.00 31.64 349 VAL A C 1
ATOM 2658 O O . VAL A 1 356 ? 26.970 39.123 32.367 1.00 31.18 349 VAL A O 1
ATOM 2662 N N . ASN A 1 357 ? 27.048 36.882 32.479 1.00 32.52 350 ASN A N 1
ATOM 2663 C CA . ASN A 1 357 ? 28.421 36.865 32.993 1.00 34.22 350 ASN A CA 1
ATOM 2664 C C . ASN A 1 357 ? 29.367 37.608 32.055 1.00 31.14 350 ASN A C 1
ATOM 2665 O O . ASN A 1 357 ? 30.250 38.331 32.508 1.00 31.16 350 ASN A O 1
ATOM 2670 N N . ARG A 1 358 ? 29.182 37.432 30.749 1.00 35.16 351 ARG A N 1
ATOM 2671 C CA . ARG A 1 358 ? 30.025 38.120 29.772 1.00 33.77 351 ARG A CA 1
ATOM 2672 C C . ARG A 1 358 ? 29.789 39.622 29.849 1.00 34.07 351 ARG A C 1
ATOM 2673 O O . ARG A 1 358 ? 30.720 40.415 29.730 1.00 30.99 351 ARG A O 1
ATOM 2681 N N . VAL A 1 359 ? 28.533 40.008 30.041 1.00 31.66 352 VAL A N 1
ATOM 2682 C CA . VAL A 1 359 ? 28.177 41.413 30.169 1.00 31.74 352 VAL A CA 1
ATOM 2683 C C . VAL A 1 359 ? 28.849 41.985 31.415 1.00 29.31 352 VAL A C 1
ATOM 2684 O O . VAL A 1 359 ? 29.409 43.081 31.385 1.00 34.54 352 VAL A O 1
ATOM 2688 N N . ILE A 1 360 ? 28.796 41.233 32.509 1.00 28.45 353 ILE A N 1
ATOM 2689 C CA . ILE A 1 360 ? 29.407 41.664 33.767 1.00 29.91 353 ILE A CA 1
ATOM 2690 C C . ILE A 1 360 ? 30.917 41.853 33.599 1.00 30.30 353 ILE A C 1
ATOM 2691 O O . ILE A 1 360 ? 31.489 42.843 34.062 1.00 29.07 353 ILE A O 1
ATOM 2696 N N . ASN A 1 361 ? 31.553 40.895 32.929 1.00 31.43 354 ASN A N 1
ATOM 2697 C CA . ASN A 1 361 ? 32.985 40.962 32.681 1.00 33.24 354 ASN A CA 1
ATOM 2698 C C . ASN A 1 361 ? 33.311 42.227 31.918 1.00 32.23 354 ASN A C 1
ATOM 2699 O O . ASN A 1 361 ? 34.246 42.954 32.267 1.00 32.71 354 ASN A O 1
ATOM 2704 N N . ARG A 1 362 ? 32.521 42.492 30.881 1.00 36.05 355 ARG A N 1
ATOM 2705 C CA . ARG A 1 362 ? 32.736 43.671 30.057 1.00 34.47 355 ARG A CA 1
ATOM 2706 C C . ARG A 1 362 ? 32.457 44.975 30.793 1.00 35.28 355 ARG A C 1
ATOM 2707 O O . ARG A 1 362 ? 33.137 45.975 30.570 1.00 32.83 355 ARG A O 1
ATOM 2715 N N . LEU A 1 363 ? 31.462 44.976 31.673 1.00 37.09 356 LEU A N 1
ATOM 2716 C CA . LEU A 1 363 ? 31.151 46.190 32.416 1.00 34.58 356 LEU A CA 1
ATOM 2717 C C . LEU A 1 363 ? 32.299 46.522 33.357 1.00 31.87 356 LEU A C 1
ATOM 2718 O O . LEU A 1 363 ? 32.633 47.692 33.552 1.00 33.06 356 LEU A O 1
ATOM 2723 N N . TYR A 1 364 ? 32.903 45.490 33.942 1.00 30.89 357 TYR A N 1
ATOM 2724 C CA . TYR A 1 364 ? 34.043 45.680 34.840 1.00 33.16 357 TYR A CA 1
ATOM 2725 C C . TYR A 1 364 ? 35.224 46.241 34.043 1.00 35.10 357 TYR A C 1
ATOM 2726 O O . TYR A 1 364 ? 35.914 47.152 34.494 1.00 34.88 357 TYR A O 1
ATOM 2735 N N . ALA A 1 365 ? 35.441 45.697 32.849 1.00 33.61 358 ALA A N 1
ATOM 2736 C CA . ALA A 1 365 ? 36.543 46.135 31.993 1.00 37.03 358 ALA A CA 1
ATOM 2737 C C . ALA A 1 365 ? 36.353 47.570 31.531 1.00 39.43 358 ALA A C 1
ATOM 2738 O O . ALA A 1 365 ? 37.302 48.207 31.068 1.00 39.14 358 ALA A O 1
ATOM 2740 N N . LEU A 1 366 ? 35.126 48.074 31.636 1.00 37.40 359 LEU A N 1
ATOM 2741 C CA . LEU A 1 366 ? 34.845 49.448 31.236 1.00 33.68 359 LEU A CA 1
ATOM 2742 C C . LEU A 1 366 ? 35.121 50.380 32.406 1.00 36.09 359 LEU A C 1
ATOM 2743 O O . LEU A 1 366 ? 35.024 51.598 32.274 1.00 40.10 359 LEU A O 1
ATOM 2748 N N . GLY A 1 367 ? 35.458 49.799 33.555 1.00 35.38 360 GLY A N 1
ATOM 2749 C CA . GLY A 1 367 ? 35.769 50.599 34.725 1.00 35.26 360 GLY A CA 1
ATOM 2750 C C . GLY A 1 367 ? 34.659 50.801 35.740 1.00 35.86 360 GLY A C 1
ATOM 2751 O O . GLY A 1 367 ? 34.796 51.614 36.650 1.00 36.04 360 GLY A O 1
ATOM 2752 N N . ALA A 1 368 ? 33.560 50.074 35.608 1.00 34.91 361 ALA A N 1
ATOM 2753 C CA . ALA A 1 368 ? 32.467 50.236 36.564 1.00 37.77 361 ALA A CA 1
ATOM 2754 C C . ALA A 1 368 ? 32.526 49.224 37.701 1.00 36.06 361 ALA A C 1
ATOM 2755 O O . ALA A 1 368 ? 33.121 48.155 37.568 1.00 33.17 361 ALA A O 1
ATOM 2757 N N . TYR A 1 369 ? 31.922 49.590 38.826 1.00 35.17 362 TYR A N 1
ATOM 2758 C CA . TYR A 1 369 ? 31.832 48.710 39.984 1.00 35.10 362 TYR A CA 1
ATOM 2759 C C . TYR A 1 369 ? 30.501 47.983 39.803 1.00 34.23 362 TYR A C 1
ATOM 2760 O O . TYR A 1 369 ? 29.433 48.550 40.020 1.00 32.58 362 TYR A O 1
ATOM 2769 N N . VAL A 1 370 ? 30.567 46.728 39.383 1.00 34.62 363 VAL A N 1
ATOM 2770 C CA . VAL A 1 370 ? 29.357 45.960 39.141 1.00 32.39 363 VAL A CA 1
ATOM 2771 C C . VAL A 1 370 ? 28.952 45.079 40.318 1.00 33.50 363 VAL A C 1
ATOM 2772 O O . VAL A 1 370 ? 29.758 44.314 40.856 1.00 32.70 363 VAL A O 1
ATOM 2776 N N . LEU A 1 371 ? 27.689 45.197 40.709 1.00 31.84 364 LEU A N 1
ATOM 2777 C CA . LEU A 1 371 ? 27.123 44.417 41.801 1.00 29.50 364 LEU A CA 1
ATOM 2778 C C . LEU A 1 371 ? 26.008 43.596 41.164 1.00 32.53 364 LEU A C 1
ATOM 2779 O O . LEU A 1 371 ? 25.105 44.141 40.525 1.00 31.12 364 LEU A O 1
ATOM 2784 N N . TYR A 1 372 ? 26.073 42.285 41.342 1.00 31.27 365 TYR A N 1
ATOM 2785 C CA . TYR A 1 372 ? 25.109 41.385 40.731 1.00 31.12 365 TYR A CA 1
ATOM 2786 C C . TYR A 1 372 ? 24.899 40.158 41.606 1.00 32.94 365 TYR A C 1
ATOM 2787 O O . TYR A 1 372 ? 25.742 39.835 42.452 1.00 32.56 365 TYR A O 1
ATOM 2796 N N . PRO A 1 373 ? 23.767 39.460 41.418 1.00 34.06 366 PRO A N 1
ATOM 2797 C CA . PRO A 1 373 ? 23.458 38.254 42.190 1.00 31.60 366 PRO A CA 1
ATOM 2798 C C . PRO A 1 373 ? 24.082 37.059 41.463 1.00 33.87 366 PRO A C 1
ATOM 2799 O O . PRO A 1 373 ? 24.281 37.105 40.245 1.00 34.54 366 PRO A O 1
ATOM 2803 N N . PRO A 1 374 ? 24.386 35.972 42.193 1.00 35.33 367 PRO A N 1
ATOM 2804 C CA . PRO A 1 374 ? 24.154 35.849 43.634 1.00 33.44 367 PRO A CA 1
ATOM 2805 C C . PRO A 1 374 ? 25.318 36.352 44.480 1.00 34.38 367 PRO A C 1
ATOM 2806 O O . PRO A 1 374 ? 25.245 36.340 45.709 1.00 35.13 367 PRO A O 1
ATOM 2810 N N . THR A 1 375 ? 26.390 36.789 43.825 1.00 33.10 368 THR A N 1
ATOM 2811 C CA . THR A 1 375 ? 27.567 37.285 44.532 1.00 34.59 368 THR A CA 1
ATOM 2812 C C . THR A 1 375 ? 27.178 38.391 45.505 1.00 35.09 368 THR A C 1
ATOM 2813 O O . THR A 1 375 ? 27.600 38.389 46.661 1.00 33.42 368 THR A O 1
ATOM 2817 N N . TYR A 1 376 ? 26.377 39.339 45.034 1.00 31.75 369 TYR A N 1
ATOM 2818 C CA . TYR A 1 376 ? 25.934 40.437 45.880 1.00 31.97 369 TYR A CA 1
ATOM 2819 C C . TYR A 1 376 ? 24.434 40.319 46.101 1.00 32.68 369 TYR A C 1
ATOM 2820 O O . TYR A 1 376 ? 23.682 40.012 45.170 1.00 30.82 369 TYR A O 1
ATOM 2829 N N . LYS A 1 377 ? 24.010 40.566 47.337 1.00 31.31 370 LYS A N 1
ATOM 2830 C CA . LYS A 1 377 ? 22.603 40.476 47.713 1.00 33.16 370 LYS A CA 1
ATOM 2831 C C . LYS A 1 377 ? 21.797 41.693 47.266 1.00 31.89 370 LYS A C 1
ATOM 2832 O O . LYS A 1 377 ? 21.160 42.359 48.077 1.00 34.58 370 LYS A O 1
ATOM 2838 N N . VAL A 1 378 ? 21.824 41.973 45.968 1.00 31.26 371 VAL A N 1
ATOM 2839 C CA . VAL A 1 378 ? 21.099 43.110 45.416 1.00 30.26 371 VAL A CA 1
ATOM 2840 C C . VAL A 1 378 ? 19.826 42.648 44.708 1.00 31.12 371 VAL A C 1
ATOM 2841 O O . VAL A 1 378 ? 19.195 43.410 43.975 1.00 29.80 371 VAL A O 1
ATOM 2845 N N . HIS A 1 379 ? 19.460 41.389 44.931 1.00 30.35 372 HIS A N 1
ATOM 2846 C CA . HIS A 1 379 ? 18.254 40.818 44.341 1.00 32.76 372 HIS A CA 1
ATOM 2847 C C . HIS A 1 379 ? 17.759 39.625 45.145 1.00 32.28 372 HIS A C 1
ATOM 2848 O O . HIS A 1 379 ? 18.541 38.890 45.745 1.00 34.55 372 HIS A O 1
ATOM 2855 N N . ALA A 1 380 ? 16.447 39.447 45.153 1.00 32.00 373 ALA A N 1
ATOM 2856 C CA . ALA A 1 380 ? 15.828 38.336 45.846 1.00 32.75 373 ALA A CA 1
ATOM 2857 C C . ALA A 1 380 ? 14.741 37.795 44.932 1.00 31.10 373 ALA A C 1
ATOM 2858 O O . ALA A 1 380 ? 13.997 38.561 44.320 1.00 33.04 373 ALA A O 1
ATOM 2860 N N . SER A 1 381 ? 14.658 36.474 44.850 1.00 29.69 374 SER A N 1
ATOM 2861 C CA . SER A 1 381 ? 13.662 35.809 44.022 1.00 31.80 374 SER A CA 1
ATOM 2862 C C . SER A 1 381 ? 12.255 36.190 44.475 1.00 30.51 374 SER A C 1
ATOM 2863 O O . SER A 1 381 ? 12.045 36.531 45.632 1.00 27.28 374 SER A O 1
ATOM 2866 N N . GLY A 1 382 ? 11.296 36.143 43.556 1.00 30.79 375 GLY A N 1
ATOM 2867 C CA . GLY A 1 382 ? 9.930 36.465 43.918 1.00 28.89 375 GLY A CA 1
ATOM 2868 C C . GLY A 1 382 ? 9.171 35.175 44.140 1.00 29.93 375 GLY A C 1
ATOM 2869 O O . GLY A 1 382 ? 7.939 35.158 44.232 1.00 27.53 375 GLY A O 1
ATOM 2870 N N . HIS A 1 383 ? 9.921 34.083 44.246 1.00 27.48 376 HIS A N 1
ATOM 2871 C CA . HIS A 1 383 ? 9.329 32.761 44.415 1.00 27.32 376 HIS A CA 1
ATOM 2872 C C . HIS A 1 383 ? 9.746 32.056 45.696 1.00 26.69 376 HIS A C 1
ATOM 2873 O O . HIS A 1 383 ? 10.864 32.232 46.188 1.00 25.86 376 HIS A O 1
ATOM 2880 N N . ALA A 1 384 ? 8.830 31.236 46.199 1.00 24.06 377 ALA A N 1
ATOM 2881 C CA . ALA A 1 384 ? 9.003 30.478 47.426 1.00 26.92 377 ALA A CA 1
ATOM 2882 C C . ALA A 1 384 ? 10.057 29.373 47.388 1.00 27.71 377 ALA A C 1
ATOM 2883 O O . ALA A 1 384 ? 10.174 28.630 46.412 1.00 25.47 377 ALA A O 1
ATOM 2885 N N . SER A 1 385 ? 10.821 29.274 48.467 1.00 25.90 378 SER A N 1
ATOM 2886 C CA . SER A 1 385 ? 11.832 28.238 48.585 1.00 28.67 378 SER A CA 1
ATOM 2887 C C . SER A 1 385 ? 11.165 27.088 49.335 1.00 28.62 378 SER A C 1
ATOM 2888 O O . SER A 1 385 ? 9.980 27.159 49.664 1.00 26.39 378 SER A O 1
ATOM 2891 N N . GLN A 1 386 ? 11.920 26.035 49.617 1.00 27.43 379 GLN A N 1
ATOM 2892 C CA . GLN A 1 386 ? 11.347 24.855 50.247 1.00 29.05 379 GLN A CA 1
ATOM 2893 C C . GLN A 1 386 ? 10.517 24.975 51.514 1.00 29.82 379 GLN A C 1
ATOM 2894 O O . GLN A 1 386 ? 9.501 24.289 51.625 1.00 28.33 379 GLN A O 1
ATOM 2900 N N . GLU A 1 387 ? 10.918 25.818 52.463 1.00 27.93 380 GLU A N 1
ATOM 2901 C CA . GLU A 1 387 ? 10.130 25.955 53.687 1.00 29.85 380 GLU A CA 1
ATOM 2902 C C . GLU A 1 387 ? 8.762 26.571 53.380 1.00 29.64 380 GLU A C 1
ATOM 2903 O O . GLU A 1 387 ? 7.755 26.218 54.000 1.00 27.90 380 GLU A O 1
ATOM 2909 N N . GLU A 1 388 ? 8.726 27.494 52.425 1.00 28.83 381 GLU A N 1
ATOM 2910 C CA . GLU A 1 388 ? 7.463 28.117 52.055 1.00 25.87 381 GLU A CA 1
ATOM 2911 C C . GLU A 1 388 ? 6.597 27.116 51.300 1.00 27.89 381 GLU A C 1
ATOM 2912 O O . GLU A 1 388 ? 5.378 27.085 51.474 1.00 27.31 381 GLU A O 1
ATOM 2918 N N . LEU A 1 389 ? 7.227 26.275 50.478 1.00 29.14 382 LEU A N 1
ATOM 2919 C CA . LEU A 1 389 ? 6.479 25.281 49.708 1.00 28.54 382 LEU A CA 1
ATOM 2920 C C . LEU A 1 389 ? 5.904 24.203 50.625 1.00 29.04 382 LEU A C 1
ATOM 2921 O O . LEU A 1 389 ? 4.762 23.763 50.451 1.00 29.51 382 LEU A O 1
ATOM 2926 N N . LYS A 1 390 ? 6.698 23.767 51.599 1.00 27.23 383 LYS A N 1
ATOM 2927 C CA . LYS A 1 390 ? 6.232 22.745 52.526 1.00 30.00 383 LYS A CA 1
ATOM 2928 C C . LYS A 1 390 ? 5.052 23.268 53.335 1.00 27.88 383 LYS A C 1
ATOM 2929 O O . LYS A 1 390 ? 4.132 22.518 53.649 1.00 28.80 383 LYS A O 1
ATOM 2935 N N . LEU A 1 391 ? 5.068 24.557 53.661 1.00 25.96 384 LEU A N 1
ATOM 2936 C CA . LEU A 1 391 ? 3.968 25.155 54.416 1.00 28.50 384 LEU A CA 1
ATOM 2937 C C . LEU A 1 391 ? 2.706 25.056 53.560 1.00 32.11 384 LEU A C 1
ATOM 2938 O O . LEU A 1 391 ? 1.643 24.646 54.037 1.00 28.12 384 LEU A O 1
ATOM 2943 N N . ILE A 1 392 ? 2.828 25.435 52.290 1.00 28.75 385 ILE A N 1
ATOM 2944 C CA . ILE A 1 392 ? 1.692 25.370 51.381 1.00 30.40 385 ILE A CA 1
ATOM 2945 C C . ILE A 1 392 ? 1.233 23.922 51.198 1.00 28.61 385 ILE A C 1
ATOM 2946 O O . ILE A 1 392 ? 0.035 23.657 51.130 1.00 29.55 385 ILE A O 1
ATOM 2951 N N . LEU A 1 393 ? 2.184 22.989 51.136 1.00 28.00 386 LEU A N 1
ATOM 2952 C CA . LEU A 1 393 ? 1.850 21.571 50.984 1.00 26.92 386 LEU A CA 1
ATOM 2953 C C . LEU A 1 393 ? 1.052 21.067 52.192 1.00 31.04 386 LEU A C 1
ATOM 2954 O O . LEU A 1 393 ? 0.073 20.336 52.033 1.00 29.36 386 LEU A O 1
ATOM 2959 N N . ASN A 1 394 ? 1.470 21.453 53.397 1.00 29.47 387 ASN A N 1
ATOM 2960 C CA . ASN A 1 394 ? 0.762 21.020 54.606 1.00 29.58 387 ASN A CA 1
ATOM 2961 C C . ASN A 1 394 ? -0.573 21.743 54.786 1.00 30.44 387 ASN A C 1
ATOM 2962 O O . ASN A 1 394 ? -1.494 21.218 55.406 1.00 27.77 387 ASN A O 1
ATOM 2967 N N . LEU A 1 395 ? -0.671 22.946 54.236 1.00 27.97 388 LEU A N 1
ATOM 2968 C CA . LEU A 1 395 ? -1.893 23.735 54.311 1.00 31.14 388 LEU A CA 1
ATOM 2969 C C . LEU A 1 395 ? -2.967 23.119 53.413 1.00 32.18 388 LEU A C 1
ATOM 2970 O O . LEU A 1 395 ? -4.157 23.121 53.753 1.00 31.42 388 LEU A O 1
ATOM 2975 N N . THR A 1 396 ? -2.538 22.567 52.279 1.00 29.57 389 THR A N 1
ATOM 2976 C CA . THR A 1 396 ? -3.471 21.999 51.310 1.00 29.30 389 THR A CA 1
ATOM 2977 C C . THR A 1 396 ? -3.621 20.480 51.286 1.00 30.83 389 THR A C 1
ATOM 2978 O O . THR A 1 396 ? -4.688 19.984 50.925 1.00 32.35 389 THR A O 1
ATOM 2982 N N . THR A 1 397 ? -2.566 19.758 51.667 1.00 32.34 390 THR A N 1
ATOM 2983 C CA . THR A 1 397 ? -2.555 18.289 51.655 1.00 32.47 390 THR A CA 1
ATOM 2984 C C . THR A 1 397 ? -3.421 17.777 50.499 1.00 34.69 390 THR A C 1
ATOM 2985 O O . THR A 1 397 ? -4.439 17.110 50.703 1.00 36.21 390 THR A O 1
ATOM 2989 N N . PRO A 1 398 ? -3.012 18.080 49.258 1.00 33.69 391 PRO A N 1
ATOM 2990 C CA . PRO A 1 398 ? -3.765 17.656 48.074 1.00 33.51 391 PRO A CA 1
ATOM 2991 C C . PRO A 1 398 ? -3.708 16.161 47.797 1.00 33.68 391 PRO A C 1
ATOM 2992 O O . PRO A 1 398 ? -2.749 15.480 48.154 1.00 35.16 391 PRO A O 1
ATOM 2996 N N . ARG A 1 399 ? -4.747 15.648 47.160 1.00 33.60 392 ARG A N 1
ATOM 2997 C CA . ARG A 1 399 ? -4.759 14.244 46.807 1.00 34.62 392 ARG A CA 1
ATOM 2998 C C . ARG A 1 399 ? -3.883 14.120 45.559 1.00 35.42 392 ARG A C 1
ATOM 2999 O O . ARG A 1 399 ? -3.080 13.190 45.424 1.00 36.25 392 ARG A O 1
ATOM 3007 N N . PHE A 1 400 ? -4.036 15.077 44.653 1.00 31.34 393 PHE A N 1
ATOM 3008 C CA . PHE A 1 400 ? -3.257 15.088 43.424 1.00 32.69 393 PHE A CA 1
ATOM 3009 C C . PHE A 1 400 ? -2.398 16.346 43.351 1.00 31.77 393 PHE A C 1
ATOM 3010 O O . PHE A 1 400 ? -2.767 17.394 43.882 1.00 33.01 393 PHE A O 1
ATOM 3018 N N . PHE A 1 401 ? -1.258 16.238 42.680 1.00 33.10 394 PHE A N 1
ATOM 3019 C CA . PHE A 1 401 ? -0.320 17.342 42.597 1.00 29.14 394 PHE A CA 1
ATOM 3020 C C . PHE A 1 401 ? 0.225 17.553 41.190 1.00 30.46 394 PHE A C 1
ATOM 3021 O O . PHE A 1 401 ? 0.551 16.600 40.488 1.00 34.14 394 PHE A O 1
ATOM 3029 N N . LEU A 1 402 ? 0.317 18.813 40.781 1.00 28.30 395 LEU A N 1
ATOM 3030 C CA . LEU A 1 402 ? 0.820 19.143 39.458 1.00 30.26 395 LEU A CA 1
ATOM 3031 C C . LEU A 1 402 ? 1.751 20.346 39.555 1.00 28.33 395 LEU A C 1
ATOM 3032 O O . LEU A 1 402 ? 1.305 21.489 39.462 1.00 29.68 395 LEU A O 1
ATOM 3037 N N . PRO A 1 403 ? 3.056 20.103 39.773 1.00 30.72 396 PRO A N 1
ATOM 3038 C CA . PRO A 1 403 ? 4.025 21.199 39.876 1.00 26.76 396 PRO A CA 1
ATOM 3039 C C . PRO A 1 403 ? 4.001 21.950 38.552 1.00 30.04 396 PRO A C 1
ATOM 3040 O O . PRO A 1 403 ? 3.912 21.337 37.489 1.00 32.26 396 PRO A O 1
ATOM 3044 N N . TRP A 1 404 ? 4.098 23.272 38.628 1.00 26.83 397 TRP A N 1
ATOM 3045 C CA . TRP A 1 404 ? 4.040 24.126 37.451 1.00 29.99 397 TRP A CA 1
ATOM 3046 C C . TRP A 1 404 ? 5.008 25.289 37.639 1.00 29.19 397 TRP A C 1
ATOM 3047 O O . TRP A 1 404 ? 5.539 25.479 38.732 1.00 25.10 397 TRP A O 1
ATOM 3058 N N . HIS A 1 405 ? 5.255 26.047 36.574 1.00 29.46 398 HIS A N 1
ATOM 3059 C CA . HIS A 1 405 ? 6.141 27.213 36.634 1.00 28.13 398 HIS A CA 1
ATOM 3060 C C . HIS A 1 405 ? 7.588 26.854 36.963 1.00 30.58 398 HIS A C 1
ATOM 3061 O O . HIS A 1 405 ? 8.194 27.397 37.889 1.00 30.05 398 HIS A O 1
ATOM 3068 N N . GLY A 1 406 ? 8.137 25.931 36.190 1.00 30.70 399 GLY A N 1
ATOM 3069 C CA . GLY A 1 406 ? 9.510 25.519 36.390 1.00 34.35 399 GLY A CA 1
ATOM 3070 C C . GLY A 1 406 ? 9.845 24.447 35.376 1.00 33.61 399 GLY A C 1
ATOM 3071 O O . GLY A 1 406 ? 8.948 23.814 34.820 1.00 32.40 399 GLY A O 1
ATOM 3072 N N . GLU A 1 407 ? 11.133 24.253 35.126 1.00 32.94 400 GLU A N 1
ATOM 3073 C CA . GLU A 1 407 ? 11.578 23.235 34.193 1.00 31.55 400 GLU A CA 1
ATOM 3074 C C . GLU A 1 407 ? 11.445 21.876 34.860 1.00 32.75 400 GLU A C 1
ATOM 3075 O O . GLU A 1 407 ? 11.102 21.792 36.045 1.00 28.78 400 GLU A O 1
ATOM 3081 N N . VAL A 1 408 ? 11.716 20.812 34.108 1.00 30.91 401 VAL A N 1
ATOM 3082 C CA . VAL A 1 408 ? 11.589 19.460 34.632 1.00 31.33 401 VAL A CA 1
ATOM 3083 C C . VAL A 1 408 ? 12.318 19.188 35.944 1.00 31.75 401 VAL A C 1
ATOM 3084 O O . VAL A 1 408 ? 11.792 18.483 36.813 1.00 31.06 401 VAL A O 1
ATOM 3088 N N . ARG A 1 409 ? 13.526 19.720 36.096 1.00 32.31 402 ARG A N 1
ATOM 3089 C CA . ARG A 1 409 ? 14.259 19.478 37.332 1.00 29.64 402 ARG A CA 1
ATOM 3090 C C . ARG A 1 409 ? 13.570 20.159 38.509 1.00 30.03 402 ARG A C 1
ATOM 3091 O O . ARG A 1 409 ? 13.523 19.606 39.612 1.00 30.36 402 ARG A O 1
ATOM 3099 N N . HIS A 1 410 ? 13.016 21.346 38.271 1.00 30.00 403 HIS A N 1
ATOM 3100 C CA . HIS A 1 410 ? 12.309 22.070 39.324 1.00 31.21 403 HIS A CA 1
ATOM 3101 C C . HIS A 1 410 ? 11.078 21.260 39.699 1.00 30.98 403 HIS A C 1
ATOM 3102 O O . HIS A 1 410 ? 10.827 20.989 40.878 1.00 28.46 403 HIS A O 1
ATOM 3109 N N . GLN A 1 411 ? 10.315 20.875 38.679 1.00 31.02 404 GLN A N 1
ATOM 3110 C CA . GLN A 1 411 ? 9.104 20.089 38.863 1.00 31.27 404 GLN A CA 1
ATOM 3111 C C . GLN A 1 411 ? 9.401 18.786 39.594 1.00 33.12 404 GLN A C 1
ATOM 3112 O O . GLN A 1 411 ? 8.651 18.382 40.484 1.00 31.90 404 GLN A O 1
ATOM 3126 N N . ASN A 1 413 ? 12.032 18.106 41.577 1.00 30.14 406 ASN A N 1
ATOM 3127 C CA . ASN A 1 413 ? 12.450 18.358 42.942 1.00 30.61 406 ASN A CA 1
ATOM 3128 C C . ASN A 1 413 ? 11.254 18.725 43.836 1.00 31.12 406 ASN A C 1
ATOM 3129 O O . ASN A 1 413 ? 11.278 18.467 45.039 1.00 31.44 406 ASN A O 1
ATOM 3134 N N . PHE A 1 414 ? 10.206 19.305 43.248 1.00 31.02 407 PHE A N 1
ATOM 3135 C CA . PHE A 1 414 ? 9.003 19.672 44.008 1.00 29.13 407 PHE A CA 1
ATOM 3136 C C . PHE A 1 414 ? 8.253 18.375 44.290 1.00 31.40 407 PHE A C 1
ATOM 3137 O O . PHE A 1 414 ? 7.649 18.204 45.349 1.00 31.31 407 PHE A O 1
ATOM 3145 N N . LYS A 1 415 ? 8.285 17.466 43.320 1.00 31.61 408 LYS A N 1
ATOM 3146 C CA . LYS A 1 415 ? 7.633 16.168 43.471 1.00 32.06 408 LYS A CA 1
ATOM 3147 C C . LYS A 1 415 ? 8.292 15.412 44.626 1.00 34.06 408 LYS A C 1
ATOM 3148 O O . LYS A 1 415 ? 7.608 14.851 45.477 1.00 34.96 408 LYS A O 1
ATOM 3154 N N . TRP A 1 416 ? 9.623 15.397 44.644 1.00 33.65 409 TRP A N 1
ATOM 3155 C CA . TRP A 1 416 ? 10.361 14.715 45.706 1.00 33.46 409 TRP A CA 1
ATOM 3156 C C . TRP A 1 416 ? 10.052 15.371 47.052 1.00 35.23 409 TRP A C 1
ATOM 3157 O O . TRP A 1 416 ? 9.937 14.695 48.074 1.00 37.20 409 TRP A O 1
ATOM 3168 N N . LEU A 1 417 ? 9.908 16.691 47.041 1.00 33.53 410 LEU A N 1
ATOM 3169 C CA . LEU A 1 417 ? 9.594 17.432 48.257 1.00 33.71 410 LEU A CA 1
ATOM 3170 C C . LEU A 1 417 ? 8.222 17.003 48.769 1.00 36.94 410 LEU A C 1
ATOM 3171 O O . LEU A 1 417 ? 8.046 16.734 49.951 1.00 35.97 410 LEU A O 1
ATOM 3176 N N . ALA A 1 418 ? 7.251 16.929 47.867 1.00 33.37 411 ALA A N 1
ATOM 3177 C CA . ALA A 1 418 ? 5.902 16.538 48.243 1.00 36.18 411 ALA A CA 1
ATOM 3178 C C . ALA A 1 418 ? 5.865 15.109 48.769 1.00 37.58 411 ALA A C 1
ATOM 3179 O O . ALA A 1 418 ? 5.156 14.809 49.725 1.00 36.41 411 ALA A O 1
ATOM 3181 N N . GLU A 1 419 ? 6.644 14.232 48.143 1.00 37.80 412 GLU A N 1
ATOM 3182 C CA . GLU A 1 419 ? 6.688 12.824 48.531 1.00 37.19 412 GLU A CA 1
ATOM 3183 C C . GLU A 1 419 ? 7.305 12.576 49.898 1.00 38.91 412 GLU A C 1
ATOM 3184 O O . GLU A 1 419 ? 7.188 11.482 50.454 1.00 41.63 412 GLU A O 1
ATOM 3190 N N . SER A 1 420 ? 7.953 13.595 50.444 1.00 39.80 413 SER A N 1
ATOM 3191 C CA . SER A 1 420 ? 8.571 13.471 51.746 1.00 34.98 413 SER A CA 1
ATOM 3192 C C . SER A 1 420 ? 7.716 14.098 52.846 1.00 39.46 413 SER A C 1
ATOM 3193 O O . SER A 1 420 ? 8.176 14.233 53.981 1.00 39.76 413 SER A O 1
ATOM 3204 N N . SER A 1 422 ? 4.042 14.430 55.281 1.00 41.15 415 SER A N 1
ATOM 3205 C CA . SER A 1 422 ? 3.276 13.516 56.137 1.00 41.63 415 SER A CA 1
ATOM 3206 C C . SER A 1 422 ? 2.218 12.716 55.384 1.00 43.62 415 SER A C 1
ATOM 3207 O O . SER A 1 422 ? 2.049 11.518 55.610 1.00 46.72 415 SER A O 1
ATOM 3210 N N . ARG A 1 423 ? 1.493 13.393 54.504 1.00 43.49 416 ARG A N 1
ATOM 3211 C CA . ARG A 1 423 ? 0.455 12.754 53.702 1.00 44.39 416 ARG A CA 1
ATOM 3212 C C . ARG A 1 423 ? 0.772 13.063 52.234 1.00 41.54 416 ARG A C 1
ATOM 3213 O O . ARG A 1 423 ? 0.192 13.968 51.643 1.00 41.83 416 ARG A O 1
ATOM 3221 N N . PRO A 1 424 ? 1.711 12.320 51.634 1.00 41.21 417 PRO A N 1
ATOM 3222 C CA . PRO A 1 424 ? 2.072 12.556 50.231 1.00 40.97 417 PRO A CA 1
ATOM 3223 C C . PRO A 1 424 ? 0.863 12.481 49.303 1.00 39.94 417 PRO A C 1
ATOM 3224 O O . PRO A 1 424 ? -0.130 11.828 49.621 1.00 40.46 417 PRO A O 1
ATOM 3228 N N . PRO A 1 425 ? 0.924 13.168 48.149 1.00 39.77 418 PRO A N 1
ATOM 3229 C CA . PRO A 1 425 ? -0.200 13.124 47.210 1.00 39.06 418 PRO A CA 1
ATOM 3230 C C . PRO A 1 425 ? -0.341 11.687 46.724 1.00 37.96 418 PRO A C 1
ATOM 3231 O O . PRO A 1 425 ? 0.636 10.942 46.704 1.00 37.48 418 PRO A O 1
ATOM 3235 N N . GLU A 1 426 ? -1.552 11.296 46.349 1.00 38.82 419 GLU A N 1
ATOM 3236 C CA . GLU A 1 426 ? -1.773 9.951 45.842 1.00 38.22 419 GLU A CA 1
ATOM 3237 C C . GLU A 1 426 ? -0.897 9.783 44.600 1.00 39.82 419 GLU A C 1
ATOM 3238 O O . GLU A 1 426 ? -0.230 8.763 44.415 1.00 39.48 419 GLU A O 1
ATOM 3244 N N . LYS A 1 427 ? -0.909 10.801 43.750 1.00 37.49 420 LYS A N 1
ATOM 3245 C CA . LYS A 1 427 ? -0.122 10.777 42.529 1.00 40.61 420 LYS A CA 1
ATOM 3246 C C . LYS A 1 427 ? 0.272 12.195 42.136 1.00 38.27 420 LYS A C 1
ATOM 3247 O O . LYS A 1 427 ? -0.515 13.133 42.299 1.00 37.28 420 LYS A O 1
ATOM 3253 N N . THR A 1 428 ? 1.493 12.340 41.631 1.00 36.89 421 THR A N 1
ATOM 3254 C CA . THR A 1 428 ? 2.005 13.629 41.181 1.00 35.07 421 THR A CA 1
ATOM 3255 C C . THR A 1 428 ? 2.404 13.500 39.714 1.00 37.68 421 THR A C 1
ATOM 3256 O O . THR A 1 428 ? 3.115 12.567 39.339 1.00 38.69 421 THR A O 1
ATOM 3260 N N . LEU A 1 429 ? 1.943 14.422 38.878 1.00 36.40 422 LEU A N 1
ATOM 3261 C CA . LEU A 1 429 ? 2.298 14.374 37.465 1.00 35.92 422 LEU A CA 1
ATOM 3262 C C . LEU A 1 429 ? 3.191 15.542 37.088 1.00 33.05 422 LEU A C 1
ATOM 3263 O O . LEU A 1 429 ? 3.060 16.639 37.633 1.00 33.25 422 LEU A O 1
ATOM 3268 N N . ILE A 1 430 ? 4.109 15.299 36.160 1.00 33.86 423 ILE A N 1
ATOM 3269 C CA . ILE A 1 430 ? 4.998 16.343 35.677 1.00 35.69 423 ILE A CA 1
ATOM 3270 C C . ILE A 1 430 ? 4.304 16.891 34.434 1.00 35.45 423 ILE A C 1
ATOM 3271 O O . ILE A 1 430 ? 4.294 16.241 33.390 1.00 38.65 423 ILE A O 1
ATOM 3276 N N . GLY A 1 431 ? 3.717 18.081 34.558 1.00 35.27 424 GLY A N 1
ATOM 3277 C CA . GLY A 1 431 ? 2.992 18.676 33.450 1.00 35.10 424 GLY A CA 1
ATOM 3278 C C . GLY A 1 431 ? 3.808 19.137 32.258 1.00 36.92 424 GLY A C 1
ATOM 3279 O O . GLY A 1 431 ? 4.956 19.583 32.396 1.00 34.36 424 GLY A O 1
ATOM 3280 N N . GLU A 1 432 ? 3.194 19.035 31.081 1.00 32.69 425 GLU A N 1
ATOM 3281 C CA . GLU A 1 432 ? 3.815 19.431 29.821 1.00 35.65 425 GLU A CA 1
ATOM 3282 C C . GLU A 1 432 ? 2.869 20.350 29.062 1.00 36.82 425 GLU A C 1
ATOM 3283 O O . GLU A 1 432 ? 1.652 20.257 29.224 1.00 34.69 425 GLU A O 1
ATOM 3289 N N . ASN A 1 433 ? 3.428 21.227 28.231 1.00 33.19 426 ASN A N 1
ATOM 3290 C CA . ASN A 1 433 ? 2.616 22.120 27.422 1.00 34.55 426 ASN A CA 1
ATOM 3291 C C . ASN A 1 433 ? 1.929 21.273 26.343 1.00 39.25 426 ASN A C 1
ATOM 3292 O O . ASN A 1 433 ? 2.549 20.398 25.739 1.00 33.97 426 ASN A O 1
ATOM 3297 N N . GLY A 1 434 ? 0.647 21.526 26.111 1.00 37.48 427 GLY A N 1
ATOM 3298 C CA . GLY A 1 434 ? -0.074 20.788 25.089 1.00 38.56 427 GLY A CA 1
ATOM 3299 C C . GLY A 1 434 ? -0.703 19.490 25.547 1.00 41.06 427 GLY A C 1
ATOM 3300 O O . GLY A 1 434 ? -1.498 18.894 24.817 1.00 41.13 427 GLY A O 1
ATOM 3301 N N . ALA A 1 435 ? -0.349 19.040 26.747 1.00 38.76 428 ALA A N 1
ATOM 3302 C CA . ALA A 1 435 ? -0.914 17.808 27.267 1.00 38.14 428 ALA A CA 1
ATOM 3303 C C . ALA A 1 435 ? -2.310 18.091 27.819 1.00 37.57 428 ALA A C 1
ATOM 3304 O O . ALA A 1 435 ? -2.601 19.205 28.264 1.00 34.87 428 ALA A O 1
ATOM 3306 N N . VAL A 1 436 ? -3.167 17.075 27.776 1.00 37.53 429 VAL A N 1
ATOM 3307 C CA . VAL A 1 436 ? -4.536 17.182 28.257 1.00 35.91 429 VAL A CA 1
ATOM 3308 C C . VAL A 1 436 ? -4.699 16.302 29.488 1.00 38.26 429 VAL A C 1
ATOM 3309 O O . VAL A 1 436 ? -4.596 15.081 29.401 1.00 39.72 429 VAL A O 1
ATOM 3313 N N . TYR A 1 437 ? -4.948 16.919 30.638 1.00 37.45 430 TYR A N 1
ATOM 3314 C CA . TYR A 1 437 ? -5.116 16.161 31.870 1.00 38.53 430 TYR A CA 1
ATOM 3315 C C . TYR A 1 437 ? -6.584 16.067 32.256 1.00 39.88 430 TYR A C 1
ATOM 3316 O O . TYR A 1 437 ? -7.313 17.060 32.228 1.00 40.91 430 TYR A O 1
ATOM 3325 N N . ARG A 1 438 ? -7.015 14.862 32.609 1.00 43.84 431 ARG A N 1
ATOM 3326 C CA . ARG A 1 438 ? -8.396 14.639 33.009 1.00 42.72 431 ARG A CA 1
ATOM 3327 C C . ARG A 1 438 ? -8.441 14.458 34.512 1.00 41.22 431 ARG A C 1
ATOM 3328 O O . ARG A 1 438 ? -7.736 13.617 35.069 1.00 40.69 431 ARG A O 1
ATOM 3336 N N . LEU A 1 439 ? -9.268 15.257 35.170 1.00 40.23 432 LEU A N 1
ATOM 3337 C CA . LEU A 1 439 ? -9.401 15.174 36.613 1.00 41.73 432 LEU A CA 1
ATOM 3338 C C . LEU A 1 439 ? -10.815 14.782 37.004 1.00 40.74 432 LEU A C 1
ATOM 3339 O O . LEU A 1 439 ? -11.785 15.396 36.571 1.00 38.93 432 LEU A O 1
ATOM 3344 N N . THR A 1 440 ? -10.923 13.729 37.803 1.00 41.87 433 THR A N 1
ATOM 3345 C CA . THR A 1 440 ? -12.215 13.285 38.303 1.00 46.44 433 THR A CA 1
ATOM 3346 C C . THR A 1 440 ? -12.029 13.309 39.810 1.00 47.20 433 THR A C 1
ATOM 3347 O O . THR A 1 440 ? -10.970 13.716 40.290 1.00 45.58 433 THR A O 1
ATOM 3351 N N . ARG A 1 441 ? -13.036 12.874 40.556 1.00 47.39 434 ARG A N 1
ATOM 3352 C CA . ARG A 1 441 ? -12.950 12.867 42.014 1.00 49.99 434 ARG A CA 1
ATOM 3353 C C . ARG A 1 441 ? -11.983 11.801 42.518 1.00 50.58 434 ARG A C 1
ATOM 3354 O O . ARG A 1 441 ? -11.467 11.901 43.632 1.00 53.52 434 ARG A O 1
ATOM 3362 N N . GLU A 1 442 ? -11.731 10.786 41.696 1.00 49.96 435 GLU A N 1
ATOM 3363 C CA . GLU A 1 442 ? -10.862 9.680 42.094 1.00 50.14 435 GLU A CA 1
ATOM 3364 C C . GLU A 1 442 ? -9.623 9.510 41.214 1.00 48.73 435 GLU A C 1
ATOM 3365 O O . GLU A 1 442 ? -8.713 8.752 41.556 1.00 48.04 435 GLU A O 1
ATOM 3371 N N . THR A 1 443 ? -9.580 10.209 40.084 1.00 46.98 436 THR A N 1
ATOM 3372 C CA . THR A 1 443 ? -8.446 10.064 39.183 1.00 45.49 436 THR A CA 1
ATOM 3373 C C . THR A 1 443 ? -7.892 11.355 38.599 1.00 43.07 436 THR A C 1
ATOM 3374 O O . THR A 1 443 ? -8.541 12.400 38.599 1.00 44.40 436 THR A O 1
ATOM 3378 N N . PHE A 1 444 ? -6.682 11.246 38.073 1.00 41.30 437 PHE A N 1
ATOM 3379 C CA . PHE A 1 444 ? -5.966 12.367 37.488 1.00 41.90 437 PHE A CA 1
ATOM 3380 C C . PHE A 1 444 ? -4.969 11.736 36.529 1.00 40.63 437 PHE A C 1
ATOM 3381 O O . PHE A 1 444 ? -4.111 10.963 36.952 1.00 44.37 437 PHE A O 1
ATOM 3389 N N . GLU A 1 445 ? -5.079 12.049 35.242 1.00 40.64 438 GLU A N 1
ATOM 3390 C CA . GLU A 1 445 ? -4.172 11.448 34.276 1.00 44.06 438 GLU A CA 1
ATOM 3391 C C . GLU A 1 445 ? -4.099 12.181 32.939 1.00 42.80 438 GLU A C 1
ATOM 3392 O O . GLU A 1 445 ? -5.048 12.844 32.527 1.00 42.96 438 GLU A O 1
ATOM 3398 N N . LYS A 1 446 ? -2.957 12.058 32.271 1.00 41.03 439 LYS A N 1
ATOM 3399 C CA . LYS A 1 446 ? -2.790 12.665 30.965 1.00 41.47 439 LYS A CA 1
ATOM 3400 C C . LYS A 1 446 ? -3.574 11.747 30.021 1.00 45.93 439 LYS A C 1
ATOM 3401 O O . LYS A 1 446 ? -3.351 10.536 30.015 1.00 45.92 439 LYS A O 1
ATOM 3407 N N . VAL A 1 447 ? -4.496 12.298 29.237 1.00 42.11 440 VAL A N 1
ATOM 3408 C CA . VAL A 1 447 ? -5.279 11.466 28.332 1.00 43.54 440 VAL A CA 1
ATOM 3409 C C . VAL A 1 447 ? -5.127 11.861 26.867 1.00 45.13 440 VAL A C 1
ATOM 3410 O O . VAL A 1 447 ? -5.752 11.265 26.006 1.00 45.58 440 VAL A O 1
ATOM 3414 N N . GLY A 1 448 ? -4.304 12.861 26.588 1.00 43.90 441 GLY A N 1
ATOM 3415 C CA . GLY A 1 448 ? -4.111 13.261 25.214 1.00 43.59 441 GLY A CA 1
ATOM 3416 C C . GLY A 1 448 ? -3.223 14.476 25.052 1.00 44.92 441 GLY A C 1
ATOM 3417 O O . GLY A 1 448 ? -2.547 14.909 25.991 1.00 40.60 441 GLY A O 1
ATOM 3418 N N . GLU A 1 449 ? -3.208 15.017 23.838 1.00 45.82 442 GLU A N 1
ATOM 3419 C CA . GLU A 1 449 ? -2.439 16.209 23.529 1.00 45.00 442 GLU A CA 1
ATOM 3420 C C . GLU A 1 449 ? -3.219 17.021 22.512 1.00 46.01 442 GLU A C 1
ATOM 3421 O O . GLU A 1 449 ? -4.135 16.512 21.873 1.00 45.51 442 GLU A O 1
ATOM 3427 N N . VAL A 1 450 ? -2.858 18.289 22.375 1.00 44.19 443 VAL A N 1
ATOM 3428 C CA . VAL A 1 450 ? -3.500 19.170 21.413 1.00 44.02 443 VAL A CA 1
ATOM 3429 C C . VAL A 1 450 ? -2.376 19.980 20.785 1.00 43.73 443 VAL A C 1
ATOM 3430 O O . VAL A 1 450 ? -1.306 20.113 21.375 1.00 46.20 443 VAL A O 1
ATOM 3434 N N . PRO A 1 451 ? -2.591 20.516 19.573 1.00 44.42 444 PRO A N 1
ATOM 3435 C CA . PRO A 1 451 ? -1.528 21.303 18.943 1.00 46.13 444 PRO A CA 1
ATOM 3436 C C . PRO A 1 451 ? -1.018 22.345 19.925 1.00 47.70 444 PRO A C 1
ATOM 3437 O O . PRO A 1 451 ? -1.810 23.073 20.528 1.00 47.66 444 PRO A O 1
ATOM 3441 N N . HIS A 1 452 ? 0.300 22.408 20.087 1.00 43.92 445 HIS A N 1
ATOM 3442 C CA . HIS A 1 452 ? 0.906 23.367 20.999 1.00 42.58 445 HIS A CA 1
ATOM 3443 C C . HIS A 1 452 ? 2.280 23.776 20.507 1.00 41.63 445 HIS A C 1
ATOM 3444 O O . HIS A 1 452 ? 2.838 23.167 19.595 1.00 44.13 445 HIS A O 1
ATOM 3451 N N . GLY A 1 453 ? 2.829 24.810 21.128 1.00 39.80 446 GLY A N 1
ATOM 3452 C CA . GLY A 1 453 ? 4.140 25.278 20.740 1.00 40.35 446 GLY A CA 1
ATOM 3453 C C . GLY A 1 453 ? 4.308 26.759 20.982 1.00 38.50 446 GLY A C 1
ATOM 3454 O O . GLY A 1 453 ? 3.642 27.353 21.833 1.00 34.92 446 GLY A O 1
ATOM 3455 N N . VAL A 1 454 ? 5.200 27.356 20.207 1.00 37.86 447 VAL A N 1
ATOM 3456 C CA . VAL A 1 454 ? 5.500 28.772 20.324 1.00 35.90 447 VAL A CA 1
ATOM 3457 C C . VAL A 1 454 ? 5.456 29.464 18.969 1.00 37.91 447 VAL A C 1
ATOM 3458 O O . VAL A 1 454 ? 5.494 28.827 17.922 1.00 39.49 447 VAL A O 1
ATOM 3462 N N . LEU A 1 455 ? 5.349 30.781 19.009 1.00 37.82 448 LEU A N 1
ATOM 3463 C CA . LEU A 1 455 ? 5.346 31.597 17.815 1.00 39.05 448 LEU A CA 1
ATOM 3464 C C . LEU A 1 455 ? 6.383 32.656 18.131 1.00 40.63 448 LEU A C 1
ATOM 3465 O O . LEU A 1 455 ? 6.424 33.177 19.253 1.00 36.84 448 LEU A O 1
ATOM 3470 N N . TYR A 1 456 ? 7.244 32.948 17.166 1.00 39.06 449 TYR A N 1
ATOM 3471 C CA . TYR A 1 456 ? 8.289 33.937 17.371 1.00 41.87 449 TYR A CA 1
ATOM 3472 C C . TYR A 1 456 ? 7.881 35.312 16.874 1.00 43.47 449 TYR A C 1
ATOM 3473 O O . TYR A 1 456 ? 7.313 35.454 15.790 1.00 46.35 449 TYR A O 1
ATOM 3482 N N . VAL A 1 457 ? 8.180 36.324 17.681 1.00 41.67 450 VAL A N 1
ATOM 3483 C CA . VAL A 1 457 ? 7.816 37.695 17.367 1.00 46.03 450 VAL A CA 1
ATOM 3484 C C . VAL A 1 457 ? 8.975 38.691 17.346 1.00 48.49 450 VAL A C 1
ATOM 3485 O O . VAL A 1 457 ? 9.761 38.765 18.291 1.00 43.89 450 VAL A O 1
ATOM 3489 N N . ASP A 1 458 ? 9.073 39.452 16.259 1.00 50.10 451 ASP A N 1
ATOM 3490 C CA . ASP A 1 458 ? 10.082 40.499 16.150 1.00 53.30 451 ASP A CA 1
ATOM 3491 C C . ASP A 1 458 ? 9.357 41.752 15.688 1.00 55.55 451 ASP A C 1
ATOM 3492 O O . ASP A 1 458 ? 8.134 41.744 15.554 1.00 53.30 451 ASP A O 1
ATOM 3497 N N . GLY A 1 459 ? 10.105 42.822 15.449 1.00 57.99 452 GLY A N 1
ATOM 3498 C CA . GLY A 1 459 ? 9.493 44.063 15.010 1.00 58.41 452 GLY A CA 1
ATOM 3499 C C . GLY A 1 459 ? 8.500 43.882 13.877 1.00 60.46 452 GLY A C 1
ATOM 3500 O O . GLY A 1 459 ? 7.394 44.419 13.924 1.00 64.25 452 GLY A O 1
ATOM 3501 N N . LEU A 1 460 ? 8.891 43.117 12.862 1.00 59.28 453 LEU A N 1
ATOM 3502 C CA . LEU A 1 460 ? 8.043 42.868 11.697 1.00 61.22 453 LEU A CA 1
ATOM 3503 C C . LEU A 1 460 ? 6.831 41.970 11.968 1.00 61.32 453 LEU A C 1
ATOM 3504 O O . LEU A 1 460 ? 6.356 41.270 11.070 1.00 61.19 453 LEU A O 1
ATOM 3509 N N . GLY A 1 461 ? 6.339 41.988 13.204 1.00 59.49 454 GLY A N 1
ATOM 3510 C CA . GLY A 1 461 ? 5.174 41.192 13.551 1.00 59.08 454 GLY A CA 1
ATOM 3511 C C . GLY A 1 461 ? 5.435 39.763 13.986 1.00 56.40 454 GLY A C 1
ATOM 3512 O O . GLY A 1 461 ? 6.578 39.321 14.091 1.00 57.05 454 GLY A O 1
ATOM 3513 N N . VAL A 1 462 ? 4.350 39.040 14.239 1.00 51.19 455 VAL A N 1
ATOM 3514 C CA . VAL A 1 462 ? 4.407 37.651 14.667 1.00 51.04 455 VAL A CA 1
ATOM 3515 C C . VAL A 1 462 ? 4.620 36.700 13.488 1.00 53.79 455 VAL A C 1
ATOM 3516 O O . VAL A 1 462 ? 4.092 36.916 12.395 1.00 50.79 455 VAL A O 1
ATOM 3520 N N . GLY A 1 463 ? 5.407 35.652 13.717 1.00 51.83 456 GLY A N 1
ATOM 3521 C CA . GLY A 1 463 ? 5.674 34.684 12.668 1.00 54.58 456 GLY A CA 1
ATOM 3522 C C . GLY A 1 463 ? 6.794 35.056 11.706 1.00 55.64 456 GLY A C 1
ATOM 3523 O O . GLY A 1 463 ? 7.241 34.213 10.926 1.00 55.44 456 GLY A O 1
ATOM 3524 N N . ASP A 1 464 ? 7.251 36.306 11.750 1.00 56.75 457 ASP A N 1
ATOM 3525 C CA . ASP A 1 464 ? 8.326 36.752 10.866 1.00 53.88 457 ASP A CA 1
ATOM 3526 C C . ASP A 1 464 ? 9.517 35.811 10.988 1.00 55.44 457 ASP A C 1
ATOM 3527 O O . ASP A 1 464 ? 10.340 35.708 10.076 1.00 55.72 457 ASP A O 1
ATOM 3532 N N . ILE A 1 465 ? 9.602 35.144 12.136 1.00 53.33 458 ILE A N 1
ATOM 3533 C CA . ILE A 1 465 ? 10.649 34.172 12.420 1.00 50.77 458 ILE A CA 1
ATOM 3534 C C . ILE A 1 465 ? 9.914 32.868 12.663 1.00 50.22 458 ILE A C 1
ATOM 3535 O O . ILE A 1 465 ? 8.880 32.852 13.331 1.00 49.74 458 ILE A O 1
ATOM 3540 N N . THR A 1 466 ? 10.438 31.774 12.127 1.00 49.97 459 THR A N 1
ATOM 3541 C CA . THR A 1 466 ? 9.782 30.485 12.288 1.00 50.66 459 THR A CA 1
ATOM 3542 C C . THR A 1 466 ? 10.709 29.392 12.793 1.00 51.03 459 THR A C 1
ATOM 3543 O O . THR A 1 466 ? 11.926 29.552 12.837 1.00 52.72 459 THR A O 1
ATOM 3547 N N . GLU A 1 467 ? 10.111 28.271 13.169 1.00 54.21 460 GLU A N 1
ATOM 3548 C CA . GLU A 1 467 ? 10.861 27.130 13.659 1.00 55.92 460 GLU A CA 1
ATOM 3549 C C . GLU A 1 467 ? 11.791 26.644 12.553 1.00 55.98 460 GLU A C 1
ATOM 3550 O O . GLU A 1 467 ? 12.909 26.191 12.816 1.00 55.44 460 GLU A O 1
ATOM 3556 N N . GLU A 1 468 ? 11.318 26.746 11.313 1.00 55.01 461 GLU A N 1
ATOM 3557 C CA . GLU A 1 468 ? 12.089 26.321 10.148 1.00 53.66 461 GLU A CA 1
ATOM 3558 C C . GLU A 1 468 ? 13.294 27.237 9.986 1.00 51.05 461 GLU A C 1
ATOM 3559 O O . GLU A 1 468 ? 14.427 26.777 9.868 1.00 53.01 461 GLU A O 1
ATOM 3565 N N . ILE A 1 469 ? 13.032 28.540 9.974 1.00 50.15 462 ILE A N 1
ATOM 3566 C CA . ILE A 1 469 ? 14.082 29.538 9.855 1.00 49.01 462 ILE A CA 1
ATOM 3567 C C . ILE A 1 469 ? 15.115 29.296 10.953 1.00 53.01 462 ILE A C 1
ATOM 3568 O O . ILE A 1 469 ? 16.326 29.381 10.720 1.00 50.67 462 ILE A O 1
ATOM 3573 N N . LEU A 1 470 ? 14.623 28.988 12.150 1.00 50.37 463 LEU A N 1
ATOM 3574 C CA . LEU A 1 470 ? 15.478 28.723 13.300 1.00 52.35 463 LEU A CA 1
ATOM 3575 C C . LEU A 1 470 ? 16.260 27.432 13.114 1.00 51.55 463 LEU A C 1
ATOM 3576 O O . LEU A 1 470 ? 17.439 27.359 13.451 1.00 50.92 463 LEU A O 1
ATOM 3581 N N . ALA A 1 471 ? 15.593 26.413 12.583 1.00 50.82 464 ALA A N 1
ATOM 3582 C CA . ALA A 1 471 ? 16.228 25.123 12.357 1.00 51.57 464 ALA A CA 1
ATOM 3583 C C . ALA A 1 471 ? 17.372 25.238 11.344 1.00 54.14 464 ALA A C 1
ATOM 3584 O O . ALA A 1 471 ? 18.439 24.651 11.537 1.00 49.80 464 ALA A O 1
ATOM 3586 N N . ASP A 1 472 ? 17.152 25.989 10.267 1.00 52.04 465 ASP A N 1
ATOM 3587 C CA . ASP A 1 472 ? 18.188 26.155 9.256 1.00 53.52 465 ASP A CA 1
ATOM 3588 C C . ASP A 1 472 ? 19.363 26.933 9.825 1.00 52.51 465 ASP A C 1
ATOM 3589 O O . ASP A 1 472 ? 20.516 26.649 9.502 1.00 53.04 465 ASP A O 1
ATOM 3594 N N . ARG A 1 473 ? 19.067 27.917 10.670 1.00 52.92 466 ARG A N 1
ATOM 3595 C CA . ARG A 1 473 ? 20.114 28.728 11.282 1.00 53.24 466 ARG A CA 1
ATOM 3596 C C . ARG A 1 473 ? 21.026 27.870 12.150 1.00 54.12 466 ARG A C 1
ATOM 3597 O O . ARG A 1 473 ? 22.230 28.104 12.208 1.00 53.60 466 ARG A O 1
ATOM 3605 N N . ARG A 1 474 ? 20.447 26.878 12.822 1.00 54.80 467 ARG A N 1
ATOM 3606 C CA . ARG A 1 474 ? 21.216 25.985 13.685 1.00 57.45 467 ARG A CA 1
ATOM 3607 C C . ARG A 1 474 ? 22.031 24.993 12.864 1.00 56.54 467 ARG A C 1
ATOM 3608 O O . ARG A 1 474 ? 23.205 24.746 13.154 1.00 53.88 467 ARG A O 1
ATOM 3616 N N . HIS A 1 475 ? 21.396 24.414 11.849 1.00 54.57 468 HIS A N 1
ATOM 3617 C CA . HIS A 1 475 ? 22.064 23.456 10.972 1.00 54.08 468 HIS A CA 1
ATOM 3618 C C . HIS A 1 475 ? 23.243 24.197 10.354 1.00 52.83 468 HIS A C 1
ATOM 3619 O O . HIS A 1 475 ? 24.324 23.647 10.169 1.00 55.05 468 HIS A O 1
ATOM 3634 N N . ALA A 1 477 ? 24.688 27.180 11.633 1.00 54.64 470 ALA A N 1
ATOM 3635 C CA . ALA A 1 477 ? 25.611 27.553 12.703 1.00 53.36 470 ALA A CA 1
ATOM 3636 C C . ALA A 1 477 ? 26.540 26.437 13.187 1.00 52.17 470 ALA A C 1
ATOM 3637 O O . ALA A 1 477 ? 27.664 26.700 13.605 1.00 48.84 470 ALA A O 1
ATOM 3639 N N . GLU A 1 478 ? 26.078 25.195 13.118 1.00 51.56 471 GLU A N 1
ATOM 3640 C CA . GLU A 1 478 ? 26.865 24.062 13.596 1.00 54.69 471 GLU A CA 1
ATOM 3641 C C . GLU A 1 478 ? 27.642 23.244 12.561 1.00 56.47 471 GLU A C 1
ATOM 3642 O O . GLU A 1 478 ? 28.707 22.703 12.868 1.00 55.08 471 GLU A O 1
ATOM 3648 N N . GLU A 1 479 ? 27.119 23.149 11.342 1.00 51.76 472 GLU A N 1
ATOM 3649 C CA . GLU A 1 479 ? 27.772 22.349 10.312 1.00 54.43 472 GLU A CA 1
ATOM 3650 C C . GLU A 1 479 ? 28.349 23.131 9.131 1.00 51.72 472 GLU A C 1
ATOM 3651 O O . GLU A 1 479 ? 29.175 22.610 8.379 1.00 51.58 472 GLU A O 1
ATOM 3657 N N . GLY A 1 480 ? 27.921 24.375 8.963 1.00 50.67 473 GLY A N 1
ATOM 3658 C CA . GLY A 1 480 ? 28.432 25.162 7.858 1.00 49.97 473 GLY A CA 1
ATOM 3659 C C . GLY A 1 480 ? 27.573 25.082 6.608 1.00 48.33 473 GLY A C 1
ATOM 3660 O O . GLY A 1 480 ? 26.446 24.577 6.638 1.00 48.19 473 GLY A O 1
ATOM 3661 N N . LEU A 1 481 ? 28.120 25.559 5.494 1.00 45.78 474 LEU A N 1
ATOM 3662 C CA . LEU A 1 481 ? 27.381 25.586 4.240 1.00 42.43 474 LEU A CA 1
ATOM 3663 C C . LEU A 1 481 ? 28.178 25.183 3.006 1.00 43.23 474 LEU A C 1
ATOM 3664 O O . LEU A 1 481 ? 29.344 25.548 2.863 1.00 41.99 474 LEU A O 1
ATOM 3669 N N . VAL A 1 482 ? 27.526 24.442 2.114 1.00 40.91 475 VAL A N 1
ATOM 3670 C CA . VAL A 1 482 ? 28.130 24.010 0.856 1.00 42.10 475 VAL A CA 1
ATOM 3671 C C . VAL A 1 482 ? 27.176 24.327 -0.300 1.00 42.14 475 VAL A C 1
ATOM 3672 O O . VAL A 1 482 ? 26.163 23.655 -0.480 1.00 40.37 475 VAL A O 1
ATOM 3676 N N . VAL A 1 483 ? 27.504 25.355 -1.075 1.00 40.63 476 VAL A N 1
ATOM 3677 C CA . VAL A 1 483 ? 26.674 25.758 -2.211 1.00 42.04 476 VAL A CA 1
ATOM 3678 C C . VAL A 1 483 ? 27.204 25.196 -3.532 1.00 43.77 476 VAL A C 1
ATOM 3679 O O . VAL A 1 483 ? 28.328 25.488 -3.935 1.00 41.32 476 VAL A O 1
ATOM 3683 N N . ILE A 1 484 ? 26.381 24.383 -4.192 1.00 43.78 477 ILE A N 1
ATOM 3684 C CA . ILE A 1 484 ? 26.736 23.769 -5.472 1.00 45.18 477 ILE A CA 1
ATOM 3685 C C . ILE A 1 484 ? 25.934 24.395 -6.613 1.00 45.34 477 ILE A C 1
ATOM 3686 O O . ILE A 1 484 ? 24.742 24.126 -6.766 1.00 45.54 477 ILE A O 1
ATOM 3691 N N . THR A 1 485 ? 26.596 25.231 -7.407 1.00 44.73 478 THR A N 1
ATOM 3692 C CA . THR A 1 485 ? 25.965 25.896 -8.542 1.00 45.36 478 THR A CA 1
ATOM 3693 C C . THR A 1 485 ? 26.089 25.043 -9.806 1.00 47.18 478 THR A C 1
ATOM 3694 O O . THR A 1 485 ? 27.190 24.853 -10.326 1.00 45.09 478 THR A O 1
ATOM 3698 N N . ALA A 1 486 ? 24.961 24.546 -10.308 1.00 45.99 479 ALA A N 1
ATOM 3699 C CA . ALA A 1 486 ? 24.970 23.698 -11.499 1.00 47.73 479 ALA A CA 1
ATOM 3700 C C . ALA A 1 486 ? 24.157 24.241 -12.675 1.00 48.62 479 ALA A C 1
ATOM 3701 O O . ALA A 1 486 ? 22.969 24.536 -12.541 1.00 48.56 479 ALA A O 1
ATOM 3703 N N . LEU A 1 487 ? 24.813 24.358 -13.827 1.00 47.71 480 LEU A N 1
ATOM 3704 C CA . LEU A 1 487 ? 24.176 24.840 -15.051 1.00 50.26 480 LEU A CA 1
ATOM 3705 C C . LEU A 1 487 ? 23.827 23.660 -15.947 1.00 49.39 480 LEU A C 1
ATOM 3706 O O . LEU A 1 487 ? 24.705 23.038 -16.544 1.00 47.93 480 LEU A O 1
ATOM 3711 N N . ALA A 1 488 ? 22.540 23.349 -16.027 1.00 50.03 481 ALA A N 1
ATOM 3712 C CA . ALA A 1 488 ? 22.071 22.238 -16.844 1.00 53.44 481 ALA A CA 1
ATOM 3713 C C . ALA A 1 488 ? 21.872 22.649 -18.299 1.00 55.12 481 ALA A C 1
ATOM 3714 O O . ALA A 1 488 ? 20.871 23.276 -18.646 1.00 56.70 481 ALA A O 1
ATOM 3716 N N . GLY A 1 489 ? 22.841 22.291 -19.138 1.00 55.30 482 GLY A N 1
ATOM 3717 C CA . GLY A 1 489 ? 22.787 22.601 -20.558 1.00 54.67 482 GLY A CA 1
ATOM 3718 C C . GLY A 1 489 ? 23.579 21.547 -21.312 1.00 52.44 482 GLY A C 1
ATOM 3719 O O . GLY A 1 489 ? 23.921 20.515 -20.737 1.00 52.78 482 GLY A O 1
ATOM 3720 N N . GLU A 1 490 ? 23.874 21.782 -22.587 1.00 51.44 483 GLU A N 1
ATOM 3721 C CA . GLU A 1 490 ? 24.643 20.806 -23.354 1.00 51.84 483 GLU A CA 1
ATOM 3722 C C . GLU A 1 490 ? 26.123 20.884 -22.992 1.00 50.49 483 GLU A C 1
ATOM 3723 O O . GLU A 1 490 ? 26.898 19.977 -23.305 1.00 51.38 483 GLU A O 1
ATOM 3729 N N . ASP A 1 491 ? 26.505 21.979 -22.337 1.00 47.79 484 ASP A N 1
ATOM 3730 C CA . ASP A 1 491 ? 27.876 22.174 -21.862 1.00 50.28 484 ASP A CA 1
ATOM 3731 C C . ASP A 1 491 ? 27.756 22.469 -20.361 1.00 47.46 484 ASP A C 1
ATOM 3732 O O . ASP A 1 491 ? 27.975 23.593 -19.918 1.00 45.73 484 ASP A O 1
ATOM 3737 N N . PRO A 1 492 ? 27.391 21.448 -19.566 1.00 44.73 485 PRO A N 1
ATOM 3738 C CA . PRO A 1 492 ? 27.216 21.535 -18.113 1.00 49.20 485 PRO A CA 1
ATOM 3739 C C . PRO A 1 492 ? 28.355 22.234 -17.383 1.00 48.94 485 PRO A C 1
ATOM 3740 O O . PRO A 1 492 ? 29.518 22.136 -17.776 1.00 45.33 485 PRO A O 1
ATOM 3744 N N . VAL A 1 493 ? 28.003 22.929 -16.308 1.00 47.60 486 VAL A N 1
ATOM 3745 C CA . VAL A 1 493 ? 28.978 23.637 -15.490 1.00 47.75 486 VAL A CA 1
ATOM 3746 C C . VAL A 1 493 ? 28.640 23.435 -14.019 1.00 46.40 486 VAL A C 1
ATOM 3747 O O . VAL A 1 493 ? 27.479 23.511 -13.624 1.00 45.83 486 VAL A O 1
ATOM 3751 N N . VAL A 1 494 ? 29.655 23.166 -13.210 1.00 46.81 487 VAL A N 1
ATOM 3752 C CA . VAL A 1 494 ? 29.436 22.972 -11.789 1.00 45.82 487 VAL A CA 1
ATOM 3753 C C . VAL A 1 494 ? 30.505 23.671 -10.972 1.00 47.84 487 VAL A C 1
ATOM 3754 O O . VAL A 1 494 ? 31.700 23.466 -11.182 1.00 47.48 487 VAL A O 1
ATOM 3758 N N . GLU A 1 495 ? 30.063 24.522 -10.054 1.00 44.48 488 GLU A N 1
ATOM 3759 C CA . GLU A 1 495 ? 30.964 25.244 -9.173 1.00 44.68 488 GLU A CA 1
ATOM 3760 C C . GLU A 1 495 ? 30.518 24.997 -7.748 1.00 46.60 488 GLU A C 1
ATOM 3761 O O . GLU A 1 495 ? 29.324 25.030 -7.449 1.00 45.40 488 GLU A O 1
ATOM 3767 N N . VAL A 1 496 ? 31.481 24.746 -6.871 1.00 45.12 489 VAL A N 1
ATOM 3768 C CA . VAL A 1 496 ? 31.180 24.481 -5.476 1.00 44.22 489 VAL A CA 1
ATOM 3769 C C . VAL A 1 496 ? 31.931 25.449 -4.581 1.00 43.84 489 VAL A C 1
ATOM 3770 O O . VAL A 1 496 ? 33.128 25.656 -4.747 1.00 41.91 489 VAL A O 1
ATOM 3774 N N . VAL A 1 497 ? 31.221 26.046 -3.634 1.00 40.33 490 VAL A N 1
ATOM 3775 C CA . VAL A 1 497 ? 31.835 26.982 -2.703 1.00 39.90 490 VAL A CA 1
ATOM 3776 C C . VAL A 1 497 ? 31.302 26.665 -1.308 1.00 43.56 490 VAL A C 1
ATOM 3777 O O . VAL A 1 497 ? 30.244 26.056 -1.175 1.00 41.62 490 VAL A O 1
ATOM 3781 N N . SER A 1 498 ? 32.028 27.051 -0.265 1.00 41.37 491 SER A N 1
ATOM 3782 C CA . SER A 1 498 ? 31.564 26.756 1.088 1.00 43.00 491 SER A CA 1
ATOM 3783 C C . SER A 1 498 ? 31.872 27.873 2.068 1.00 46.65 491 SER A C 1
ATOM 3784 O O . SER A 1 498 ? 32.646 28.782 1.767 1.00 46.47 491 SER A O 1
ATOM 3787 N N . ARG A 1 499 ? 31.242 27.806 3.238 1.00 46.55 492 ARG A N 1
ATOM 3788 C CA . ARG A 1 499 ? 31.453 28.793 4.289 1.00 46.06 492 ARG A CA 1
ATOM 3789 C C . ARG A 1 499 ? 31.137 28.144 5.627 1.00 46.43 492 ARG A C 1
ATOM 3790 O O . ARG A 1 499 ? 30.141 27.428 5.758 1.00 44.56 492 ARG A O 1
ATOM 3798 N N . GLY A 1 500 ? 32.002 28.383 6.611 1.00 47.47 493 GLY A N 1
ATOM 3799 C CA . GLY A 1 500 ? 31.809 27.808 7.930 1.00 48.21 493 GLY A CA 1
ATOM 3800 C C . GLY A 1 500 ? 31.925 26.298 7.879 1.00 48.09 493 GLY A C 1
ATOM 3801 O O . GLY A 1 500 ? 31.430 25.589 8.756 1.00 49.17 493 GLY A O 1
ATOM 3802 N N . PHE A 1 501 ? 32.585 25.807 6.837 1.00 44.68 494 PHE A N 1
ATOM 3803 C CA . PHE A 1 501 ? 32.776 24.377 6.644 1.00 44.88 494 PHE A CA 1
ATOM 3804 C C . PHE A 1 501 ? 34.221 24.013 6.963 1.00 49.31 494 PHE A C 1
ATOM 3805 O O . PHE A 1 501 ? 35.146 24.779 6.690 1.00 46.29 494 PHE A O 1
ATOM 3813 N N . VAL A 1 502 ? 34.394 22.842 7.560 1.00 48.25 495 VAL A N 1
ATOM 3814 C CA . VAL A 1 502 ? 35.701 22.327 7.937 1.00 51.93 495 VAL A CA 1
ATOM 3815 C C . VAL A 1 502 ? 36.708 22.371 6.786 1.00 54.51 495 VAL A C 1
ATOM 3816 O O . VAL A 1 502 ? 36.414 21.925 5.674 1.00 52.37 495 VAL A O 1
ATOM 3820 N N . LYS A 1 503 ? 37.890 22.918 7.067 1.00 53.60 496 LYS A N 1
ATOM 3821 C CA . LYS A 1 503 ? 38.964 23.024 6.080 1.00 53.56 496 LYS A CA 1
ATOM 3822 C C . LYS A 1 503 ? 39.163 21.703 5.358 1.00 55.69 496 LYS A C 1
ATOM 3823 O O . LYS A 1 503 ? 39.351 21.666 4.143 1.00 54.25 496 LYS A O 1
ATOM 3829 N N . ALA A 1 504 ? 39.132 20.618 6.123 1.00 54.92 497 ALA A N 1
ATOM 3830 C CA . ALA A 1 504 ? 39.305 19.291 5.562 1.00 54.70 497 ALA A CA 1
ATOM 3831 C C . ALA A 1 504 ? 38.288 19.067 4.453 1.00 54.39 497 ALA A C 1
ATOM 3832 O O . ALA A 1 504 ? 38.642 18.634 3.359 1.00 55.42 497 ALA A O 1
ATOM 3834 N N . GLY A 1 505 ? 37.024 19.365 4.739 1.00 53.04 498 GLY A N 1
ATOM 3835 C CA . GLY A 1 505 ? 35.981 19.190 3.741 1.00 53.34 498 GLY A CA 1
ATOM 3836 C C . GLY A 1 505 ? 36.143 20.180 2.604 1.00 49.92 498 GLY A C 1
ATOM 3837 O O . GLY A 1 505 ? 35.829 19.887 1.450 1.00 50.52 498 GLY A O 1
ATOM 3838 N N . GLU A 1 506 ? 36.644 21.361 2.946 1.00 48.73 499 GLU A N 1
ATOM 3839 C CA . GLU A 1 506 ? 36.873 22.431 1.986 1.00 50.81 499 GLU A CA 1
ATOM 3840 C C . GLU A 1 506 ? 37.828 21.979 0.881 1.00 52.25 499 GLU A C 1
ATOM 3841 O O . GLU A 1 506 ? 37.862 22.566 -0.204 1.00 52.01 499 GLU A O 1
ATOM 3847 N N . ARG A 1 507 ? 38.603 20.934 1.160 1.00 52.35 500 ARG A N 1
ATOM 3848 C CA . ARG A 1 507 ? 39.556 20.410 0.183 1.00 53.70 500 ARG A CA 1
ATOM 3849 C C . ARG A 1 507 ? 38.925 19.284 -0.629 1.00 52.54 500 ARG A C 1
ATOM 3850 O O . ARG A 1 507 ? 39.560 18.724 -1.521 1.00 51.04 500 ARG A O 1
ATOM 3858 N N . LEU A 1 508 ? 37.677 18.951 -0.317 1.00 50.20 501 LEU A N 1
ATOM 3859 C CA . LEU A 1 508 ? 36.981 17.887 -1.031 1.00 50.07 501 LEU A CA 1
ATOM 3860 C C . LEU A 1 508 ? 35.895 18.443 -1.951 1.00 48.61 501 LEU A C 1
ATOM 3861 O O . LEU A 1 508 ? 35.101 17.688 -2.515 1.00 49.67 501 LEU A O 1
ATOM 3866 N N . LEU A 1 509 ? 35.863 19.762 -2.104 1.00 47.70 502 LEU A N 1
ATOM 3867 C CA . LEU A 1 509 ? 34.858 20.400 -2.944 1.00 49.01 502 LEU A CA 1
ATOM 3868 C C . LEU A 1 509 ? 35.078 20.080 -4.423 1.00 50.19 502 LEU A C 1
ATOM 3869 O O . LEU A 1 509 ? 34.130 20.057 -5.214 1.00 49.56 502 LEU A O 1
ATOM 3874 N N . GLY A 1 510 ? 36.329 19.815 -4.788 1.00 50.40 503 GLY A N 1
ATOM 3875 C CA . GLY A 1 510 ? 36.632 19.460 -6.161 1.00 51.46 503 GLY A CA 1
ATOM 3876 C C . GLY A 1 510 ? 35.983 18.122 -6.458 1.00 50.86 503 GLY A C 1
ATOM 3877 O O . GLY A 1 510 ? 35.434 17.909 -7.540 1.00 52.65 503 GLY A O 1
ATOM 3878 N N . GLU A 1 511 ? 36.039 17.216 -5.486 1.00 50.82 504 GLU A N 1
ATOM 3879 C CA . GLU A 1 511 ? 35.440 15.891 -5.632 1.00 51.82 504 GLU A CA 1
ATOM 3880 C C . GLU A 1 511 ? 33.924 16.029 -5.621 1.00 52.91 504 GLU A C 1
ATOM 3881 O O . GLU A 1 511 ? 33.202 15.229 -6.225 1.00 50.63 504 GLU A O 1
ATOM 3887 N N . VAL A 1 512 ? 33.446 17.051 -4.921 1.00 51.92 505 VAL A N 1
ATOM 3888 C CA . VAL A 1 512 ? 32.019 17.317 -4.852 1.00 51.94 505 VAL A CA 1
ATOM 3889 C C . VAL A 1 512 ? 31.584 17.772 -6.241 1.00 50.87 505 VAL A C 1
ATOM 3890 O O . VAL A 1 512 ? 30.668 17.210 -6.841 1.00 48.22 505 VAL A O 1
ATOM 3894 N N . ARG A 1 513 ? 32.261 18.796 -6.744 1.00 49.78 506 ARG A N 1
ATOM 3895 C CA . ARG A 1 513 ? 31.964 19.337 -8.056 1.00 49.84 506 ARG A CA 1
ATOM 3896 C C . ARG A 1 513 ? 31.901 18.226 -9.095 1.00 51.74 506 ARG A C 1
ATOM 3897 O O . ARG A 1 513 ? 30.996 18.179 -9.930 1.00 52.16 506 ARG A O 1
ATOM 3905 N N . ARG A 1 514 ? 32.871 17.325 -9.020 1.00 52.05 507 ARG A N 1
ATOM 3906 C CA . ARG A 1 514 ? 32.980 16.221 -9.958 1.00 51.91 507 ARG A CA 1
ATOM 3907 C C . ARG A 1 514 ? 31.802 15.259 -9.924 1.00 52.72 507 ARG A C 1
ATOM 3908 O O . ARG A 1 514 ? 31.263 14.909 -10.975 1.00 52.13 507 ARG A O 1
ATOM 3924 N N . ALA A 1 516 ? 28.955 15.929 -8.824 1.00 49.28 509 ALA A N 1
ATOM 3925 C CA . ALA A 1 516 ? 27.769 16.716 -9.138 1.00 54.05 509 ALA A CA 1
ATOM 3926 C C . ALA A 1 516 ? 27.643 16.800 -10.662 1.00 52.73 509 ALA A C 1
ATOM 3927 O O . ALA A 1 516 ? 26.538 16.791 -11.205 1.00 49.12 509 ALA A O 1
ATOM 3929 N N . LEU A 1 517 ? 28.789 16.872 -11.337 1.00 50.68 510 LEU A N 1
ATOM 3930 C CA . LEU A 1 517 ? 28.843 16.952 -12.796 1.00 50.63 510 LEU A CA 1
ATOM 3931 C C . LEU A 1 517 ? 28.272 15.696 -13.443 1.00 54.25 510 LEU A C 1
ATOM 3932 O O . LEU A 1 517 ? 27.491 15.768 -14.397 1.00 55.01 510 LEU A O 1
ATOM 3937 N N . GLU A 1 518 ? 28.683 14.544 -12.927 1.00 54.43 511 GLU A N 1
ATOM 3938 C CA . GLU A 1 518 ? 28.213 13.270 -13.443 1.00 57.26 511 GLU A CA 1
ATOM 3939 C C . GLU A 1 518 ? 26.699 13.201 -13.262 1.00 57.61 511 GLU A C 1
ATOM 3940 O O . GLU A 1 518 ? 25.972 12.742 -14.147 1.00 59.68 511 GLU A O 1
ATOM 3946 N N . ALA A 1 519 ? 26.231 13.669 -12.110 1.00 55.60 512 ALA A N 1
ATOM 3947 C CA . ALA A 1 519 ? 24.807 13.673 -11.810 1.00 55.38 512 ALA A CA 1
ATOM 3948 C C . ALA A 1 519 ? 24.109 14.652 -12.745 1.00 57.34 512 ALA A C 1
ATOM 3949 O O . ALA A 1 519 ? 23.051 14.352 -13.300 1.00 59.67 512 ALA A O 1
ATOM 3951 N N . LEU A 1 520 ? 24.716 15.821 -12.921 1.00 56.01 513 LEU A N 1
ATOM 3952 C CA . LEU A 1 520 ? 24.165 16.853 -13.786 1.00 55.07 513 LEU A CA 1
ATOM 3953 C C . LEU A 1 520 ? 24.051 16.355 -15.224 1.00 57.67 513 LEU A C 1
ATOM 3954 O O . LEU A 1 520 ? 23.013 16.518 -15.868 1.00 57.72 513 LEU A O 1
ATOM 3959 N N . LYS A 1 521 ? 25.119 15.740 -15.722 1.00 58.99 514 LYS A N 1
ATOM 3960 C CA . LYS A 1 521 ? 25.133 15.228 -17.087 1.00 60.81 514 LYS A CA 1
ATOM 3961 C C . LYS A 1 521 ? 24.112 14.119 -17.288 1.00 63.36 514 LYS A C 1
ATOM 3962 O O . LYS A 1 521 ? 23.380 14.114 -18.277 1.00 65.20 514 LYS A O 1
ATOM 3968 N N . ASN A 1 522 ? 24.065 13.175 -16.355 1.00 63.92 515 ASN A N 1
ATOM 3969 C CA . ASN A 1 522 ? 23.109 12.083 -16.456 1.00 66.46 515 ASN A CA 1
ATOM 3970 C C . ASN A 1 522 ? 21.705 12.673 -16.381 1.00 67.61 515 ASN A C 1
ATOM 3971 O O . ASN A 1 522 ? 20.787 12.215 -17.063 1.00 70.59 515 ASN A O 1
ATOM 3976 N N . GLY A 1 523 ? 21.548 13.700 -15.552 1.00 64.90 516 GLY A N 1
ATOM 3977 C CA . GLY A 1 523 ? 20.255 14.339 -15.408 1.00 65.37 516 GLY A CA 1
ATOM 3978 C C . GLY A 1 523 ? 19.795 14.933 -16.724 1.00 65.62 516 GLY A C 1
ATOM 3979 O O . GLY A 1 523 ? 18.648 14.744 -17.132 1.00 67.03 516 GLY A O 1
ATOM 3980 N N . VAL A 1 524 ? 20.694 15.656 -17.387 1.00 64.61 517 VAL A N 1
ATOM 3981 C CA . VAL A 1 524 ? 20.391 16.275 -18.672 1.00 64.15 517 VAL A CA 1
ATOM 3982 C C . VAL A 1 524 ? 20.099 15.187 -19.693 1.00 67.55 517 VAL A C 1
ATOM 3983 O O . VAL A 1 524 ? 18.988 15.078 -20.208 1.00 67.11 517 VAL A O 1
ATOM 3987 N N . ARG A 1 525 ? 21.120 14.385 -19.972 1.00 69.71 518 ARG A N 1
ATOM 3988 C CA . ARG A 1 525 ? 21.035 13.287 -20.925 1.00 69.90 518 ARG A CA 1
ATOM 3989 C C . ARG A 1 525 ? 19.760 12.469 -20.756 1.00 71.60 518 ARG A C 1
ATOM 3990 O O . ARG A 1 525 ? 19.254 11.891 -21.719 1.00 75.77 518 ARG A O 1
ATOM 3998 N N . GLU A 1 526 ? 19.233 12.441 -19.536 1.00 70.33 519 GLU A N 1
ATOM 3999 C CA . GLU A 1 526 ? 18.030 11.670 -19.234 1.00 70.01 519 GLU A CA 1
ATOM 4000 C C . GLU A 1 526 ? 16.743 12.508 -19.186 1.00 69.72 519 GLU A C 1
ATOM 4001 O O . GLU A 1 526 ? 15.686 12.018 -18.786 1.00 67.53 519 GLU A O 1
ATOM 4007 N N . LYS A 1 527 ? 16.838 13.769 -19.598 1.00 68.93 520 LYS A N 1
ATOM 4008 C CA . LYS A 1 527 ? 15.688 14.672 -19.632 1.00 68.18 520 LYS A CA 1
ATOM 4009 C C . LYS A 1 527 ? 15.008 14.904 -18.281 1.00 68.73 520 LYS A C 1
ATOM 4010 O O . LYS A 1 527 ? 13.866 15.364 -18.228 1.00 69.49 520 LYS A O 1
ATOM 4016 N N . LYS A 1 528 ? 15.703 14.598 -17.191 1.00 67.81 521 LYS A N 1
ATOM 4017 C CA . LYS A 1 528 ? 15.144 14.786 -15.855 1.00 64.60 521 LYS A CA 1
ATOM 4018 C C . LYS A 1 528 ? 14.785 16.235 -15.536 1.00 62.60 521 LYS A C 1
ATOM 4019 O O . LYS A 1 528 ? 15.366 17.166 -16.092 1.00 61.66 521 LYS A O 1
ATOM 4025 N N . PRO A 1 529 ? 13.806 16.438 -14.636 1.00 63.79 522 PRO A N 1
ATOM 4026 C CA . PRO A 1 529 ? 13.361 17.775 -14.216 1.00 61.07 522 PRO A CA 1
ATOM 4027 C C . PRO A 1 529 ? 14.417 18.361 -13.277 1.00 61.36 522 PRO A C 1
ATOM 4028 O O . PRO A 1 529 ? 15.095 17.615 -12.571 1.00 62.70 522 PRO A O 1
ATOM 4032 N N . LEU A 1 530 ? 14.546 19.683 -13.258 1.00 59.71 523 LEU A N 1
ATOM 4033 C CA . LEU A 1 530 ? 15.528 20.335 -12.400 1.00 60.43 523 LEU A CA 1
ATOM 4034 C C . LEU A 1 530 ? 15.459 19.917 -10.931 1.00 61.32 523 LEU A C 1
ATOM 4035 O O . LEU A 1 530 ? 16.456 20.001 -10.215 1.00 60.51 523 LEU A O 1
ATOM 4040 N N . GLU A 1 531 ? 14.295 19.459 -10.480 1.00 63.77 524 GLU A N 1
ATOM 4041 C CA . GLU A 1 531 ? 14.142 19.041 -9.090 1.00 64.71 524 GLU A CA 1
ATOM 4042 C C . GLU A 1 531 ? 14.751 17.678 -8.787 1.00 61.45 524 GLU A C 1
ATOM 4043 O O . GLU A 1 531 ? 15.323 17.476 -7.714 1.00 61.49 524 GLU A O 1
ATOM 4049 N N . ARG A 1 532 ? 14.625 16.737 -9.717 1.00 61.87 525 ARG A N 1
ATOM 4050 C CA . ARG A 1 532 ? 15.197 15.414 -9.505 1.00 63.86 525 ARG A CA 1
ATOM 4051 C C . ARG A 1 532 ? 16.701 15.454 -9.751 1.00 64.36 525 ARG A C 1
ATOM 4052 O O . ARG A 1 532 ? 17.440 14.597 -9.264 1.00 63.09 525 ARG A O 1
ATOM 4060 N N . ILE A 1 533 ? 17.149 16.452 -10.510 1.00 61.35 526 ILE A N 1
ATOM 4061 C CA . ILE A 1 533 ? 18.573 16.617 -10.773 1.00 60.76 526 ILE A CA 1
ATOM 4062 C C . ILE A 1 533 ? 19.152 17.181 -9.479 1.00 59.99 526 ILE A C 1
ATOM 4063 O O . ILE A 1 533 ? 20.255 16.830 -9.067 1.00 59.38 526 ILE A O 1
ATOM 4068 N N . ARG A 1 534 ? 18.384 18.060 -8.842 1.00 61.52 527 ARG A N 1
ATOM 4069 C CA . ARG A 1 534 ? 18.794 18.669 -7.586 1.00 60.29 527 ARG A CA 1
ATOM 4070 C C . ARG A 1 534 ? 18.983 17.566 -6.561 1.00 60.44 527 ARG A C 1
ATOM 4071 O O . ARG A 1 534 ? 19.995 17.523 -5.864 1.00 58.76 527 ARG A O 1
ATOM 4079 N N . ASP A 1 535 ? 18.003 16.673 -6.479 1.00 60.22 528 ASP A N 1
ATOM 4080 C CA . ASP A 1 535 ? 18.081 15.557 -5.552 1.00 61.78 528 ASP A CA 1
ATOM 4081 C C . ASP A 1 535 ? 19.281 14.679 -5.902 1.00 61.96 528 ASP A C 1
ATOM 4082 O O . ASP A 1 535 ? 20.044 14.280 -5.023 1.00 61.35 528 ASP A O 1
ATOM 4087 N N . ASP A 1 536 ? 19.448 14.390 -7.189 1.00 63.74 529 ASP A N 1
ATOM 4088 C CA . ASP A 1 536 ? 20.557 13.557 -7.647 1.00 62.40 529 ASP A CA 1
ATOM 4089 C C . ASP A 1 536 ? 21.915 14.121 -7.247 1.00 59.20 529 ASP A C 1
ATOM 4090 O O . ASP A 1 536 ? 22.876 13.373 -7.088 1.00 58.43 529 ASP A O 1
ATOM 4095 N N . ILE A 1 537 ? 21.995 15.440 -7.095 1.00 58.55 530 ILE A N 1
ATOM 4096 C CA . ILE A 1 537 ? 23.244 16.082 -6.691 1.00 58.24 530 ILE A CA 1
ATOM 4097 C C . ILE A 1 537 ? 23.345 16.086 -5.167 1.00 60.44 530 ILE A C 1
ATOM 4098 O O . ILE A 1 537 ? 24.366 15.698 -4.592 1.00 58.04 530 ILE A O 1
ATOM 4103 N N . TYR A 1 538 ? 22.263 16.527 -4.531 1.00 60.68 531 TYR A N 1
ATOM 4104 C CA . TYR A 1 538 ? 22.166 16.627 -3.079 1.00 60.15 531 TYR A CA 1
ATOM 4105 C C . TYR A 1 538 ? 22.545 15.363 -2.302 1.00 60.59 531 TYR A C 1
ATOM 4106 O O . TYR A 1 538 ? 23.540 15.345 -1.578 1.00 61.79 531 TYR A O 1
ATOM 4115 N N . TYR A 1 539 ? 21.743 14.314 -2.461 1.00 60.65 532 TYR A N 1
ATOM 4116 C CA . TYR A 1 539 ? 21.945 13.051 -1.755 1.00 60.70 532 TYR A CA 1
ATOM 4117 C C . TYR A 1 539 ? 23.337 12.429 -1.825 1.00 63.06 532 TYR A C 1
ATOM 4118 O O . TYR A 1 539 ? 23.897 12.037 -0.798 1.00 62.99 532 TYR A O 1
ATOM 4127 N N . PRO A 1 540 ? 23.915 12.319 -3.030 1.00 64.37 533 PRO A N 1
ATOM 4128 C CA . PRO A 1 540 ? 25.254 11.727 -3.126 1.00 59.74 533 PRO A CA 1
ATOM 4129 C C . PRO A 1 540 ? 26.305 12.542 -2.377 1.00 62.39 533 PRO A C 1
ATOM 4130 O O . PRO A 1 540 ? 27.087 11.992 -1.599 1.00 63.60 533 PRO A O 1
ATOM 4134 N N . VAL A 1 541 ? 26.320 13.852 -2.615 1.00 60.52 534 VAL A N 1
ATOM 4135 C CA . VAL A 1 541 ? 27.279 14.740 -1.958 1.00 60.79 534 VAL A CA 1
ATOM 4136 C C . VAL A 1 541 ? 27.081 14.733 -0.445 1.00 62.10 534 VAL A C 1
ATOM 4137 O O . VAL A 1 541 ? 28.041 14.816 0.319 1.00 60.43 534 VAL A O 1
ATOM 4141 N N . LYS A 1 542 ? 25.824 14.644 -0.025 1.00 62.23 535 LYS A N 1
ATOM 4142 C CA . LYS A 1 542 ? 25.480 14.600 1.390 1.00 61.79 535 LYS A CA 1
ATOM 4143 C C . LYS A 1 542 ? 26.179 13.385 2.000 1.00 63.49 535 LYS A C 1
ATOM 4144 O O . LYS A 1 542 ? 26.941 13.503 2.961 1.00 64.10 535 LYS A O 1
ATOM 4150 N N . LYS A 1 543 ? 25.913 12.216 1.423 1.00 64.76 536 LYS A N 1
ATOM 4151 C CA . LYS A 1 543 ? 26.508 10.971 1.890 1.00 65.28 536 LYS A CA 1
ATOM 4152 C C . LYS A 1 543 ? 28.030 10.992 1.797 1.00 66.88 536 LYS A C 1
ATOM 4153 O O . LYS A 1 543 ? 28.718 10.567 2.724 1.00 67.82 536 LYS A O 1
ATOM 4159 N N . PHE A 1 544 ? 28.552 11.487 0.680 1.00 65.30 537 PHE A N 1
ATOM 4160 C CA . PHE A 1 544 ? 29.994 11.551 0.484 1.00 64.23 537 PHE A CA 1
ATOM 4161 C C . PHE A 1 544 ? 30.714 12.343 1.571 1.00 63.79 537 PHE A C 1
ATOM 4162 O O . PHE A 1 544 ? 31.650 11.840 2.191 1.00 64.56 537 PHE A O 1
ATOM 4170 N N . LEU A 1 545 ? 30.288 13.585 1.788 1.00 62.92 538 LEU A N 1
ATOM 4171 C CA . LEU A 1 545 ? 30.909 14.438 2.799 1.00 62.59 538 LEU A CA 1
ATOM 4172 C C . LEU A 1 545 ? 30.728 13.870 4.205 1.00 65.40 538 LEU A C 1
ATOM 4173 O O . LEU A 1 545 ? 31.523 14.150 5.107 1.00 64.08 538 LEU A O 1
ATOM 4178 N N . LYS A 1 546 ? 29.678 13.077 4.391 1.00 66.96 539 LYS A N 1
ATOM 4179 C CA . LYS A 1 546 ? 29.419 12.467 5.687 1.00 67.15 539 LYS A CA 1
ATOM 4180 C C . LYS A 1 546 ? 30.452 11.367 5.889 1.00 68.99 539 LYS A C 1
ATOM 4181 O O . LYS A 1 546 ? 31.231 11.392 6.842 1.00 69.29 539 LYS A O 1
ATOM 4187 N N . LYS A 1 547 ? 30.448 10.407 4.969 1.00 67.05 540 LYS A N 1
ATOM 4188 C CA . LYS A 1 547 ? 31.368 9.278 5.005 1.00 70.80 540 LYS A CA 1
ATOM 4189 C C . LYS A 1 547 ? 32.823 9.715 4.843 1.00 70.24 540 LYS A C 1
ATOM 4190 O O . LYS A 1 547 ? 33.735 8.898 4.959 1.00 72.36 540 LYS A O 1
ATOM 4196 N N . ALA A 1 548 ? 33.041 11.003 4.589 1.00 68.10 541 ALA A N 1
ATOM 4197 C CA . ALA A 1 548 ? 34.393 11.515 4.389 1.00 67.23 541 ALA A CA 1
ATOM 4198 C C . ALA A 1 548 ? 34.895 12.473 5.469 1.00 67.86 541 ALA A C 1
ATOM 4199 O O . ALA A 1 548 ? 36.100 12.550 5.720 1.00 66.61 541 ALA A O 1
ATOM 4201 N N . THR A 1 549 ? 33.986 13.207 6.102 1.00 67.21 542 THR A N 1
ATOM 4202 C CA . THR A 1 549 ? 34.386 14.152 7.138 1.00 65.53 542 THR A CA 1
ATOM 4203 C C . THR A 1 549 ? 33.587 13.986 8.424 1.00 66.33 542 THR A C 1
ATOM 4204 O O . THR A 1 549 ? 33.931 14.575 9.447 1.00 65.60 542 THR A O 1
ATOM 4208 N N . GLY A 1 550 ? 32.522 13.192 8.372 1.00 65.75 543 GLY A N 1
ATOM 4209 C CA . GLY A 1 550 ? 31.697 12.991 9.550 1.00 65.41 543 GLY A CA 1
ATOM 4210 C C . GLY A 1 550 ? 30.899 14.241 9.880 1.00 65.88 543 GLY A C 1
ATOM 4211 O O . GLY A 1 550 ? 30.432 14.419 11.006 1.00 63.82 543 GLY A O 1
ATOM 4212 N N . ARG A 1 551 ? 30.739 15.109 8.886 1.00 64.69 544 ARG A N 1
ATOM 4213 C CA . ARG A 1 551 ? 30.002 16.350 9.065 1.00 62.94 544 ARG A CA 1
ATOM 4214 C C . ARG A 1 551 ? 28.749 16.394 8.196 1.00 61.12 544 ARG A C 1
ATOM 4215 O O . ARG A 1 551 ? 28.700 15.777 7.130 1.00 59.62 544 ARG A O 1
ATOM 4223 N N . ASP A 1 552 ? 27.734 17.115 8.667 1.00 59.57 545 ASP A N 1
ATOM 4224 C CA . ASP A 1 552 ? 26.477 17.260 7.936 1.00 58.35 545 ASP A CA 1
ATOM 4225 C C . ASP A 1 552 ? 26.238 18.718 7.569 1.00 56.01 545 ASP A C 1
ATOM 4226 O O . ASP A 1 552 ? 25.299 19.344 8.063 1.00 54.47 545 ASP A O 1
ATOM 4231 N N . PRO A 1 553 ? 27.075 19.273 6.679 1.00 51.57 546 PRO A N 1
ATOM 4232 C CA . PRO A 1 553 ? 26.911 20.673 6.279 1.00 49.87 546 PRO A CA 1
ATOM 4233 C C . PRO A 1 553 ? 25.606 20.830 5.514 1.00 47.82 546 PRO A C 1
ATOM 4234 O O . PRO A 1 553 ? 25.052 19.852 5.014 1.00 44.89 546 PRO A O 1
ATOM 4246 N N . ILE A 1 555 ? 23.744 21.510 2.385 1.00 43.68 548 ILE A N 1
ATOM 4247 C CA . ILE A 1 555 ? 24.065 21.467 0.971 1.00 47.24 548 ILE A CA 1
ATOM 4248 C C . ILE A 1 555 ? 22.952 22.094 0.137 1.00 48.62 548 ILE A C 1
ATOM 4249 O O . ILE A 1 555 ? 21.856 21.536 0.033 1.00 49.70 548 ILE A O 1
ATOM 4254 N N . LEU A 1 556 ? 23.236 23.264 -0.433 1.00 46.51 549 LEU A N 1
ATOM 4255 C CA . LEU A 1 556 ? 22.277 23.969 -1.276 1.00 49.21 549 LEU A CA 1
ATOM 4256 C C . LEU A 1 556 ? 22.607 23.807 -2.754 1.00 48.06 549 LEU A C 1
ATOM 4257 O O . LEU A 1 556 ? 23.450 24.531 -3.288 1.00 44.37 549 LEU A O 1
ATOM 4262 N N . PRO A 1 557 ? 21.964 22.845 -3.427 1.00 48.48 550 PRO A N 1
ATOM 4263 C CA . PRO A 1 557 ? 22.216 22.635 -4.853 1.00 49.36 550 PRO A CA 1
ATOM 4264 C C . PRO A 1 557 ? 21.342 23.591 -5.670 1.00 50.07 550 PRO A C 1
ATOM 4265 O O . PRO A 1 557 ? 20.121 23.482 -5.639 1.00 50.54 550 PRO A O 1
ATOM 4269 N N . VAL A 1 558 ? 21.956 24.530 -6.382 1.00 47.34 551 VAL A N 1
ATOM 4270 C CA . VAL A 1 558 ? 21.192 25.455 -7.212 1.00 45.48 551 VAL A CA 1
ATOM 4271 C C . VAL A 1 558 ? 21.356 25.049 -8.679 1.00 49.39 551 VAL A C 1
ATOM 4272 O O . VAL A 1 558 ? 22.359 25.376 -9.314 1.00 47.33 551 VAL A O 1
ATOM 4276 N N . VAL A 1 559 ? 20.371 24.324 -9.203 1.00 45.63 552 VAL A N 1
ATOM 4277 C CA . VAL A 1 559 ? 20.404 23.863 -10.588 1.00 48.41 552 VAL A CA 1
ATOM 4278 C C . VAL A 1 559 ? 19.605 24.787 -11.513 1.00 50.75 552 VAL A C 1
ATOM 4279 O O . VAL A 1 559 ? 18.392 24.934 -11.371 1.00 49.89 552 VAL A O 1
ATOM 4283 N N . ILE A 1 560 ? 20.297 25.405 -12.464 1.00 51.78 553 ILE A N 1
ATOM 4284 C CA . ILE A 1 560 ? 19.665 26.318 -13.402 1.00 51.58 553 ILE A CA 1
ATOM 4285 C C . ILE A 1 560 ? 19.777 25.835 -14.846 1.00 53.94 553 ILE A C 1
ATOM 4286 O O . ILE A 1 560 ? 20.849 25.421 -15.293 1.00 53.01 553 ILE A O 1
ATOM 4291 N N . GLU A 1 561 ? 18.661 25.893 -15.567 1.00 54.78 554 GLU A N 1
ATOM 4292 C CA . GLU A 1 561 ? 18.623 25.501 -16.970 1.00 54.98 554 GLU A CA 1
ATOM 4293 C C . GLU A 1 561 ? 19.597 26.369 -17.749 1.00 57.38 554 GLU A C 1
ATOM 4294 O O . GLU A 1 561 ? 19.736 27.559 -17.470 1.00 57.39 554 GLU A O 1
ATOM 4300 N N . GLY A 1 562 ? 20.261 25.764 -18.729 1.00 59.66 555 GLY A N 1
ATOM 4301 C CA . GLY A 1 562 ? 21.220 26.473 -19.561 1.00 62.47 555 GLY A CA 1
ATOM 4302 C C . GLY A 1 562 ? 21.856 27.706 -18.947 1.00 62.72 555 GLY A C 1
ATOM 4303 O O . GLY A 1 562 ? 21.938 28.740 -19.642 1.00 62.86 555 GLY A O 1
#

Radius of gyration: 27.38 Å; Cα contacts (8 Å, |Δi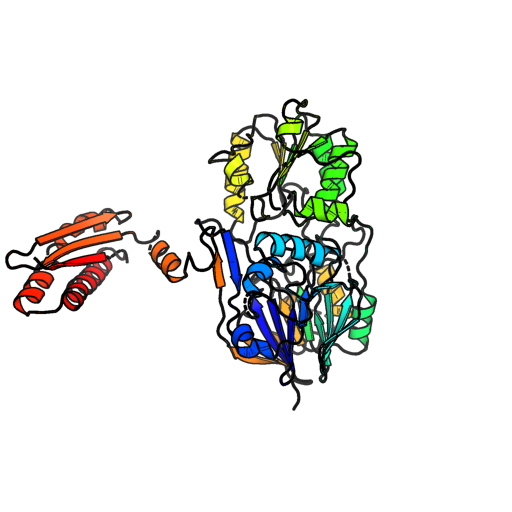|>4): 1211; chains: 1; bounding box: 62×58×80 Å

B-factor: mean 41.96, std 11.62, range [21.93, 88.89]

Secondary structure (DSSP, 8-state):
---EEEEEEE--BSS--EEEEEETTEEEEE----BPPPP-----EEEE--HHHHHTGGGEEEEE-----HHHHTTHHHH-----S---SEEEEEHHHHHHHHHHHHHTT--STTSEEEEE-TT-EEEETTTEEEEEE---SSSS--EEEEEETTEEEEE--S----SS-TTS-----HHHHHHHHH--SEEEEE-TTTT--S-PPP--HHHHHHHHHHH-SS-EEEE--TT-HHHHHHHHHHHHHTT-EE------HHHHHHHHTTS---SS----TGGGTTS-GGGEEEEE--TTS---HHHHHHTT-------TT-EEEE-SPPPTT-HHHHHHHHHHHHHTT-EEE-TTTSSS---SS--HHHHHHHHHHH--SEEEEESB-TTT--HHHHHH-----SEE----TTEEEEE-SS-EEEEEE----EEEEETTEEEEE-HHHHHHHH---S-EEEEEEEESSS-EEEEEEES--HHHHTSHHHHH--HHHHHHHHHTT--HHHHHHHHHHHHHHHHHHHHS----EEEEEE-

CATH classification: 3.60.15.10 (+2 more: 3.40.50.10710, 3.10.20.580)

Solvent-accessible surface area: 23166 Å² total

InterPro domains:
  IPR001279 Metallo-beta-lactamase [PF12706] (81-197)
  IPR001279 Metallo-beta-lactamase [SM00849] (40-242)
  IPR004613 Ribonuclease J [TIGR00649] (28-570)
  IPR011108 Zn-dependent metallo-hydrolase, RNA specificity domain [PF07521] (388-429)
  IPR030854 Ribonuclease J, bacteria [MF_01491] (23-573)
  IPR030854 Ribonuclease J, bacteria [PIRSF004803] (25-572)
  IPR036866 Ribonuclease Z/Hydroxyacylglutathione hydrolase-like [G3DSA:3.60.15.10] (29-470)
  IPR036866 Ribonuclease Z/Hydroxyacylglutathione hydrolase-like [SSF56281] (29-450)
  IPR041636 Ribonuclease J, C-terminal [PF17770] (480-572)
  IPR042173 Ribonuclease J, domain 2 [G3DSA:3.40.50.10710] (235-384)
  IPR055132 Ribonuclease J, beta-CASP domain [PF22505] (251-374)